Protein AF-A0A0F9HR52-F1 (afdb_monomer)

Structure (mmCIF, N/CA/C/O backbone):
data_AF-A0A0F9HR52-F1
#
_entry.id   AF-A0A0F9HR52-F1
#
loop_
_atom_site.group_PDB
_atom_site.id
_atom_site.type_symbol
_atom_site.label_atom_id
_atom_site.label_alt_id
_atom_site.label_comp_id
_atom_site.label_asym_id
_atom_site.label_entity_id
_atom_site.label_seq_id
_atom_site.pdbx_PDB_ins_code
_atom_site.Cartn_x
_atom_site.Cartn_y
_atom_site.Cartn_z
_atom_site.occupancy
_atom_site.B_iso_or_equiv
_atom_site.auth_seq_id
_atom_site.auth_comp_id
_atom_site.auth_asym_id
_atom_site.auth_atom_id
_atom_site.pdbx_PDB_model_num
ATOM 1 N N . ALA A 1 1 ? 2.743 8.077 23.177 1.00 80.94 1 ALA A N 1
ATOM 2 C CA . ALA A 1 1 ? 1.819 6.943 22.961 1.00 80.94 1 ALA A CA 1
ATOM 3 C C . ALA A 1 1 ? 1.677 6.563 21.481 1.00 80.94 1 ALA A C 1
ATOM 5 O O . ALA A 1 1 ? 2.028 5.445 21.144 1.00 80.94 1 ALA A O 1
ATOM 6 N N . HIS A 1 2 ? 1.267 7.467 20.581 1.00 87.44 2 HIS A N 1
ATOM 7 C CA . HIS A 1 2 ? 1.041 7.145 19.155 1.00 87.44 2 HIS A CA 1
ATOM 8 C C . HIS A 1 2 ? 2.210 6.436 18.438 1.00 87.44 2 HIS A C 1
ATOM 10 O O . HIS A 1 2 ? 2.037 5.365 17.869 1.00 87.44 2 HIS A O 1
ATOM 16 N N . VAL A 1 3 ? 3.431 6.980 18.541 1.00 89.75 3 VAL A N 1
ATOM 17 C CA . VAL A 1 3 ? 4.637 6.376 17.933 1.00 89.75 3 VAL A CA 1
ATOM 18 C C . VAL A 1 3 ? 4.926 4.979 18.494 1.00 89.75 3 VAL A C 1
ATOM 20 O O . VAL A 1 3 ? 5.355 4.098 17.758 1.00 89.75 3 VAL A O 1
ATOM 23 N N . LEU A 1 4 ? 4.663 4.756 19.787 1.00 88.19 4 LEU A N 1
ATOM 24 C CA . LEU A 1 4 ? 4.844 3.439 20.403 1.00 88.19 4 LEU A CA 1
ATOM 25 C C . LEU A 1 4 ? 3.854 2.424 19.835 1.00 88.19 4 LEU A C 1
ATOM 27 O O . LEU A 1 4 ? 4.238 1.285 19.606 1.00 88.19 4 LEU A O 1
ATOM 31 N N . ALA A 1 5 ? 2.617 2.844 19.566 1.00 89.94 5 ALA A N 1
ATOM 32 C CA . ALA A 1 5 ? 1.616 1.981 18.958 1.00 89.94 5 ALA A CA 1
ATOM 33 C C . ALA A 1 5 ? 1.986 1.597 17.513 1.00 89.94 5 ALA A C 1
ATOM 35 O O . ALA A 1 5 ? 1.823 0.439 17.148 1.00 89.94 5 ALA A O 1
ATOM 36 N N . HIS A 1 6 ? 2.576 2.501 16.722 1.00 90.50 6 HIS A N 1
ATOM 37 C CA . HIS A 1 6 ? 3.154 2.125 15.422 1.00 90.50 6 HIS A CA 1
ATOM 38 C C . HIS A 1 6 ? 4.304 1.128 15.557 1.00 90.50 6 HIS A C 1
ATOM 40 O O . HIS A 1 6 ? 4.345 0.133 14.841 1.00 90.50 6 HIS A O 1
ATOM 46 N N . SER A 1 7 ? 5.237 1.369 16.481 1.00 89.88 7 SER A N 1
ATOM 47 C CA . SER A 1 7 ? 6.347 0.441 16.725 1.00 89.88 7 SER A CA 1
ATOM 48 C C . SER A 1 7 ? 5.849 -0.945 17.141 1.00 89.88 7 SER A C 1
ATOM 50 O O . SER A 1 7 ? 6.380 -1.950 16.676 1.00 89.88 7 SER A O 1
ATOM 52 N N . ASP A 1 8 ? 4.814 -0.999 17.980 1.00 89.88 8 ASP A N 1
ATOM 53 C CA . ASP A 1 8 ? 4.152 -2.238 18.387 1.00 89.88 8 ASP A CA 1
ATOM 54 C C . ASP A 1 8 ? 3.473 -2.940 17.199 1.00 89.88 8 ASP A C 1
ATOM 56 O O . ASP A 1 8 ? 3.649 -4.146 17.020 1.00 89.88 8 ASP A O 1
ATOM 60 N N . PHE A 1 9 ? 2.788 -2.180 16.337 1.00 90.69 9 PHE A N 1
ATOM 61 C CA . PHE A 1 9 ? 2.188 -2.682 15.100 1.00 90.69 9 PHE A CA 1
ATOM 62 C C . PHE A 1 9 ? 3.240 -3.324 14.186 1.00 90.69 9 PHE A C 1
ATOM 64 O O . PHE A 1 9 ? 3.112 -4.482 13.787 1.00 90.69 9 PHE A O 1
ATOM 71 N N . PHE A 1 10 ? 4.329 -2.604 13.899 1.00 88.75 10 PHE A N 1
ATOM 72 C CA . PHE A 1 10 ? 5.400 -3.082 13.021 1.00 88.75 10 PHE A CA 1
ATOM 73 C C . PHE A 1 10 ? 6.132 -4.304 13.581 1.00 88.75 10 PHE A C 1
ATOM 75 O O . PHE A 1 10 ? 6.558 -5.167 12.815 1.00 88.75 10 PHE A O 1
ATOM 82 N N . ALA A 1 11 ? 6.285 -4.398 14.903 1.00 87.81 11 ALA A N 1
ATOM 83 C CA . ALA A 1 11 ? 6.953 -5.529 15.537 1.00 87.81 11 ALA A CA 1
ATOM 84 C C . ALA A 1 11 ? 6.102 -6.810 15.524 1.00 87.81 11 ALA A C 1
ATOM 86 O O . ALA A 1 11 ? 6.650 -7.917 15.485 1.00 87.81 11 ALA A O 1
ATOM 87 N N . ASN A 1 12 ? 4.773 -6.680 15.573 1.00 89.00 12 ASN A N 1
ATOM 88 C CA . ASN A 1 12 ? 3.884 -7.809 15.836 1.00 89.00 12 ASN A CA 1
ATOM 89 C C . ASN A 1 12 ? 3.053 -8.276 14.638 1.00 89.00 12 ASN A C 1
ATOM 91 O O . ASN A 1 12 ? 2.737 -9.469 14.594 1.00 89.00 12 ASN A O 1
ATOM 95 N N . ASN A 1 13 ? 2.767 -7.409 13.665 1.00 90.81 13 ASN A N 1
ATOM 96 C CA . ASN A 1 13 ? 1.997 -7.762 12.475 1.00 90.81 13 ASN A CA 1
ATOM 97 C C . ASN A 1 13 ? 2.727 -8.792 11.587 1.00 90.81 13 ASN A C 1
ATOM 99 O O . ASN A 1 13 ? 3.929 -8.684 11.315 1.00 90.81 13 ASN A O 1
ATOM 103 N N . ILE A 1 14 ? 1.991 -9.808 11.129 1.00 89.38 14 ILE A N 1
ATOM 104 C CA . ILE A 1 14 ? 2.517 -10.943 10.362 1.00 89.38 14 ILE A CA 1
ATOM 105 C C . ILE A 1 14 ? 3.179 -10.509 9.050 1.00 89.38 14 ILE A C 1
ATOM 107 O O . ILE A 1 14 ? 4.243 -11.018 8.699 1.00 89.38 14 ILE A O 1
ATOM 111 N N . MET A 1 15 ? 2.625 -9.503 8.369 1.00 84.94 15 MET A N 1
ATOM 112 C CA . MET A 1 15 ? 3.132 -9.050 7.072 1.00 84.94 15 MET A CA 1
ATOM 113 C C . MET A 1 15 ? 4.493 -8.363 7.199 1.00 84.94 15 MET A C 1
ATOM 115 O O . MET A 1 15 ? 5.341 -8.491 6.318 1.00 84.94 15 MET A O 1
ATOM 119 N N . PHE A 1 16 ? 4.740 -7.676 8.317 1.00 84.38 16 PHE A N 1
ATOM 120 C CA . PHE A 1 16 ? 6.047 -7.084 8.607 1.00 84.38 16 PHE A CA 1
ATOM 121 C C . PHE A 1 16 ? 7.078 -8.148 9.005 1.00 84.38 16 PHE A C 1
ATOM 123 O O . PHE A 1 16 ? 8.245 -8.043 8.616 1.00 84.38 16 PHE A O 1
ATOM 130 N N . LYS A 1 17 ? 6.653 -9.208 9.707 1.00 81.81 17 LYS A N 1
ATOM 131 C CA . LYS A 1 17 ? 7.517 -10.349 10.059 1.00 81.81 17 LYS A CA 1
ATOM 132 C C . LYS A 1 17 ? 8.001 -11.111 8.823 1.00 81.81 17 LYS A C 1
ATOM 134 O O . LYS A 1 17 ? 9.179 -11.461 8.750 1.00 81.81 17 LYS A O 1
ATOM 139 N N . GLU A 1 18 ? 7.134 -11.317 7.833 1.00 73.88 18 GLU A N 1
ATOM 140 C CA . GLU A 1 18 ? 7.493 -11.978 6.569 1.00 73.88 18 GLU A CA 1
ATOM 141 C C . GLU A 1 18 ? 8.523 -11.186 5.746 1.00 73.88 18 GLU A C 1
ATOM 143 O O . GLU A 1 18 ? 9.348 -11.773 5.041 1.00 73.88 18 GLU A O 1
ATOM 148 N N . CYS A 1 19 ? 8.544 -9.853 5.868 1.00 69.25 19 CYS A N 1
ATOM 149 C CA . CYS A 1 19 ? 9.469 -9.001 5.120 1.00 69.25 19 CYS A CA 1
ATOM 150 C C . CYS A 1 19 ? 10.944 -9.117 5.555 1.00 69.25 19 CYS A C 1
ATOM 152 O O . CYS A 1 19 ? 11.811 -8.598 4.842 1.00 69.25 19 CYS A O 1
ATOM 154 N N . GLY A 1 20 ? 11.247 -9.831 6.650 1.00 58.41 20 GLY A N 1
ATOM 155 C CA . GLY A 1 20 ? 12.549 -10.442 6.974 1.00 58.41 20 GLY A CA 1
ATOM 156 C C . GLY A 1 20 ? 13.771 -9.520 7.124 1.00 58.41 20 GLY A C 1
ATOM 157 O O . GLY A 1 20 ? 14.852 -9.992 7.469 1.00 58.41 20 GLY A O 1
ATOM 158 N N . GLU A 1 21 ? 13.645 -8.219 6.865 1.00 66.56 21 GLU A N 1
ATOM 159 C CA . GLU A 1 21 ? 14.752 -7.264 6.872 1.00 66.56 21 GLU A CA 1
ATOM 160 C C . GLU A 1 21 ? 14.757 -6.482 8.192 1.00 66.56 21 GLU A C 1
ATOM 162 O O . GLU A 1 21 ? 14.175 -5.409 8.313 1.00 66.56 21 GLU A O 1
ATOM 167 N N . THR A 1 22 ? 15.423 -7.037 9.205 1.00 64.81 22 THR A N 1
ATOM 168 C CA . THR A 1 22 ? 15.408 -6.524 10.588 1.00 64.81 22 THR A CA 1
ATOM 169 C C . THR A 1 22 ? 16.158 -5.196 10.764 1.00 64.81 22 THR A C 1
ATOM 171 O O . THR A 1 22 ? 15.999 -4.530 11.780 1.00 64.81 22 THR A O 1
ATOM 174 N N . ASN A 1 23 ? 16.995 -4.797 9.798 1.00 75.25 23 ASN A N 1
ATOM 175 C CA . ASN A 1 23 ? 17.794 -3.571 9.874 1.00 75.25 23 ASN A CA 1
ATOM 176 C C . ASN A 1 23 ? 17.777 -2.794 8.551 1.00 75.25 23 ASN A C 1
ATOM 178 O O . ASN A 1 23 ? 18.815 -2.597 7.909 1.00 75.25 23 ASN A O 1
ATOM 182 N N . MET A 1 24 ? 16.587 -2.341 8.149 1.00 82.94 24 MET A N 1
ATOM 183 C CA . MET A 1 24 ? 16.426 -1.546 6.931 1.00 82.94 24 MET A CA 1
ATOM 184 C C . MET A 1 24 ? 17.268 -0.264 6.945 1.00 82.94 24 MET A C 1
ATOM 186 O O . MET A 1 24 ? 17.805 0.115 5.915 1.00 82.94 24 MET A O 1
ATOM 190 N N . ILE A 1 25 ? 17.492 0.360 8.104 1.00 86.00 25 ILE A N 1
ATOM 191 C CA . ILE A 1 25 ? 18.318 1.576 8.206 1.00 86.00 25 ILE A CA 1
ATOM 192 C C . ILE A 1 25 ? 19.735 1.325 7.669 1.00 86.00 25 ILE A C 1
ATOM 194 O O . ILE A 1 25 ? 20.254 2.102 6.869 1.00 86.00 25 ILE A O 1
ATOM 198 N N . SER A 1 26 ? 20.358 0.212 8.065 1.00 88.06 26 SER A N 1
ATOM 199 C CA . SER A 1 26 ? 21.688 -0.153 7.564 1.00 88.06 26 SER A CA 1
ATOM 200 C C . SER A 1 26 ? 21.696 -0.480 6.067 1.00 88.06 26 SER A C 1
ATOM 202 O O . SER A 1 26 ? 22.679 -0.212 5.375 1.00 88.06 26 SER A O 1
ATOM 204 N N . VAL A 1 27 ? 20.604 -1.059 5.563 1.00 88.50 27 VAL A N 1
ATOM 205 C CA . VAL A 1 27 ? 20.447 -1.439 4.156 1.00 88.50 27 VAL A CA 1
ATOM 206 C C . VAL A 1 27 ? 20.266 -0.200 3.291 1.00 88.50 27 VAL A C 1
ATOM 208 O O . VAL A 1 27 ? 21.024 -0.037 2.341 1.00 88.50 27 VAL A O 1
ATOM 211 N N . ALA A 1 28 ? 19.355 0.693 3.672 1.00 89.50 28 ALA A N 1
ATOM 212 C CA . ALA A 1 28 ? 19.115 1.971 3.015 1.00 89.50 28 ALA A CA 1
ATOM 213 C C . ALA A 1 28 ? 20.381 2.835 3.001 1.00 89.50 28 ALA A C 1
ATOM 215 O O . ALA A 1 28 ? 20.739 3.384 1.965 1.00 89.50 28 ALA A O 1
ATOM 216 N N . LYS A 1 29 ? 21.140 2.877 4.108 1.00 93.25 29 LYS A N 1
ATOM 217 C CA . LYS A 1 29 ? 22.440 3.564 4.132 1.00 93.25 29 LYS A CA 1
ATOM 218 C C . LYS A 1 29 ? 23.412 2.990 3.095 1.00 93.25 29 LYS A C 1
ATOM 220 O O . LYS A 1 29 ? 24.030 3.746 2.356 1.00 93.25 29 LYS A O 1
ATOM 225 N N . ARG A 1 30 ? 23.527 1.660 3.008 1.00 93.25 30 ARG A N 1
ATOM 226 C CA . ARG A 1 30 ? 24.384 1.006 2.005 1.00 93.25 30 ARG A CA 1
ATOM 227 C C . ARG A 1 30 ? 23.903 1.288 0.580 1.00 93.25 30 ARG A C 1
ATOM 229 O O . ARG A 1 30 ? 24.724 1.460 -0.311 1.00 93.25 30 ARG A O 1
ATOM 236 N N . HIS A 1 31 ? 22.593 1.299 0.348 1.00 94.38 31 HIS A N 1
ATOM 237 C CA . HIS A 1 31 ? 22.028 1.639 -0.955 1.00 94.38 31 HIS A CA 1
ATOM 238 C C . HIS A 1 31 ? 22.335 3.090 -1.338 1.00 94.38 31 HIS A C 1
ATOM 240 O O . HIS A 1 31 ? 22.784 3.320 -2.456 1.00 94.38 31 HIS A O 1
ATOM 246 N N . ALA A 1 32 ? 22.199 4.034 -0.403 1.00 93.94 32 ALA A N 1
ATOM 247 C CA . ALA A 1 32 ? 22.571 5.431 -0.610 1.00 93.94 32 ALA A CA 1
ATOM 248 C C . ALA A 1 32 ? 24.059 5.575 -0.968 1.00 93.94 32 ALA A C 1
ATOM 250 O O . ALA A 1 32 ? 24.386 6.217 -1.956 1.00 93.94 32 ALA A O 1
ATOM 251 N N . GLU A 1 33 ? 24.955 4.892 -0.247 1.00 95.62 33 GLU A N 1
ATOM 252 C CA . GLU A 1 33 ? 26.394 4.884 -0.558 1.00 95.62 33 GLU A CA 1
ATOM 253 C C . GLU A 1 33 ? 26.695 4.336 -1.967 1.00 95.62 33 GLU A C 1
ATOM 255 O O . GLU A 1 33 ? 27.597 4.831 -2.643 1.00 95.62 33 GLU A O 1
ATOM 260 N N . VAL A 1 34 ? 25.945 3.324 -2.421 1.00 95.75 34 VAL A N 1
ATOM 261 C CA . VAL A 1 34 ? 26.067 2.764 -3.778 1.00 95.75 34 VAL A CA 1
ATOM 262 C C . VAL A 1 34 ? 25.580 3.758 -4.834 1.00 95.75 34 VAL A C 1
ATOM 264 O O . VAL A 1 34 ? 26.275 3.963 -5.827 1.00 95.75 34 VAL A O 1
ATOM 267 N N . ILE A 1 35 ? 24.426 4.393 -4.615 1.00 94.81 35 ILE A N 1
ATOM 268 C CA . ILE A 1 35 ? 23.869 5.405 -5.526 1.00 94.81 35 ILE A CA 1
ATOM 269 C C . ILE A 1 35 ? 24.813 6.610 -5.621 1.00 94.81 35 ILE A C 1
ATOM 271 O O . ILE A 1 35 ? 25.120 7.057 -6.722 1.00 94.81 35 ILE A O 1
ATOM 275 N N . ASP A 1 36 ? 25.358 7.076 -4.496 1.00 95.44 36 ASP A N 1
ATOM 276 C CA . ASP A 1 36 ? 26.351 8.155 -4.469 1.00 95.44 36 ASP A CA 1
ATOM 277 C C . ASP A 1 36 ? 27.652 7.770 -5.191 1.00 95.44 36 ASP A C 1
ATOM 279 O O . ASP A 1 36 ? 28.330 8.628 -5.755 1.00 95.44 36 ASP A O 1
ATOM 283 N N . GLY A 1 37 ? 28.021 6.486 -5.184 1.00 96.50 37 GLY A N 1
ATOM 284 C CA . GLY A 1 37 ? 29.106 5.963 -6.013 1.00 96.50 37 GLY A CA 1
ATOM 285 C C . GLY A 1 37 ? 28.804 6.125 -7.503 1.00 96.50 37 GLY A C 1
ATOM 286 O O . GLY A 1 37 ? 29.605 6.709 -8.227 1.00 96.50 37 GLY A O 1
ATOM 287 N N . TYR A 1 38 ? 27.618 5.699 -7.941 1.00 96.62 38 TYR A N 1
ATOM 288 C CA . TYR A 1 38 ? 27.201 5.839 -9.338 1.00 96.62 38 TYR A CA 1
ATOM 289 C C . TYR A 1 38 ? 27.087 7.294 -9.786 1.00 96.62 38 TYR A C 1
ATOM 291 O O . TYR A 1 38 ? 27.492 7.603 -10.901 1.00 96.62 38 TYR A O 1
ATOM 299 N N . ARG A 1 39 ? 26.633 8.202 -8.915 1.00 96.25 39 ARG A N 1
ATOM 300 C CA . ARG A 1 39 ? 26.621 9.647 -9.200 1.00 96.25 39 ARG A CA 1
ATOM 301 C C . ARG A 1 39 ? 28.011 10.188 -9.529 1.00 96.25 39 ARG A C 1
ATOM 303 O O . ARG A 1 39 ? 28.167 10.975 -10.457 1.00 96.25 39 ARG A O 1
ATOM 310 N N . ARG A 1 40 ? 29.048 9.722 -8.823 1.00 95.00 40 ARG A N 1
ATOM 311 C CA . ARG A 1 40 ? 30.443 10.113 -9.105 1.00 95.00 40 ARG A CA 1
ATOM 312 C C . ARG A 1 40 ? 30.965 9.539 -10.420 1.00 95.00 40 ARG A C 1
ATOM 314 O O . ARG A 1 40 ? 31.725 10.222 -11.100 1.00 95.00 40 ARG A O 1
ATOM 321 N N . ASP A 1 41 ? 30.587 8.307 -10.747 1.00 95.38 41 ASP A N 1
ATOM 322 C CA . ASP A 1 41 ? 31.118 7.587 -11.910 1.00 95.38 41 ASP A CA 1
ATOM 323 C C . ASP A 1 41 ? 30.404 7.960 -13.223 1.00 95.38 41 ASP A C 1
ATOM 325 O O . ASP A 1 41 ? 31.045 8.019 -14.273 1.00 95.38 41 ASP A O 1
ATOM 329 N N . TYR A 1 42 ? 29.093 8.222 -13.170 1.00 94.00 42 TYR A N 1
ATOM 330 C CA . TYR A 1 42 ? 28.225 8.397 -14.343 1.00 94.00 42 TYR A CA 1
ATOM 331 C C . TYR A 1 42 ? 27.558 9.780 -14.437 1.00 94.00 42 TYR A C 1
ATOM 333 O O . TYR A 1 42 ? 27.016 10.114 -15.488 1.00 94.00 42 TYR A O 1
ATOM 341 N N . GLY A 1 43 ? 27.647 10.605 -13.389 1.00 94.75 43 GLY A N 1
ATOM 342 C CA . GLY A 1 43 ? 27.014 11.923 -13.312 1.00 94.75 43 GLY A CA 1
ATOM 343 C C . GLY A 1 43 ? 25.638 11.895 -12.643 1.00 94.75 43 GLY A C 1
ATOM 344 O O . GLY A 1 43 ? 24.964 10.867 -12.613 1.00 94.75 43 GLY A O 1
ATOM 345 N N . ASP A 1 44 ? 25.232 13.041 -12.092 1.00 93.94 44 ASP A N 1
ATOM 346 C CA . ASP A 1 44 ? 23.982 13.161 -11.333 1.00 93.94 44 ASP A CA 1
ATOM 347 C C . ASP A 1 44 ? 22.747 12.988 -12.229 1.00 93.94 44 ASP A C 1
ATOM 349 O O . ASP A 1 44 ? 21.872 12.192 -11.899 1.00 93.94 44 ASP A O 1
ATOM 353 N N . ASP A 1 45 ? 22.713 13.649 -13.393 1.00 94.31 45 ASP A N 1
ATOM 354 C CA . ASP A 1 45 ? 21.539 13.669 -14.279 1.00 94.31 45 ASP A CA 1
ATOM 355 C C . ASP A 1 45 ? 21.121 12.260 -14.752 1.00 94.31 45 ASP A C 1
ATOM 357 O O . ASP A 1 45 ? 19.945 11.902 -14.699 1.00 94.31 45 ASP A O 1
ATOM 361 N N . GLU A 1 46 ? 22.083 11.432 -15.173 1.00 92.56 46 GLU A N 1
ATOM 362 C CA . GLU A 1 46 ? 21.827 10.067 -15.661 1.00 92.56 46 GLU A CA 1
ATOM 363 C C . GLU A 1 46 ? 21.356 9.129 -14.537 1.00 92.56 46 GLU A C 1
ATOM 365 O O . GLU A 1 46 ? 20.511 8.250 -14.743 1.00 92.56 46 GLU A O 1
ATOM 370 N N . VAL A 1 47 ? 21.908 9.298 -13.331 1.00 94.62 47 VAL A N 1
ATOM 371 C CA . VAL A 1 47 ? 21.541 8.481 -12.169 1.00 94.62 47 VAL A CA 1
ATOM 372 C C . VAL A 1 47 ? 20.171 8.877 -11.640 1.00 94.62 47 VAL A C 1
ATOM 374 O O . VAL A 1 47 ? 19.369 7.987 -11.356 1.00 94.62 47 VAL A O 1
ATOM 377 N N . ASP A 1 48 ? 19.892 10.175 -11.541 1.00 93.88 48 ASP A N 1
ATOM 378 C CA . ASP A 1 48 ? 18.602 10.692 -11.093 1.00 93.88 48 ASP A CA 1
ATOM 379 C C . ASP A 1 48 ? 17.495 10.301 -12.077 1.00 93.88 48 ASP A C 1
ATOM 381 O O . ASP A 1 48 ? 16.456 9.809 -11.648 1.00 93.88 48 ASP A O 1
ATOM 385 N N . GLU A 1 49 ? 17.740 10.371 -13.390 1.00 91.38 49 GLU A N 1
ATOM 386 C CA . GLU A 1 49 ? 16.769 9.899 -14.381 1.00 91.38 49 GLU A CA 1
ATOM 387 C C . GLU A 1 49 ? 16.483 8.391 -14.243 1.00 91.38 49 GLU A C 1
ATOM 389 O O . GLU A 1 49 ? 15.323 7.967 -14.243 1.00 91.38 49 GLU A O 1
ATOM 394 N N . CYS A 1 50 ? 17.518 7.561 -14.091 1.00 93.06 50 CYS A N 1
ATOM 395 C CA . CYS A 1 50 ? 17.347 6.121 -13.884 1.00 93.06 50 CYS A CA 1
ATOM 396 C C . CYS A 1 50 ? 16.579 5.815 -12.584 1.00 93.06 50 CYS A C 1
ATOM 398 O O . CYS A 1 50 ? 15.698 4.946 -12.555 1.00 93.06 50 CYS A O 1
ATOM 400 N N . LEU A 1 51 ? 16.895 6.544 -11.512 1.00 93.81 51 LEU A N 1
ATOM 401 C CA . LEU A 1 51 ? 16.246 6.414 -10.214 1.00 93.81 51 LEU A CA 1
ATOM 402 C C . LEU A 1 51 ? 14.780 6.852 -10.268 1.00 93.81 51 LEU A C 1
ATOM 404 O O . LEU A 1 51 ? 13.928 6.135 -9.747 1.00 93.81 51 LEU A O 1
ATOM 408 N N . ASP A 1 52 ? 14.468 7.955 -10.944 1.00 91.94 52 ASP A N 1
ATOM 409 C CA . ASP A 1 52 ? 13.102 8.448 -11.135 1.00 91.94 52 ASP A CA 1
ATOM 410 C C . ASP A 1 52 ? 12.238 7.426 -11.879 1.00 91.94 52 ASP A C 1
ATOM 412 O O . ASP A 1 52 ? 11.103 7.147 -11.473 1.00 91.94 52 ASP A O 1
ATOM 416 N N . ILE A 1 53 ? 12.787 6.795 -12.926 1.00 91.81 53 ILE A N 1
ATOM 417 C CA . ILE A 1 53 ? 12.098 5.711 -13.635 1.00 91.81 53 ILE A CA 1
ATOM 418 C C . ILE A 1 53 ? 11.799 4.563 -12.666 1.00 91.81 53 ILE A C 1
ATOM 420 O O . ILE A 1 53 ? 10.657 4.103 -12.594 1.00 91.81 53 ILE A O 1
ATOM 424 N N . ALA A 1 54 ? 12.791 4.107 -11.900 1.00 92.69 54 ALA A N 1
ATOM 425 C CA . ALA A 1 54 ? 12.607 3.004 -10.964 1.00 92.69 54 ALA A CA 1
ATOM 426 C C . ALA A 1 54 ? 11.593 3.347 -9.852 1.00 92.69 54 ALA A C 1
ATOM 428 O O . ALA A 1 54 ? 10.699 2.547 -9.569 1.00 92.69 54 ALA A O 1
ATOM 429 N N . LEU A 1 55 ? 11.666 4.543 -9.262 1.00 90.81 55 LEU A N 1
ATOM 430 C CA . LEU A 1 55 ? 10.737 5.009 -8.226 1.00 90.81 55 LEU A CA 1
ATOM 431 C C . LEU A 1 55 ? 9.306 5.149 -8.754 1.00 90.81 55 LEU A C 1
ATOM 433 O O . LEU A 1 55 ? 8.358 4.789 -8.058 1.00 90.81 55 LEU A O 1
ATOM 437 N N . SER A 1 56 ? 9.121 5.571 -10.009 1.00 88.12 56 SER A N 1
ATOM 438 C CA . SER A 1 56 ? 7.788 5.617 -10.631 1.00 88.12 56 SER A CA 1
ATOM 439 C C . SER A 1 56 ? 7.113 4.236 -10.709 1.00 88.12 56 SER A C 1
ATOM 441 O O . SER A 1 56 ? 5.884 4.128 -10.719 1.00 88.12 56 SER A O 1
ATOM 443 N N . LEU A 1 57 ? 7.914 3.165 -10.707 1.00 89.00 57 LEU A N 1
ATOM 444 C CA . LEU A 1 57 ? 7.470 1.775 -10.775 1.00 89.00 57 LEU A CA 1
ATOM 445 C C . LEU A 1 57 ? 7.475 1.065 -9.409 1.00 89.00 57 LEU A C 1
ATOM 447 O O . LEU A 1 57 ? 7.114 -0.110 -9.356 1.00 89.00 57 LEU A O 1
ATOM 451 N N . GLU A 1 58 ? 7.804 1.749 -8.304 1.00 88.69 58 GLU A N 1
ATOM 452 C CA . GLU A 1 58 ? 7.965 1.159 -6.957 1.00 88.69 58 GLU A CA 1
ATOM 453 C C . GLU A 1 58 ? 6.751 0.328 -6.501 1.00 88.69 58 GLU A C 1
ATOM 455 O O . GLU A 1 58 ? 6.882 -0.674 -5.799 1.00 88.69 58 GLU A O 1
ATOM 460 N N . ARG A 1 59 ? 5.546 0.734 -6.920 1.00 85.81 59 ARG A N 1
ATOM 461 C CA . ARG A 1 59 ? 4.284 0.098 -6.517 1.00 85.81 59 ARG A CA 1
ATOM 462 C C . ARG A 1 59 ? 3.864 -1.049 -7.432 1.00 85.81 59 ARG A C 1
ATOM 464 O O . ARG A 1 59 ? 2.898 -1.742 -7.136 1.00 85.81 59 ARG A O 1
ATOM 471 N N . HIS A 1 60 ? 4.596 -1.289 -8.515 1.00 87.75 60 HIS A N 1
ATOM 472 C CA . HIS A 1 60 ? 4.338 -2.367 -9.468 1.00 87.75 60 HIS A CA 1
ATOM 473 C C . HIS A 1 60 ? 5.277 -3.547 -9.207 1.00 87.75 60 HIS A C 1
ATOM 475 O O . HIS A 1 60 ? 6.007 -4.003 -10.086 1.00 87.75 60 HIS A O 1
ATOM 481 N N . ILE A 1 61 ? 5.271 -4.017 -7.959 1.00 87.56 61 ILE A N 1
ATOM 482 C CA . ILE A 1 61 ? 5.965 -5.228 -7.524 1.00 87.56 61 ILE A CA 1
ATOM 483 C C . ILE A 1 61 ? 4.952 -6.324 -7.204 1.00 87.56 61 ILE A C 1
ATOM 485 O O . ILE A 1 61 ? 3.823 -6.058 -6.780 1.00 87.56 61 ILE A O 1
ATOM 489 N N . ASP A 1 62 ? 5.370 -7.576 -7.360 1.00 85.25 62 ASP A N 1
ATOM 490 C CA . ASP A 1 62 ? 4.571 -8.722 -6.940 1.00 85.25 62 ASP A CA 1
ATOM 491 C C . ASP A 1 62 ? 5.256 -9.456 -5.791 1.00 85.25 62 ASP A C 1
ATOM 493 O O . ASP A 1 62 ? 6.247 -10.168 -5.949 1.00 85.25 62 ASP A O 1
ATOM 497 N N . VAL A 1 63 ? 4.690 -9.273 -4.610 1.00 78.81 63 VAL A N 1
ATOM 498 C CA . VAL A 1 63 ? 5.211 -9.839 -3.372 1.00 78.81 63 VAL A CA 1
ATOM 499 C C . VAL A 1 63 ? 4.941 -11.329 -3.209 1.00 78.81 63 VAL A C 1
ATOM 501 O O . VAL A 1 63 ? 5.684 -11.993 -2.490 1.00 78.81 63 VAL A O 1
ATOM 504 N N . HIS A 1 64 ? 3.935 -11.879 -3.894 1.00 80.06 64 HIS A N 1
ATOM 505 C CA . HIS A 1 64 ? 3.477 -13.250 -3.674 1.00 80.06 64 HIS A CA 1
ATOM 506 C C . HIS A 1 64 ? 4.452 -14.263 -4.270 1.00 80.06 64 HIS A C 1
ATOM 508 O O . HIS A 1 64 ? 4.681 -15.326 -3.699 1.00 80.06 64 HIS A O 1
ATOM 514 N N . ARG A 1 65 ? 5.096 -13.917 -5.390 1.00 78.38 65 ARG A N 1
ATOM 515 C CA . ARG A 1 65 ? 6.159 -14.740 -5.993 1.00 78.38 65 ARG A CA 1
ATOM 516 C C . ARG A 1 65 ? 7.524 -14.574 -5.316 1.00 78.38 65 ARG A C 1
ATOM 518 O O . ARG A 1 65 ? 8.478 -15.259 -5.685 1.00 78.38 65 ARG A O 1
ATOM 525 N N . GLY A 1 66 ? 7.631 -13.676 -4.338 1.00 76.06 66 GLY A N 1
ATOM 526 C CA . GLY A 1 66 ? 8.829 -13.469 -3.535 1.00 76.06 66 GLY A CA 1
ATOM 527 C C . GLY A 1 66 ? 9.993 -12.764 -4.248 1.00 76.06 66 GLY A C 1
ATOM 528 O O . GLY A 1 66 ? 10.013 -12.521 -5.460 1.00 76.06 66 GLY A O 1
ATOM 529 N N . ARG A 1 67 ? 11.018 -12.433 -3.448 1.00 76.44 67 ARG A N 1
ATOM 530 C CA . ARG A 1 67 ? 12.183 -11.638 -3.881 1.00 76.44 67 ARG A CA 1
ATOM 531 C C . ARG A 1 67 ? 13.074 -12.371 -4.885 1.00 76.44 67 ARG A C 1
ATOM 533 O O . ARG A 1 67 ? 13.534 -11.760 -5.850 1.00 76.44 67 ARG A O 1
ATOM 540 N N . LYS A 1 68 ? 13.345 -13.660 -4.652 1.00 79.12 68 LYS A N 1
ATOM 541 C CA . LYS A 1 68 ? 14.214 -14.484 -5.506 1.00 79.12 68 LYS A CA 1
ATOM 542 C C . LYS A 1 68 ? 13.370 -15.203 -6.546 1.00 79.12 68 LYS A C 1
ATOM 544 O O . LYS A 1 68 ? 12.638 -16.128 -6.215 1.00 79.12 68 LYS A O 1
ATOM 549 N N . ARG A 1 69 ? 13.517 -14.792 -7.801 1.00 81.69 69 ARG A N 1
ATOM 550 C CA . ARG A 1 69 ? 12.780 -15.354 -8.932 1.00 81.69 69 ARG A CA 1
ATOM 551 C C . ARG A 1 69 ? 13.741 -16.010 -9.910 1.00 81.69 69 ARG A C 1
ATOM 553 O O . ARG A 1 69 ? 14.826 -15.488 -10.168 1.00 81.69 69 ARG A O 1
ATOM 560 N N . GLN A 1 70 ? 13.337 -17.153 -10.451 1.00 82.56 70 GLN A N 1
ATOM 561 C CA . GLN A 1 70 ? 14.051 -17.773 -11.562 1.00 82.56 70 GLN A CA 1
ATOM 562 C C . GLN A 1 70 ? 13.701 -17.039 -12.856 1.00 82.56 70 GLN A C 1
ATOM 564 O O . GLN A 1 70 ? 12.569 -16.593 -13.037 1.00 82.56 70 GLN A O 1
ATOM 569 N N . LYS A 1 71 ? 14.679 -16.906 -13.757 1.00 84.50 71 LYS A N 1
ATOM 570 C CA . LYS A 1 71 ? 14.424 -16.337 -15.082 1.00 84.50 71 LYS A CA 1
ATOM 571 C C . LYS A 1 71 ? 13.486 -17.265 -15.853 1.00 84.50 71 LYS A C 1
ATOM 573 O O . LYS A 1 71 ? 13.629 -18.484 -15.789 1.00 84.50 71 LYS A O 1
ATOM 578 N N . TYR A 1 72 ? 12.575 -16.678 -16.618 1.00 83.94 72 TYR A N 1
ATOM 579 C CA . TYR A 1 72 ? 11.752 -17.396 -17.580 1.00 83.94 72 TYR A CA 1
ATOM 580 C C . TYR A 1 72 ? 12.604 -18.244 -18.532 1.00 83.94 72 TYR A C 1
ATOM 582 O O . TYR A 1 72 ? 13.685 -17.799 -18.947 1.00 83.94 72 TYR A O 1
ATOM 590 N N . PRO A 1 73 ? 12.128 -19.453 -18.883 1.00 75.25 73 PRO A N 1
ATOM 591 C CA . PRO A 1 73 ? 12.830 -20.322 -19.813 1.00 75.25 73 PRO A CA 1
ATOM 592 C C . PRO A 1 73 ? 13.003 -19.610 -21.157 1.00 75.25 73 PRO A C 1
ATOM 594 O O . PRO A 1 73 ? 12.097 -18.935 -21.647 1.00 75.25 73 PRO A O 1
ATOM 597 N N . LYS A 1 74 ? 14.190 -19.741 -21.755 1.00 66.25 74 LYS A N 1
ATOM 598 C CA . LYS A 1 74 ? 14.484 -19.108 -23.045 1.00 66.25 74 LYS A CA 1
ATOM 599 C C . LYS A 1 74 ? 13.660 -19.765 -24.156 1.00 66.25 74 LYS A C 1
ATOM 601 O O . LYS A 1 74 ? 13.513 -20.988 -24.185 1.00 66.25 74 LYS A O 1
ATOM 606 N N . ARG A 1 75 ? 13.173 -18.953 -25.099 1.00 64.88 75 ARG A N 1
ATOM 607 C CA . ARG A 1 75 ? 12.613 -19.446 -26.366 1.00 64.88 75 ARG A CA 1
ATOM 608 C C . ARG A 1 75 ? 13.705 -20.196 -27.133 1.00 64.88 75 ARG A C 1
ATOM 610 O O . ARG A 1 75 ? 14.824 -19.695 -27.238 1.00 64.88 75 ARG A O 1
ATOM 617 N N . HIS A 1 76 ? 13.372 -21.364 -27.673 1.00 54.84 76 HIS A N 1
ATOM 618 C CA . HIS A 1 76 ? 14.265 -22.114 -28.550 1.00 54.84 76 HIS A CA 1
ATOM 619 C C . HIS A 1 76 ? 13.728 -22.008 -29.978 1.00 54.84 76 HIS A C 1
ATOM 621 O O . HIS A 1 76 ? 12.579 -22.340 -30.264 1.00 54.84 76 HIS A O 1
ATOM 627 N N . VAL A 1 77 ? 14.553 -21.487 -30.882 1.00 57.28 77 VAL A N 1
ATOM 628 C CA . VAL A 1 77 ? 14.228 -21.499 -32.309 1.00 57.28 77 VAL A CA 1
ATOM 629 C C . VAL A 1 77 ? 14.665 -22.855 -32.838 1.00 57.28 77 VAL A C 1
ATOM 631 O O . VAL A 1 77 ? 15.862 -23.104 -32.970 1.00 57.28 77 VAL A O 1
ATOM 634 N N . GLU A 1 78 ? 13.707 -23.741 -33.100 1.00 54.97 78 GLU A N 1
ATOM 635 C CA . GLU A 1 78 ? 13.990 -24.985 -33.806 1.00 54.97 78 GLU A CA 1
ATOM 636 C C . GLU A 1 78 ? 13.947 -24.712 -35.310 1.00 54.97 78 GLU A C 1
ATOM 638 O O . GLU A 1 78 ? 12.946 -24.255 -35.873 1.00 54.97 78 GLU A O 1
ATOM 643 N N . TYR A 1 79 ? 15.067 -24.983 -35.972 1.00 55.81 79 TYR A N 1
ATOM 644 C CA . TYR A 1 79 ? 15.127 -25.011 -37.423 1.00 55.81 79 TYR A CA 1
ATOM 645 C C . TYR A 1 79 ? 14.643 -26.387 -37.867 1.00 55.81 79 TYR A C 1
ATOM 647 O O . TYR A 1 79 ? 15.348 -27.377 -37.691 1.00 55.81 79 TYR A O 1
ATOM 655 N N . ILE A 1 80 ? 13.425 -26.458 -38.406 1.00 61.25 80 ILE A N 1
ATOM 656 C CA . ILE A 1 80 ? 12.959 -27.680 -39.057 1.00 61.25 80 ILE A CA 1
ATOM 657 C C . ILE A 1 80 ? 13.432 -27.604 -40.506 1.00 61.25 80 ILE A C 1
ATOM 659 O O . ILE A 1 80 ? 12.875 -26.858 -41.317 1.00 61.25 80 ILE A O 1
ATOM 663 N N . GLU A 1 81 ? 14.483 -28.355 -40.823 1.00 56.41 81 GLU A N 1
ATOM 664 C CA . GLU A 1 81 ? 14.844 -28.625 -42.210 1.00 56.41 81 GLU A CA 1
ATOM 665 C C . GLU A 1 81 ? 13.795 -29.570 -42.794 1.00 56.41 81 GLU A C 1
ATOM 667 O O . GLU A 1 81 ? 13.656 -30.719 -42.374 1.00 56.41 81 GLU A O 1
ATOM 672 N N . ARG A 1 82 ? 12.998 -29.067 -43.739 1.00 59.22 82 ARG A N 1
ATOM 673 C CA . ARG A 1 82 ? 12.081 -29.911 -44.498 1.00 59.22 82 ARG A CA 1
ATOM 674 C C . ARG A 1 82 ? 12.919 -30.696 -45.501 1.00 59.22 82 ARG A C 1
ATOM 676 O O . ARG A 1 82 ? 13.442 -30.110 -46.445 1.00 59.22 82 ARG A O 1
ATOM 683 N N . THR A 1 83 ? 13.060 -32.001 -45.292 1.00 57.75 83 THR A N 1
ATOM 684 C CA . THR A 1 83 ? 13.577 -32.896 -46.330 1.00 57.75 83 THR A CA 1
ATOM 685 C C . THR A 1 83 ? 12.542 -32.926 -47.460 1.00 57.75 83 THR A C 1
ATOM 687 O O . THR A 1 83 ? 11.361 -33.140 -47.158 1.00 57.75 83 THR A O 1
ATOM 690 N N . PRO A 1 84 ? 12.922 -32.656 -48.722 1.00 57.25 84 PRO A N 1
ATOM 691 C CA . PRO A 1 84 ? 12.010 -32.811 -49.849 1.00 57.25 84 PRO A CA 1
ATOM 692 C C . PRO A 1 84 ? 11.448 -34.236 -49.871 1.00 57.25 84 PRO A C 1
ATOM 694 O O . PRO A 1 84 ? 12.162 -35.196 -49.578 1.00 57.25 84 PRO A O 1
ATOM 697 N N . SER A 1 85 ? 10.157 -34.382 -50.159 1.00 58.66 85 SER A N 1
ATOM 698 C CA . SER A 1 85 ? 9.572 -35.707 -50.403 1.00 58.66 85 SER A CA 1
ATOM 699 C C . SER A 1 85 ? 10.140 -36.289 -51.706 1.00 58.66 85 SER A C 1
ATOM 701 O O . SER A 1 85 ? 10.355 -35.524 -52.636 1.00 58.66 85 SER A O 1
ATOM 703 N N . GLU A 1 86 ? 10.246 -37.622 -51.842 1.00 53.62 86 GLU A N 1
ATOM 704 C CA . GLU A 1 86 ? 10.757 -38.339 -53.048 1.00 53.62 86 GLU A CA 1
ATOM 705 C C . GLU A 1 86 ? 10.113 -37.942 -54.401 1.00 53.62 86 GLU A C 1
ATOM 707 O O . GLU A 1 86 ? 10.585 -38.341 -55.461 1.00 53.62 86 GLU A O 1
ATOM 712 N N . TRP A 1 87 ? 9.024 -37.168 -54.387 1.00 55.59 87 TRP A N 1
ATOM 713 C CA . TRP A 1 87 ? 8.279 -36.726 -55.568 1.00 55.59 87 TRP A CA 1
ATOM 714 C C . TRP A 1 87 ? 8.361 -35.207 -55.818 1.00 55.59 87 TRP A C 1
ATOM 716 O O . TRP A 1 87 ? 7.805 -34.730 -56.806 1.00 55.59 87 TRP A O 1
ATOM 726 N N . GLU A 1 88 ? 9.023 -34.434 -54.945 1.00 55.06 88 GLU A N 1
ATOM 727 C CA . GLU A 1 88 ? 9.228 -32.980 -55.105 1.00 55.06 88 GLU A CA 1
ATOM 728 C C . GLU A 1 88 ? 10.428 -32.650 -56.025 1.00 55.06 88 GLU A C 1
ATOM 730 O O . GLU A 1 88 ? 10.553 -31.517 -56.483 1.00 55.06 88 GLU A O 1
ATOM 735 N N . ASP A 1 89 ? 11.238 -33.648 -56.392 1.00 54.53 89 ASP A N 1
ATOM 736 C CA . ASP A 1 89 ? 12.483 -33.498 -57.167 1.00 54.53 89 ASP A CA 1
ATOM 737 C C . ASP A 1 89 ? 12.269 -33.314 -58.687 1.00 54.53 89 ASP A C 1
ATOM 739 O O . ASP A 1 89 ? 13.216 -33.105 -59.443 1.00 54.53 89 ASP A O 1
ATOM 743 N N . ILE A 1 90 ? 11.023 -33.391 -59.167 1.00 58.06 90 ILE A N 1
ATOM 744 C CA . ILE A 1 90 ? 10.694 -33.299 -60.604 1.00 58.06 90 ILE A CA 1
ATOM 745 C C . ILE A 1 90 ? 10.577 -31.834 -61.073 1.00 58.06 90 ILE A C 1
ATOM 747 O O . ILE A 1 90 ? 10.541 -31.564 -62.275 1.00 58.06 90 ILE A O 1
ATOM 751 N N . ALA A 1 91 ? 10.563 -30.859 -60.158 1.00 55.62 91 ALA A N 1
ATOM 752 C CA . ALA A 1 91 ? 10.406 -29.451 -60.505 1.00 55.62 91 ALA A CA 1
ATOM 753 C C . ALA A 1 91 ? 11.485 -28.554 -59.867 1.00 55.62 91 ALA A C 1
ATOM 755 O O . ALA A 1 91 ? 11.394 -28.179 -58.705 1.00 55.62 91 ALA A O 1
ATOM 756 N N . VAL A 1 92 ? 12.393 -28.080 -60.730 1.00 52.62 92 VAL A N 1
ATOM 757 C CA . VAL A 1 92 ? 13.274 -26.901 -60.583 1.00 52.62 92 VAL A CA 1
ATOM 758 C C . VAL A 1 92 ? 14.624 -27.142 -59.887 1.00 52.62 92 VAL A C 1
ATOM 760 O O . VAL A 1 92 ? 14.738 -27.242 -58.671 1.00 52.62 92 VAL A O 1
ATOM 763 N N . GLU A 1 93 ? 15.674 -27.097 -60.707 1.00 52.31 93 GLU A N 1
ATOM 764 C CA . GLU A 1 93 ? 17.095 -27.353 -60.425 1.00 52.31 93 GLU A CA 1
ATOM 765 C C . GLU A 1 93 ? 17.805 -26.270 -59.571 1.00 52.31 93 GLU A C 1
ATOM 767 O O . GLU A 1 93 ? 19.020 -26.149 -59.634 1.00 52.31 93 GLU A O 1
ATOM 772 N N . ASP A 1 94 ? 17.087 -25.469 -58.767 1.00 51.88 94 ASP A N 1
ATOM 773 C CA . ASP A 1 94 ? 17.703 -24.340 -58.032 1.00 51.88 94 ASP A CA 1
ATOM 774 C C . ASP A 1 94 ? 16.965 -23.880 -56.750 1.00 51.88 94 ASP A C 1
ATOM 776 O O . ASP A 1 94 ? 17.129 -22.748 -56.280 1.00 51.88 94 ASP A O 1
ATOM 780 N N . GLN A 1 95 ? 16.137 -24.727 -56.127 1.00 54.44 95 GLN A N 1
ATOM 781 C CA . GLN A 1 95 ? 15.481 -24.357 -54.865 1.00 54.44 95 GLN A CA 1
ATOM 782 C C . GLN A 1 95 ? 16.312 -24.784 -53.649 1.00 54.44 95 GLN A C 1
ATOM 784 O O . GLN A 1 95 ? 16.356 -25.951 -53.268 1.00 54.44 95 GLN A O 1
ATOM 789 N N . LYS A 1 96 ? 16.963 -23.806 -53.000 1.00 55.12 96 LYS A N 1
ATOM 790 C CA . LYS A 1 96 ? 17.543 -23.976 -51.654 1.00 55.12 96 LYS A CA 1
ATOM 791 C C . LYS A 1 96 ? 16.477 -24.548 -50.704 1.00 55.12 96 LYS A C 1
ATOM 793 O O . LYS A 1 96 ? 15.321 -24.127 -50.802 1.00 55.12 96 LYS A O 1
ATOM 798 N N . PRO A 1 97 ? 16.840 -25.434 -49.757 1.00 55.62 97 PRO A N 1
ATOM 799 C CA . PRO A 1 97 ? 15.878 -26.010 -48.825 1.00 55.62 97 PRO A CA 1
ATOM 800 C C . PRO A 1 97 ? 15.093 -24.904 -48.107 1.00 55.62 97 PRO A C 1
ATOM 802 O O . PRO A 1 97 ? 15.670 -23.971 -47.541 1.00 55.62 97 PRO A O 1
ATOM 805 N N . LEU A 1 98 ? 13.761 -24.998 -48.149 1.00 58.12 98 LEU A N 1
ATOM 806 C CA . LEU A 1 98 ? 12.860 -24.090 -47.443 1.00 58.12 98 LEU A CA 1
ATOM 807 C C . LEU A 1 98 ? 12.976 -24.356 -45.936 1.00 58.12 98 LEU A C 1
ATOM 809 O O . LEU A 1 98 ? 12.302 -25.226 -45.386 1.00 58.12 98 LEU A O 1
ATOM 813 N N . VAL A 1 99 ? 13.841 -23.605 -45.254 1.00 58.34 99 VAL A N 1
ATOM 814 C CA . VAL A 1 99 ? 13.955 -23.647 -43.791 1.00 58.34 99 VAL A CA 1
ATOM 815 C C . VAL A 1 99 ? 12.730 -22.963 -43.187 1.00 58.34 99 VAL A C 1
ATOM 817 O O . VAL A 1 99 ? 12.631 -21.733 -43.167 1.00 58.34 99 VAL A O 1
ATOM 820 N N . LYS A 1 100 ? 11.781 -23.748 -42.665 1.00 55.88 100 LYS A N 1
ATOM 821 C CA . LYS A 1 100 ? 10.663 -23.203 -41.888 1.00 55.88 100 LYS A CA 1
ATOM 822 C C . LYS A 1 100 ? 11.153 -22.967 -40.461 1.00 55.88 100 LYS A C 1
ATOM 824 O O . LYS A 1 100 ? 11.356 -23.909 -39.699 1.00 55.88 100 LYS A O 1
ATOM 829 N N . LYS A 1 101 ? 11.348 -21.699 -40.091 1.00 55.97 101 LYS A N 1
ATOM 830 C CA . LYS A 1 101 ? 11.618 -21.317 -38.698 1.00 55.97 101 LYS A CA 1
ATOM 831 C C . LYS A 1 101 ? 10.358 -21.588 -37.880 1.00 55.97 101 LYS A C 1
ATOM 833 O O . LYS A 1 101 ? 9.373 -20.867 -38.023 1.00 55.97 101 LYS A O 1
ATOM 838 N N . VAL A 1 102 ? 10.375 -22.625 -37.047 1.00 54.78 102 VAL A N 1
ATOM 839 C CA . VAL A 1 102 ? 9.305 -22.872 -36.079 1.00 54.78 102 VAL A CA 1
ATOM 840 C C . VAL A 1 102 ? 9.820 -22.413 -34.725 1.00 54.78 102 VAL A C 1
ATOM 842 O O . VAL A 1 102 ? 10.675 -23.043 -34.105 1.00 54.78 102 VAL A O 1
ATOM 845 N N . ILE A 1 103 ? 9.329 -21.262 -34.276 1.00 56.56 103 ILE A N 1
ATOM 846 C CA . ILE A 1 103 ? 9.629 -20.758 -32.939 1.00 56.56 103 ILE A CA 1
ATOM 847 C C . ILE A 1 103 ? 8.806 -21.603 -31.964 1.00 56.56 103 ILE A C 1
ATOM 849 O O . ILE A 1 103 ? 7.589 -21.448 -31.891 1.00 56.56 103 ILE A O 1
ATOM 853 N N . LYS A 1 104 ? 9.455 -22.522 -31.240 1.00 49.34 104 LYS A N 1
ATOM 854 C CA . LYS A 1 104 ? 8.825 -23.262 -30.142 1.00 49.34 104 LYS A CA 1
ATOM 855 C C . LYS A 1 104 ? 9.192 -22.600 -28.820 1.00 49.34 104 LYS A C 1
ATOM 857 O O . LYS A 1 104 ? 10.354 -22.525 -28.423 1.00 49.34 104 LYS A O 1
ATOM 862 N N . GLY A 1 105 ? 8.188 -22.116 -28.110 1.00 53.09 105 GLY A N 1
ATOM 863 C CA . GLY A 1 105 ? 8.370 -21.537 -26.788 1.00 53.09 105 GLY A CA 1
ATOM 864 C C . GLY A 1 105 ? 7.190 -20.669 -26.397 1.00 53.09 105 GLY A C 1
ATOM 865 O O . GLY A 1 105 ? 6.500 -20.124 -27.253 1.00 53.09 105 GLY A O 1
ATOM 866 N N . LEU A 1 106 ? 6.978 -20.546 -25.090 1.00 57.19 106 LEU A N 1
ATOM 867 C CA . LEU A 1 106 ? 5.951 -19.680 -24.529 1.00 57.19 106 LEU A CA 1
ATOM 868 C C . LEU A 1 106 ? 6.247 -18.209 -24.886 1.00 57.19 106 LEU A C 1
ATOM 870 O O . LEU A 1 106 ? 7.397 -17.815 -25.131 1.00 57.19 106 LEU A O 1
ATOM 874 N N . TYR A 1 107 ? 5.201 -17.386 -24.944 1.00 67.06 107 TYR A N 1
ATOM 875 C CA . TYR A 1 107 ? 5.355 -15.934 -25.002 1.00 67.06 107 TYR A CA 1
ATOM 876 C C . TYR A 1 107 ? 6.200 -15.439 -23.816 1.00 67.06 107 TYR A C 1
ATOM 878 O O . TYR A 1 107 ? 6.281 -16.108 -22.787 1.00 67.06 107 TYR A O 1
ATOM 886 N N . LEU A 1 108 ? 6.908 -14.317 -23.983 1.00 78.75 108 LEU A N 1
ATOM 887 C CA . LEU A 1 108 ? 7.622 -13.669 -22.881 1.00 78.75 108 LEU A CA 1
ATOM 888 C C . LEU A 1 108 ? 6.810 -12.441 -22.445 1.00 78.75 108 LEU A C 1
ATOM 890 O O . LEU A 1 108 ? 6.597 -11.571 -23.287 1.00 78.75 108 LEU A O 1
ATOM 894 N N . PRO A 1 109 ? 6.397 -12.323 -21.176 1.00 82.62 109 PRO A N 1
ATOM 895 C CA . PRO A 1 109 ? 6.374 -13.376 -20.160 1.00 82.62 109 PRO A CA 1
ATOM 896 C C . PRO A 1 109 ? 5.332 -14.476 -20.486 1.00 82.62 109 PRO A C 1
ATOM 898 O O . PRO A 1 109 ? 4.395 -14.223 -21.242 1.00 82.62 109 PRO A O 1
ATOM 901 N N . PRO A 1 110 ? 5.486 -15.704 -19.947 1.00 80.69 110 PRO A N 1
ATOM 902 C CA . PRO A 1 110 ? 4.560 -16.818 -20.207 1.00 80.69 110 PRO A CA 1
ATOM 903 C C . PRO A 1 110 ? 3.182 -16.607 -19.570 1.00 80.69 110 PRO A C 1
ATOM 905 O O . PRO A 1 110 ? 2.191 -17.173 -20.017 1.00 80.69 110 PRO A O 1
ATOM 908 N N . ILE A 1 111 ? 3.141 -15.808 -18.508 1.00 83.19 111 ILE A N 1
ATOM 909 C CA . ILE A 1 111 ? 1.955 -15.374 -17.771 1.00 83.19 111 ILE A CA 1
ATOM 910 C C . ILE A 1 111 ? 2.110 -13.857 -17.616 1.00 83.19 111 ILE A C 1
ATOM 912 O O . ILE A 1 111 ? 3.255 -13.422 -17.452 1.00 83.19 111 ILE A O 1
ATOM 916 N N . PRO A 1 112 ? 1.027 -13.058 -17.642 1.00 86.88 112 PRO A N 1
ATOM 917 C CA . PRO A 1 112 ? 1.120 -11.621 -17.411 1.00 86.88 112 PRO A CA 1
ATOM 918 C C . PRO A 1 112 ? 1.948 -11.301 -16.162 1.00 86.88 112 PRO A C 1
ATOM 920 O O . PRO A 1 112 ? 1.652 -11.790 -15.071 1.00 86.88 112 PRO A O 1
ATOM 923 N N . GLU A 1 113 ? 3.017 -10.522 -16.326 1.00 89.06 113 GLU A N 1
ATOM 924 C CA . GLU A 1 113 ? 3.940 -10.213 -15.232 1.00 89.06 113 GLU A CA 1
ATOM 925 C C . GLU A 1 113 ? 3.550 -8.902 -14.556 1.00 89.06 113 GLU A C 1
ATOM 927 O O . GLU A 1 113 ? 3.461 -7.864 -15.209 1.00 89.06 113 GLU A O 1
ATOM 932 N N . LYS A 1 114 ? 3.366 -8.956 -13.236 1.00 88.31 114 LYS A N 1
ATOM 933 C CA . LYS A 1 114 ? 3.015 -7.803 -12.402 1.00 88.31 114 LYS A CA 1
ATOM 934 C C . LYS A 1 114 ? 4.244 -7.056 -11.871 1.00 88.31 114 LYS A C 1
ATOM 936 O O . LYS A 1 114 ? 4.163 -5.854 -11.652 1.00 88.31 114 LYS A O 1
ATOM 941 N N . ASP A 1 115 ? 5.368 -7.743 -11.649 1.00 91.44 115 ASP A N 1
ATOM 942 C CA . ASP A 1 115 ? 6.606 -7.138 -11.137 1.00 91.44 115 ASP A CA 1
ATOM 943 C C . ASP A 1 115 ? 7.386 -6.460 -12.274 1.00 91.44 115 ASP A C 1
ATOM 945 O O . ASP A 1 115 ? 8.278 -7.058 -12.887 1.00 91.44 115 ASP A O 1
ATOM 949 N N . LEU A 1 116 ? 7.023 -5.210 -12.572 1.00 91.62 116 LEU A N 1
ATOM 950 C CA . LEU A 1 116 ? 7.630 -4.423 -13.649 1.00 91.62 116 LEU A CA 1
ATOM 951 C C . LEU A 1 116 ? 9.110 -4.145 -13.369 1.00 91.62 116 LEU A C 1
ATOM 953 O O . LEU A 1 116 ? 9.936 -4.243 -14.277 1.00 91.62 116 LEU A O 1
ATOM 957 N N . LEU A 1 117 ? 9.457 -3.860 -12.108 1.00 92.75 117 LEU A N 1
ATOM 958 C CA . LEU A 1 117 ? 10.837 -3.600 -11.696 1.00 92.75 117 LEU A CA 1
ATOM 959 C C . LEU A 1 117 ? 11.736 -4.814 -11.920 1.00 92.75 117 LEU A C 1
ATOM 961 O O . LEU A 1 117 ? 12.809 -4.683 -12.505 1.00 92.75 117 LEU A O 1
ATOM 965 N N . TRP A 1 118 ? 11.293 -6.002 -11.498 1.00 93.12 118 TRP A N 1
ATOM 966 C CA . TRP A 1 118 ? 12.028 -7.240 -11.751 1.00 93.12 118 TRP A CA 1
ATOM 967 C C . TRP A 1 118 ? 12.160 -7.536 -13.238 1.00 93.12 118 TRP A C 1
ATOM 969 O O . TRP A 1 118 ? 13.218 -7.957 -13.704 1.00 93.12 118 TRP A O 1
ATOM 979 N N . PHE A 1 119 ? 11.072 -7.354 -13.987 1.00 92.44 119 PHE A N 1
ATOM 980 C CA . PHE A 1 119 ? 11.074 -7.675 -15.400 1.00 92.44 119 PHE A CA 1
ATOM 981 C C . PHE A 1 119 ? 12.069 -6.793 -16.159 1.00 92.44 119 PHE A C 1
ATOM 983 O O . PHE A 1 119 ? 12.894 -7.307 -16.916 1.00 92.44 119 PHE A O 1
ATOM 990 N N . LEU A 1 120 ? 12.039 -5.480 -15.917 1.00 92.00 120 LEU A N 1
ATOM 991 C CA . LEU A 1 120 ? 12.971 -4.542 -16.533 1.00 92.00 120 LEU A CA 1
ATOM 992 C C . LEU A 1 120 ? 14.410 -4.817 -16.089 1.00 92.00 120 LEU A C 1
ATOM 994 O O . LEU A 1 120 ? 15.286 -4.910 -16.942 1.00 92.00 120 LEU A O 1
ATOM 998 N N . SER A 1 121 ? 14.663 -5.071 -14.801 1.00 92.19 121 SER A N 1
ATOM 999 C CA . SER A 1 121 ? 16.026 -5.341 -14.322 1.00 92.19 121 SER A CA 1
ATOM 1000 C C . SER A 1 121 ? 16.647 -6.609 -14.927 1.00 92.19 121 SER A C 1
ATOM 1002 O O . SER A 1 121 ? 17.867 -6.717 -15.012 1.00 92.19 121 SER A O 1
ATOM 1004 N N . VAL A 1 122 ? 15.829 -7.588 -15.333 1.00 90.00 122 VAL A N 1
ATOM 1005 C CA . VAL A 1 122 ? 16.298 -8.884 -15.852 1.00 90.00 122 VAL A CA 1
ATOM 1006 C C . VAL A 1 122 ? 16.328 -8.955 -17.379 1.00 90.00 122 VAL A C 1
ATOM 1008 O O . VAL A 1 122 ? 17.204 -9.639 -17.923 1.00 90.00 122 VAL A O 1
ATOM 1011 N N . TYR A 1 123 ? 15.357 -8.339 -18.056 1.00 88.81 123 TYR A N 1
ATOM 1012 C CA . TYR A 1 123 ? 15.136 -8.499 -19.498 1.00 88.81 123 TYR A CA 1
ATOM 1013 C C . TYR A 1 123 ? 15.410 -7.241 -20.318 1.00 88.81 123 TYR A C 1
ATOM 1015 O O . TYR A 1 123 ? 15.597 -7.371 -21.529 1.00 88.81 123 TYR A O 1
ATOM 1023 N N . ALA A 1 124 ? 15.406 -6.051 -19.710 1.00 88.88 124 ALA A N 1
ATOM 1024 C CA . ALA A 1 124 ? 15.716 -4.825 -20.434 1.00 88.88 124 ALA A CA 1
ATOM 1025 C C . ALA A 1 124 ? 17.218 -4.715 -20.714 1.00 88.88 124 ALA A C 1
ATOM 1027 O O . ALA A 1 124 ? 18.052 -5.299 -20.018 1.00 88.88 124 ALA A O 1
ATOM 1028 N N . ASN A 1 125 ? 17.567 -3.958 -21.753 1.00 87.88 125 ASN A N 1
ATOM 1029 C CA . ASN A 1 125 ? 18.956 -3.728 -22.136 1.00 87.88 125 ASN A CA 1
ATOM 1030 C C . ASN A 1 125 ? 19.561 -2.573 -21.323 1.00 87.88 125 ASN A C 1
ATOM 1032 O O . ASN A 1 125 ? 19.891 -1.530 -21.879 1.00 87.88 125 ASN A O 1
ATOM 1036 N N . LEU A 1 126 ? 19.634 -2.764 -20.006 1.00 91.00 126 LEU A N 1
ATOM 1037 C CA . LEU A 1 126 ? 20.174 -1.803 -19.046 1.00 91.00 126 LEU A CA 1
ATOM 1038 C C . LEU A 1 126 ? 21.645 -2.106 -18.742 1.00 91.00 126 LEU A C 1
ATOM 1040 O O . LEU A 1 126 ? 22.035 -3.275 -18.666 1.00 91.00 126 LEU A O 1
ATOM 1044 N N . GLU A 1 127 ? 22.437 -1.067 -18.489 1.00 93.12 127 GLU A N 1
ATOM 1045 C CA . GLU A 1 127 ? 23.806 -1.206 -17.986 1.00 93.12 127 GLU A CA 1
ATOM 1046 C C . GLU A 1 127 ? 23.818 -1.848 -16.583 1.00 93.12 127 GLU A C 1
ATOM 1048 O O . GLU A 1 127 ? 22.849 -1.706 -15.827 1.00 93.12 127 GLU A O 1
ATOM 1053 N N . PRO A 1 128 ? 24.905 -2.527 -16.164 1.00 94.06 128 PRO A N 1
ATOM 1054 C CA . PRO A 1 128 ? 24.949 -3.215 -14.871 1.00 94.06 128 PRO A CA 1
ATOM 1055 C C . PRO A 1 128 ? 24.620 -2.323 -13.662 1.00 94.06 128 PRO A C 1
ATOM 1057 O O . PRO A 1 128 ? 23.989 -2.781 -12.709 1.00 94.06 128 PRO A O 1
ATOM 1060 N N . TRP A 1 129 ? 25.015 -1.047 -13.694 1.00 94.88 129 TRP A N 1
ATOM 1061 C CA . TRP A 1 129 ? 24.711 -0.086 -12.628 1.00 94.88 129 TRP A CA 1
ATOM 1062 C C . TRP A 1 129 ? 23.231 0.337 -12.628 1.00 94.88 129 TRP A C 1
ATOM 1064 O O . TRP A 1 129 ? 22.627 0.442 -11.562 1.00 94.88 129 TRP A O 1
ATOM 1074 N N . GLN A 1 130 ? 22.611 0.482 -13.805 1.00 94.62 130 GLN A N 1
ATOM 1075 C CA . GLN A 1 130 ? 21.179 0.772 -13.943 1.00 94.62 130 GLN A CA 1
ATOM 1076 C C . GLN A 1 130 ? 20.345 -0.409 -13.444 1.00 94.62 130 GLN A C 1
ATOM 1078 O O . GLN A 1 130 ? 19.444 -0.230 -12.628 1.00 94.62 130 GLN A O 1
ATOM 1083 N N . GLN A 1 131 ? 20.696 -1.640 -13.841 1.00 93.75 131 GLN A N 1
ATOM 1084 C CA . GLN A 1 131 ? 20.062 -2.857 -13.312 1.00 93.75 131 GLN A CA 1
ATOM 1085 C C . GLN A 1 131 ? 20.120 -2.883 -11.782 1.00 93.75 131 GLN A C 1
ATOM 1087 O O . GLN A 1 131 ? 19.136 -3.222 -11.122 1.00 93.75 131 GLN A O 1
ATOM 1092 N N . ARG A 1 132 ? 21.258 -2.467 -11.210 1.00 94.94 132 ARG A N 1
ATOM 1093 C CA . ARG A 1 132 ? 21.437 -2.420 -9.764 1.00 94.94 132 ARG A CA 1
ATOM 1094 C C . ARG A 1 132 ? 20.518 -1.406 -9.079 1.00 94.94 132 ARG A C 1
ATOM 1096 O O . ARG A 1 132 ? 20.015 -1.719 -8.002 1.00 94.94 132 ARG A O 1
ATOM 1103 N N . ILE A 1 133 ? 20.263 -0.246 -9.686 1.00 95.25 133 ILE A N 1
ATOM 1104 C CA . ILE A 1 133 ? 19.292 0.739 -9.176 1.00 95.25 133 ILE A CA 1
ATOM 1105 C C . ILE A 1 133 ? 17.887 0.131 -9.128 1.00 95.25 133 ILE A C 1
ATOM 1107 O O . ILE A 1 133 ? 17.240 0.174 -8.082 1.00 95.25 133 ILE A O 1
ATOM 1111 N N . PHE A 1 134 ? 17.441 -0.526 -10.204 1.00 94.50 134 PHE A N 1
ATOM 1112 C CA . PHE A 1 134 ? 16.135 -1.197 -10.229 1.00 94.50 134 PHE A CA 1
ATOM 1113 C C . PHE A 1 134 ? 16.029 -2.292 -9.159 1.00 94.50 134 PHE A C 1
ATOM 1115 O O . PHE A 1 134 ? 15.001 -2.416 -8.495 1.00 94.50 134 PHE A O 1
ATOM 1122 N N . GLU A 1 135 ? 17.092 -3.074 -8.945 1.00 92.19 135 GLU A N 1
ATOM 1123 C CA . GLU A 1 135 ? 17.139 -4.076 -7.876 1.00 92.19 135 GLU A CA 1
ATOM 1124 C C . GLU A 1 135 ? 17.069 -3.463 -6.471 1.00 92.19 135 GLU A C 1
ATOM 1126 O O . GLU A 1 135 ? 16.419 -4.036 -5.591 1.00 92.19 135 GLU A O 1
ATOM 1131 N N . ILE A 1 136 ? 17.746 -2.329 -6.251 1.00 93.75 136 ILE A N 1
ATOM 1132 C CA . ILE A 1 136 ? 17.733 -1.580 -4.989 1.00 93.75 136 ILE A CA 1
ATOM 1133 C C . ILE A 1 136 ? 16.321 -1.081 -4.698 1.00 93.75 136 ILE A C 1
ATOM 1135 O O . ILE A 1 136 ? 15.769 -1.436 -3.655 1.00 93.75 136 ILE A O 1
ATOM 1139 N N . VAL A 1 137 ? 15.719 -0.348 -5.641 1.00 94.00 137 VAL A N 1
ATOM 1140 C CA . VAL A 1 137 ? 14.362 0.193 -5.490 1.00 94.00 137 VAL A CA 1
ATOM 1141 C C . VAL A 1 137 ? 13.382 -0.944 -5.263 1.00 94.00 137 VAL A C 1
ATOM 1143 O O . VAL A 1 137 ? 12.651 -0.932 -4.279 1.00 94.00 137 VAL A O 1
ATOM 1146 N N . ARG A 1 138 ? 13.451 -2.008 -6.075 1.00 91.88 138 ARG A N 1
ATOM 1147 C CA . ARG A 1 138 ? 12.624 -3.199 -5.875 1.00 91.88 138 ARG A CA 1
ATOM 1148 C C . ARG A 1 138 ? 12.781 -3.754 -4.464 1.00 91.88 138 ARG A C 1
ATOM 1150 O O . ARG A 1 138 ? 11.786 -4.050 -3.813 1.00 91.88 138 ARG A O 1
ATOM 1157 N N . ARG A 1 139 ? 14.009 -3.916 -3.964 1.00 89.31 139 ARG A N 1
ATOM 1158 C CA . ARG A 1 139 ? 14.247 -4.448 -2.613 1.00 89.31 139 ARG A CA 1
ATOM 1159 C C . ARG A 1 139 ? 13.622 -3.568 -1.530 1.00 89.31 139 ARG A C 1
ATOM 1161 O O . ARG A 1 139 ? 13.066 -4.117 -0.580 1.00 89.31 139 ARG A O 1
ATOM 1168 N N . GLU A 1 140 ? 13.708 -2.251 -1.666 1.00 90.06 140 GLU A N 1
ATOM 1169 C CA . GLU A 1 140 ? 13.094 -1.300 -0.736 1.00 90.06 140 GLU A CA 1
ATOM 1170 C C . GLU A 1 140 ? 11.567 -1.337 -0.815 1.00 90.06 140 GLU A C 1
ATOM 1172 O O . GLU A 1 140 ? 10.906 -1.431 0.220 1.00 90.06 140 GLU A O 1
ATOM 1177 N N . SER A 1 141 ? 10.993 -1.410 -2.018 1.00 89.44 141 SER A N 1
ATOM 1178 C CA . SER A 1 141 ? 9.547 -1.560 -2.213 1.00 89.44 141 SER A CA 1
ATOM 1179 C C . SER A 1 141 ? 8.994 -2.802 -1.503 1.00 89.44 141 SER A C 1
ATOM 1181 O O . SER A 1 141 ? 7.929 -2.740 -0.895 1.00 89.44 141 SER A O 1
ATOM 1183 N N . TYR A 1 142 ? 9.732 -3.922 -1.485 1.00 87.50 142 TYR A N 1
ATOM 1184 C CA . TYR A 1 142 ? 9.334 -5.122 -0.727 1.00 87.50 142 TYR A CA 1
ATOM 1185 C C . TYR A 1 142 ? 9.296 -4.906 0.791 1.00 87.50 142 TYR A C 1
ATOM 1187 O O . TYR A 1 142 ? 8.593 -5.633 1.486 1.00 87.50 142 TYR A O 1
ATOM 1195 N N . TYR A 1 143 ? 10.083 -3.978 1.330 1.00 86.50 143 TYR A N 1
ATOM 1196 C CA . TYR A 1 143 ? 10.069 -3.674 2.760 1.00 86.50 143 TYR A CA 1
ATOM 1197 C C . TYR A 1 143 ? 8.933 -2.728 3.130 1.00 86.50 143 TYR A C 1
ATOM 1199 O O . TYR A 1 143 ? 8.280 -2.943 4.143 1.00 86.50 143 TYR A O 1
ATOM 1207 N N . PHE A 1 144 ? 8.668 -1.717 2.300 1.00 86.12 144 PHE A N 1
ATOM 1208 C CA . PHE A 1 144 ? 7.564 -0.781 2.524 1.00 86.12 144 PHE A CA 1
ATOM 1209 C C . PHE A 1 144 ? 6.197 -1.361 2.137 1.00 86.12 144 PHE A C 1
ATOM 1211 O O . PHE A 1 144 ? 5.163 -0.817 2.518 1.00 86.12 144 PHE A O 1
ATOM 1218 N N . TYR A 1 145 ? 6.176 -2.499 1.440 1.00 85.19 145 TYR A N 1
ATOM 1219 C CA . TYR A 1 145 ? 4.958 -3.184 1.016 1.00 85.19 145 TYR A CA 1
ATOM 1220 C C . TYR A 1 145 ? 3.888 -3.340 2.114 1.00 85.19 145 TYR A C 1
ATOM 1222 O O . TYR A 1 145 ? 2.747 -2.927 1.878 1.00 85.19 145 TYR A O 1
ATOM 1230 N N . PRO A 1 146 ? 4.199 -3.874 3.313 1.00 87.06 146 PRO A N 1
ATOM 1231 C CA . PRO A 1 146 ? 3.195 -4.039 4.358 1.00 87.06 146 PRO A CA 1
ATOM 1232 C C . PRO A 1 146 ? 2.580 -2.709 4.804 1.00 87.06 146 PRO A C 1
ATOM 1234 O O . PRO A 1 146 ? 1.385 -2.659 5.083 1.00 87.06 146 PRO A O 1
ATOM 1237 N N . GLN A 1 147 ? 3.348 -1.613 4.795 1.00 86.00 147 GLN A N 1
ATOM 1238 C CA . GLN A 1 147 ? 2.863 -0.283 5.177 1.00 86.00 147 GLN A CA 1
ATOM 1239 C C . GLN A 1 147 ? 1.792 0.242 4.213 1.00 86.00 147 GLN A C 1
ATOM 1241 O O . GLN A 1 147 ? 0.854 0.913 4.637 1.00 86.00 147 GLN A O 1
ATOM 1246 N N . PHE A 1 148 ? 1.887 -0.095 2.925 1.00 83.69 148 PHE A N 1
ATOM 1247 C CA . PHE A 1 148 ? 0.860 0.275 1.951 1.00 83.69 148 PHE A CA 1
ATOM 1248 C C . PHE A 1 148 ? -0.421 -0.554 2.086 1.00 83.69 148 PHE A C 1
ATOM 1250 O O . PHE A 1 148 ? -1.499 -0.042 1.789 1.00 83.69 148 PHE A O 1
ATOM 1257 N N . ARG A 1 149 ? -0.319 -1.815 2.525 1.00 84.38 149 ARG A N 1
ATOM 1258 C CA . ARG A 1 149 ? -1.481 -2.699 2.735 1.00 84.38 149 ARG A CA 1
ATOM 1259 C C . ARG A 1 149 ? -2.232 -2.460 4.034 1.00 84.38 149 ARG A C 1
ATOM 1261 O O . ARG A 1 149 ? -3.399 -2.818 4.117 1.00 84.38 149 ARG A O 1
ATOM 1268 N N . THR A 1 150 ? -1.534 -1.984 5.057 1.00 89.19 150 THR A N 1
ATOM 1269 C CA . THR A 1 150 ? -2.042 -1.898 6.433 1.00 89.19 150 THR A CA 1
ATOM 1270 C C . THR A 1 150 ? -2.217 -0.452 6.868 1.00 89.19 150 THR A C 1
ATOM 1272 O O . THR A 1 150 ? -2.220 -0.165 8.056 1.00 89.19 150 THR A O 1
ATOM 1275 N N . ARG A 1 151 ? -2.313 0.497 5.932 1.00 88.00 151 ARG A N 1
ATOM 1276 C CA . ARG A 1 151 ? -2.312 1.923 6.260 1.00 88.00 151 ARG A CA 1
ATOM 1277 C C . ARG A 1 151 ? -3.460 2.270 7.204 1.00 88.00 151 ARG A C 1
ATOM 1279 O O . ARG A 1 151 ? -3.224 2.861 8.246 1.00 88.00 151 ARG A O 1
ATOM 1286 N N . VAL A 1 152 ? -4.691 1.905 6.869 1.00 89.06 152 VAL A N 1
ATOM 1287 C CA . VAL A 1 152 ? -5.873 2.211 7.690 1.00 89.06 152 VAL A CA 1
ATOM 1288 C C . VAL A 1 152 ? -5.804 1.488 9.031 1.00 89.06 152 VAL A C 1
ATOM 1290 O O . VAL A 1 152 ? -6.072 2.092 10.066 1.00 89.06 152 VAL A O 1
ATOM 1293 N N . THR A 1 153 ? -5.397 0.223 9.016 1.00 91.50 153 THR A N 1
ATOM 1294 C CA . THR A 1 153 ? -5.298 -0.617 10.213 1.00 91.50 153 THR A CA 1
ATOM 1295 C C . THR A 1 153 ? -4.205 -0.101 11.159 1.00 91.50 153 THR A C 1
ATOM 1297 O O . THR A 1 153 ? -4.440 0.064 12.350 1.00 91.50 153 THR A O 1
ATOM 1300 N N . ASN A 1 154 ? -3.031 0.251 10.638 1.00 92.19 154 ASN A N 1
ATOM 1301 C CA . ASN A 1 154 ? -1.911 0.806 11.397 1.00 92.19 154 ASN A CA 1
ATOM 1302 C C . ASN A 1 154 ? -2.230 2.200 11.957 1.00 92.19 154 ASN A C 1
ATOM 1304 O O . ASN A 1 154 ? -2.070 2.431 13.153 1.00 92.19 154 ASN A O 1
ATOM 1308 N N . GLU A 1 155 ? -2.717 3.125 11.120 1.00 91.81 155 GLU A N 1
ATOM 1309 C CA . GLU A 1 155 ? -3.100 4.471 11.573 1.00 91.81 155 GLU A CA 1
ATOM 1310 C C . GLU A 1 155 ? -4.264 4.419 12.578 1.00 91.81 155 GLU A C 1
ATOM 1312 O O . GLU A 1 155 ? -4.273 5.141 13.578 1.00 91.81 155 GLU A O 1
ATOM 1317 N N . GLY A 1 156 ? -5.234 3.529 12.349 1.00 92.00 156 GLY A N 1
ATOM 1318 C CA . GLY A 1 156 ? -6.357 3.280 13.246 1.00 92.00 156 GLY A CA 1
ATOM 1319 C C . GLY A 1 156 ? -5.919 2.729 14.598 1.00 92.00 156 GLY A C 1
ATOM 1320 O O . GLY A 1 156 ? -6.315 3.274 15.627 1.00 92.00 156 GLY A O 1
ATOM 1321 N N . TYR A 1 157 ? -5.065 1.702 14.604 1.00 93.25 157 TYR A N 1
ATOM 1322 C CA . TYR A 1 157 ? -4.506 1.100 15.816 1.00 93.25 157 TYR A CA 1
ATOM 1323 C C . TYR A 1 157 ? -3.707 2.127 16.615 1.00 93.25 157 TYR A C 1
ATOM 1325 O O . TYR A 1 157 ? -3.884 2.262 17.827 1.00 93.25 157 TYR A O 1
ATOM 1333 N N . ALA A 1 158 ? -2.871 2.907 15.927 1.00 93.19 158 ALA A N 1
ATOM 1334 C CA . ALA A 1 158 ? -2.059 3.931 16.557 1.00 93.19 158 ALA A CA 1
ATOM 1335 C C . ALA A 1 158 ? -2.897 5.064 17.152 1.00 93.19 158 ALA A C 1
ATOM 1337 O O . ALA A 1 158 ? -2.580 5.547 18.239 1.00 93.19 158 ALA A O 1
ATOM 1338 N N . SER A 1 159 ? -3.974 5.488 16.488 1.00 92.38 159 SER A N 1
ATOM 1339 C CA . SER A 1 159 ? -4.931 6.442 17.061 1.00 92.38 159 SER A CA 1
ATOM 1340 C C . SER A 1 159 ? -5.693 5.852 18.240 1.00 92.38 159 SER A C 1
ATOM 1342 O O . SER A 1 159 ? -5.818 6.508 19.272 1.00 92.38 159 SER A O 1
ATOM 1344 N N . PHE A 1 160 ? -6.148 4.606 18.122 1.00 92.31 160 PHE A N 1
ATOM 1345 C CA . PHE A 1 160 ? -6.917 3.926 19.155 1.00 92.31 160 PHE A CA 1
ATOM 1346 C C . PHE A 1 160 ? -6.105 3.770 20.446 1.00 92.31 160 PHE A C 1
ATOM 1348 O O . PHE A 1 160 ? -6.518 4.250 21.500 1.00 92.31 160 PHE A O 1
ATOM 1355 N N . TYR A 1 161 ? -4.898 3.204 20.362 1.00 90.06 161 TYR A N 1
ATOM 1356 C CA . TYR A 1 161 ? -4.016 3.069 21.523 1.00 90.06 161 TYR A CA 1
ATOM 1357 C C . TYR A 1 161 ? -3.497 4.410 22.034 1.00 90.06 161 TYR A C 1
ATOM 1359 O O . TYR A 1 161 ? -3.229 4.541 23.225 1.00 90.06 161 TYR A O 1
ATOM 1367 N N . HIS A 1 162 ? -3.363 5.423 21.175 1.00 90.25 162 HIS A N 1
ATOM 1368 C CA . HIS A 1 162 ? -3.049 6.771 21.636 1.00 90.25 162 HIS A CA 1
ATOM 1369 C C . HIS A 1 162 ? -4.149 7.303 22.556 1.00 90.25 162 HIS A C 1
ATOM 1371 O O . HIS A 1 162 ? -3.834 7.745 23.657 1.00 90.25 162 HIS A O 1
ATOM 1377 N N . ALA A 1 163 ? -5.414 7.214 22.143 1.00 89.25 163 ALA A N 1
ATOM 1378 C CA . ALA A 1 163 ? -6.541 7.635 22.966 1.00 89.25 163 ALA A CA 1
ATOM 1379 C C . ALA A 1 163 ? -6.668 6.787 24.240 1.00 89.25 163 ALA A C 1
ATOM 1381 O O . ALA A 1 163 ? -6.788 7.342 25.330 1.00 89.25 163 ALA A O 1
ATOM 1382 N N . GLU A 1 164 ? -6.578 5.460 24.126 1.00 86.31 164 GLU A N 1
ATOM 1383 C CA . GLU A 1 164 ? -6.777 4.554 25.259 1.00 86.31 164 GLU A CA 1
ATOM 1384 C C . GLU A 1 164 ? -5.665 4.676 26.309 1.00 86.31 164 GLU A C 1
ATOM 1386 O O . GLU A 1 164 ? -5.956 4.748 27.501 1.00 86.31 164 GLU A O 1
ATOM 1391 N N . LEU A 1 165 ? -4.397 4.785 25.897 1.00 85.12 165 LEU A N 1
ATOM 1392 C CA . LEU A 1 165 ? -3.292 4.991 26.839 1.00 85.12 165 LEU A CA 1
ATOM 1393 C C . LEU A 1 165 ? -3.383 6.349 27.535 1.00 85.12 165 LEU A C 1
ATOM 1395 O O . LEU A 1 165 ? -3.127 6.426 28.733 1.00 85.12 165 LEU A O 1
ATOM 1399 N N . MET A 1 166 ? -3.758 7.411 26.814 1.00 85.69 166 MET A N 1
ATOM 1400 C CA . MET A 1 166 ? -3.924 8.738 27.420 1.00 85.69 166 MET A CA 1
ATOM 1401 C C . MET A 1 166 ? -5.114 8.756 28.385 1.00 85.69 166 MET A C 1
ATOM 1403 O O . MET A 1 166 ? -5.010 9.326 29.466 1.00 85.69 166 MET A O 1
ATOM 1407 N N . ARG A 1 167 ? -6.209 8.054 28.061 1.00 82.44 167 ARG A N 1
ATOM 1408 C CA . ARG A 1 167 ? -7.346 7.849 28.969 1.00 82.44 167 ARG A CA 1
ATOM 1409 C C . ARG A 1 167 ? -6.922 7.102 30.237 1.00 82.44 167 ARG A C 1
ATOM 1411 O O . ARG A 1 167 ? -7.249 7.537 31.336 1.00 82.44 167 ARG A O 1
ATOM 1418 N N . GLN A 1 168 ? -6.164 6.015 30.104 1.00 79.19 168 GLN A N 1
ATOM 1419 C CA . GLN A 1 168 ? -5.637 5.272 31.254 1.00 79.19 168 GLN A CA 1
ATOM 1420 C C . GLN A 1 168 ? -4.657 6.109 32.085 1.00 79.19 168 GLN A C 1
ATOM 1422 O O . GLN A 1 168 ? -4.673 6.006 33.303 1.00 79.19 168 GLN A O 1
ATOM 1427 N N . TYR A 1 169 ? -3.849 6.975 31.470 1.00 80.31 169 TYR A N 1
ATOM 1428 C CA . TYR A 1 169 ? -2.967 7.888 32.206 1.00 80.31 169 TYR A CA 1
ATOM 1429 C C . TYR A 1 169 ? -3.716 8.985 32.969 1.00 80.31 169 TYR A C 1
ATOM 1431 O O . TYR A 1 169 ? -3.238 9.440 34.005 1.00 80.31 169 TYR A O 1
ATOM 1439 N N . SER A 1 170 ? -4.872 9.418 32.467 1.00 76.81 170 SER A N 1
ATOM 1440 C CA . SER A 1 170 ? -5.719 10.397 33.153 1.00 76.81 170 SER A CA 1
ATOM 1441 C C . SER A 1 170 ? -6.509 9.784 34.306 1.00 76.81 170 SER A C 1
ATOM 1443 O O . SER A 1 170 ? -6.607 10.399 35.359 1.00 76.81 170 SER A O 1
ATOM 1445 N N . PHE A 1 171 ? -7.052 8.576 34.128 1.00 69.75 171 PHE A N 1
ATOM 1446 C CA . PHE A 1 171 ? -7.999 7.992 35.086 1.00 69.75 171 PHE A CA 1
ATOM 1447 C C . PHE A 1 171 ? -7.477 6.764 35.845 1.00 69.75 171 PHE A C 1
ATOM 1449 O O . PHE A 1 171 ? -8.167 6.291 36.737 1.00 69.75 171 PHE A O 1
ATOM 1456 N N . GLY A 1 172 ? -6.288 6.240 35.531 1.00 59.03 172 GLY A N 1
ATOM 1457 C CA . GLY A 1 172 ? -5.806 4.926 35.994 1.00 59.03 172 GLY A CA 1
ATOM 1458 C C . GLY A 1 172 ? -5.628 4.765 37.507 1.00 59.03 172 GLY A C 1
ATOM 1459 O O . GLY A 1 172 ? -5.575 3.639 37.994 1.00 59.03 172 GLY A O 1
ATOM 1460 N N . ASN A 1 173 ? -5.594 5.870 38.258 1.00 57.38 173 ASN A N 1
ATOM 1461 C CA . ASN A 1 173 ? -5.602 5.854 39.725 1.00 57.38 173 ASN A CA 1
ATOM 1462 C C . ASN A 1 173 ? -7.028 5.899 40.326 1.00 57.38 173 ASN A C 1
ATOM 1464 O O . ASN A 1 173 ? -7.187 5.676 41.523 1.00 57.38 173 ASN A O 1
ATOM 1468 N N . GLU A 1 174 ? -8.058 6.183 39.522 1.00 55.88 174 GLU A N 1
ATOM 1469 C CA . GLU A 1 174 ? -9.456 6.365 39.947 1.00 55.88 174 GLU A CA 1
ATOM 1470 C C . GLU A 1 174 ? -10.392 5.223 39.510 1.00 55.88 174 GLU A C 1
ATOM 1472 O O . GLU A 1 174 ? -11.485 5.086 40.058 1.00 55.88 174 GLU A O 1
ATOM 1477 N N . ASN A 1 175 ? -9.996 4.385 38.546 1.00 48.97 175 ASN A N 1
ATOM 1478 C CA . ASN A 1 175 ? -10.819 3.292 38.024 1.00 48.97 175 ASN A CA 1
ATOM 1479 C C . ASN A 1 175 ? -10.115 1.923 38.081 1.00 48.97 175 ASN A C 1
ATOM 1481 O O . ASN A 1 175 ? -8.894 1.813 38.034 1.00 48.97 175 ASN A O 1
ATOM 1485 N N . ASP A 1 176 ? -10.900 0.841 38.175 1.00 46.38 176 ASP A N 1
ATOM 1486 C CA . ASP A 1 176 ? -10.377 -0.538 38.267 1.00 46.38 176 ASP A CA 1
ATOM 1487 C C . ASP A 1 176 ? -9.795 -1.072 36.941 1.00 46.38 176 ASP A C 1
ATOM 1489 O O . ASP A 1 176 ? -9.238 -2.170 36.888 1.00 46.38 176 ASP A O 1
ATOM 1493 N N . TYR A 1 177 ? -9.885 -0.272 35.876 1.00 40.41 177 TYR A N 1
ATOM 1494 C CA . TYR A 1 177 ? -9.418 -0.579 34.529 1.00 40.41 177 TYR A CA 1
ATOM 1495 C C . TYR A 1 177 ? -8.361 0.447 34.095 1.00 40.41 177 TYR A C 1
ATOM 1497 O O . TYR A 1 177 ? -8.652 1.384 33.349 1.00 40.41 177 TYR A O 1
ATOM 1505 N N . GLY A 1 178 ? -7.123 0.255 34.557 1.00 52.75 178 GLY A N 1
ATOM 1506 C CA . GLY A 1 178 ? -5.975 1.094 34.212 1.00 52.75 178 GLY A CA 1
ATOM 1507 C C . GLY A 1 178 ? -4.668 0.590 34.827 1.00 52.75 178 GLY A C 1
ATOM 1508 O O . GLY A 1 178 ? -4.666 -0.306 35.675 1.00 52.75 178 GLY A O 1
ATOM 1509 N N . VAL A 1 179 ? -3.540 1.147 34.377 1.00 55.44 179 VAL A N 1
ATOM 1510 C CA . VAL A 1 179 ? -2.250 0.963 35.059 1.00 55.44 179 VAL A CA 1
ATOM 1511 C C . VAL A 1 179 ? -2.381 1.616 36.435 1.00 55.44 179 VAL A C 1
ATOM 1513 O O . VAL A 1 179 ? -2.589 2.822 36.512 1.00 55.44 179 VAL A O 1
ATOM 1516 N N . LYS A 1 180 ? -2.316 0.815 37.503 1.00 59.12 180 LYS A N 1
ATOM 1517 C CA . LYS A 1 180 ? -2.320 1.309 38.887 1.00 59.12 180 LYS A CA 1
ATOM 1518 C C . LYS A 1 180 ? -0.933 1.873 39.226 1.00 59.12 180 LYS A C 1
ATOM 1520 O O . LYS A 1 180 ? 0.054 1.482 38.605 1.00 59.12 180 LYS A O 1
ATOM 1525 N N . ASP A 1 181 ? -0.872 2.780 40.198 1.00 66.69 181 ASP A N 1
ATOM 1526 C CA . ASP A 1 181 ? 0.361 3.419 40.687 1.00 66.69 181 ASP A CA 1
ATOM 1527 C C . ASP A 1 181 ? 1.033 4.379 39.683 1.00 66.69 181 ASP A C 1
ATOM 1529 O O . ASP A 1 181 ? 2.260 4.447 39.579 1.00 66.69 181 ASP A O 1
ATOM 1533 N N . ILE A 1 182 ? 0.239 5.162 38.941 1.00 73.06 182 ILE A N 1
ATOM 1534 C CA . ILE A 1 182 ? 0.791 6.222 38.086 1.00 73.06 182 ILE A CA 1
ATOM 1535 C C . ILE A 1 182 ? 1.241 7.381 38.979 1.00 73.06 182 ILE A C 1
ATOM 1537 O O . ILE A 1 182 ? 0.413 8.070 39.574 1.00 73.06 182 ILE A O 1
ATOM 1541 N N . GLU A 1 183 ? 2.556 7.600 39.048 1.00 72.06 183 GLU A N 1
ATOM 1542 C CA . GLU A 1 183 ? 3.189 8.624 39.895 1.00 72.06 183 GLU A CA 1
ATOM 1543 C C . GLU A 1 183 ? 2.741 10.053 39.532 1.00 72.06 183 GLU A C 1
ATOM 1545 O O . GLU A 1 183 ? 2.576 10.898 40.410 1.00 72.06 183 GLU A O 1
ATOM 1550 N N . PHE A 1 184 ? 2.477 10.302 38.243 1.00 75.56 184 PHE A N 1
ATOM 1551 C CA . PHE A 1 184 ? 2.034 11.594 37.712 1.00 75.56 184 PHE A CA 1
ATOM 1552 C C . PHE A 1 184 ? 0.909 11.398 36.677 1.00 75.56 184 PHE A C 1
ATOM 1554 O O . PHE A 1 184 ? 1.200 11.266 35.483 1.00 75.56 184 PHE A O 1
ATOM 1561 N N . PRO A 1 185 ? -0.367 11.315 37.101 1.00 79.50 185 PRO A N 1
ATOM 1562 C CA . PRO A 1 185 ? -1.485 11.258 36.166 1.00 79.50 185 PRO A CA 1
ATOM 1563 C C . PRO A 1 185 ? -1.652 12.598 35.438 1.00 79.50 185 PRO A C 1
ATOM 1565 O O . PRO A 1 185 ? -1.288 13.653 35.959 1.00 79.50 185 PRO A O 1
ATOM 1568 N N . LEU A 1 186 ? -2.221 12.550 34.233 1.00 79.50 186 LEU A N 1
ATOM 1569 C CA . LEU A 1 186 ? -2.550 13.755 33.463 1.00 79.50 186 LEU A CA 1
ATOM 1570 C C . LEU A 1 186 ? -3.591 14.590 34.212 1.00 79.50 186 LEU A C 1
ATOM 1572 O O . LEU A 1 186 ? -4.616 14.062 34.648 1.00 79.50 186 LEU A O 1
ATOM 1576 N N . THR A 1 187 ? -3.366 15.897 34.298 1.00 84.50 187 THR A N 1
ATOM 1577 C CA . THR A 1 187 ? -4.378 16.827 34.811 1.00 84.50 187 THR A CA 1
ATOM 1578 C C . THR A 1 187 ? -5.580 16.899 33.863 1.00 84.50 187 THR A C 1
ATOM 1580 O O . THR A 1 187 ? -5.475 16.607 32.669 1.00 84.50 187 THR A O 1
ATOM 1583 N N . SER A 1 188 ? -6.745 17.323 34.366 1.00 82.81 188 SER A N 1
ATOM 1584 C CA . SER A 1 188 ? -7.944 17.482 33.529 1.00 82.81 188 SER A CA 1
ATOM 1585 C C . SER A 1 188 ? -7.735 18.477 32.381 1.00 82.81 188 SER A C 1
ATOM 1587 O O . SER A 1 188 ? -8.298 18.287 31.307 1.00 82.81 188 SER A O 1
ATOM 1589 N N . GLU A 1 189 ? -6.920 19.516 32.589 1.00 85.25 189 GLU A N 1
ATOM 1590 C CA . GLU A 1 189 ? -6.568 20.501 31.557 1.00 85.25 189 GLU A CA 1
ATOM 1591 C C . GLU A 1 189 ? -5.713 19.864 30.453 1.00 85.25 189 GLU A C 1
ATOM 1593 O O . GLU A 1 189 ? -6.084 19.924 29.284 1.00 85.25 189 GLU A O 1
ATOM 1598 N N . GLU A 1 190 ? -4.652 19.136 30.816 1.00 86.06 190 GLU A N 1
ATOM 1599 C CA . GLU A 1 190 ? -3.817 18.412 29.846 1.00 86.06 190 GLU A CA 1
ATOM 1600 C C . GLU A 1 190 ? -4.604 17.326 29.097 1.00 86.06 190 GLU A C 1
ATOM 1602 O O . GLU A 1 190 ? -4.354 17.074 27.916 1.00 86.06 190 GLU A O 1
ATOM 1607 N N . HIS A 1 191 ? -5.574 16.685 29.758 1.00 85.88 191 HIS A N 1
ATOM 1608 C CA . HIS A 1 191 ? -6.462 15.723 29.108 1.00 85.88 191 HIS A CA 1
ATOM 1609 C C . HIS A 1 191 ? -7.367 16.392 28.065 1.00 85.88 191 HIS A C 1
ATOM 1611 O O . HIS A 1 191 ? -7.545 15.852 26.971 1.00 85.88 191 HIS A O 1
ATOM 1617 N N . LEU A 1 192 ? -7.924 17.568 28.372 1.00 86.19 192 LEU A N 1
ATOM 1618 C CA . LEU A 1 192 ? -8.736 18.340 27.427 1.00 86.19 192 LEU A CA 1
ATOM 1619 C C . LEU A 1 192 ? -7.901 18.847 26.248 1.00 86.19 192 LEU A C 1
ATOM 1621 O O . LEU A 1 192 ? -8.342 18.741 25.101 1.00 86.19 192 LEU A O 1
ATOM 1625 N N . ASP A 1 193 ? -6.684 19.324 26.507 1.00 87.50 193 ASP A N 1
ATOM 1626 C CA . ASP A 1 193 ? -5.739 19.726 25.464 1.00 87.50 193 ASP A CA 1
ATOM 1627 C C . ASP A 1 193 ? -5.398 18.549 24.549 1.00 87.50 193 ASP A C 1
ATOM 1629 O O . ASP A 1 193 ? -5.468 18.659 23.319 1.00 87.50 193 ASP A O 1
ATOM 1633 N N . PHE A 1 194 ? -5.106 17.387 25.140 1.00 88.62 194 PHE A N 1
ATOM 1634 C CA . PHE A 1 194 ? -4.904 16.156 24.390 1.00 88.62 194 PHE A CA 1
ATOM 1635 C C . PHE A 1 194 ? -6.132 15.809 23.543 1.00 88.62 194 PHE A C 1
ATOM 1637 O O . PHE A 1 194 ? -5.980 15.560 22.347 1.00 88.62 194 PHE A O 1
ATOM 1644 N N . ALA A 1 195 ? -7.337 15.821 24.118 1.00 85.75 195 ALA A N 1
ATOM 1645 C CA . ALA A 1 195 ? -8.567 15.500 23.403 1.00 85.75 195 ALA A CA 1
ATOM 1646 C C . ALA A 1 195 ? -8.781 16.437 22.203 1.00 85.75 195 ALA A C 1
ATOM 1648 O O . ALA A 1 195 ? -9.056 15.964 21.100 1.00 85.75 195 ALA A O 1
ATOM 1649 N N . ALA A 1 196 ? -8.554 17.743 22.373 1.00 86.44 196 ALA A N 1
ATOM 1650 C CA . ALA A 1 196 ? -8.663 18.731 21.302 1.00 86.44 196 ALA A CA 1
ATOM 1651 C C . ALA A 1 196 ? -7.607 18.542 20.195 1.00 86.44 196 ALA A C 1
ATOM 1653 O O . ALA A 1 196 ? -7.875 18.790 19.015 1.00 86.44 196 ALA A O 1
ATOM 1654 N N . MET A 1 197 ? -6.388 18.114 20.542 1.00 86.50 197 MET A N 1
ATOM 1655 C CA . MET A 1 197 ? -5.356 17.773 19.556 1.00 86.50 197 MET A CA 1
ATOM 1656 C C . MET A 1 197 ? -5.669 16.456 18.840 1.00 86.50 197 MET A C 1
ATOM 1658 O O . 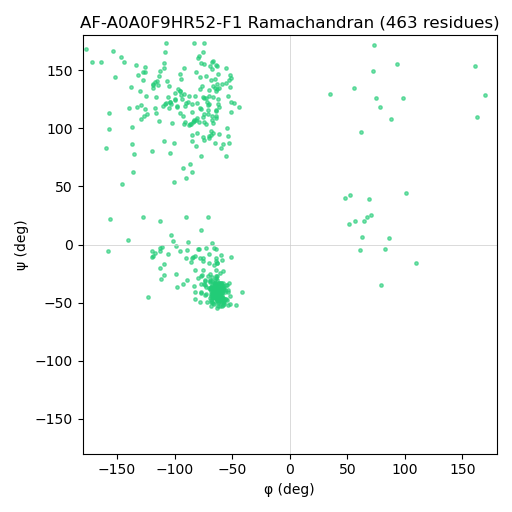MET A 1 197 ? -5.523 16.374 17.621 1.00 86.50 197 MET A O 1
ATOM 1662 N N . HIS A 1 198 ? -6.114 15.442 19.579 1.00 86.75 198 HIS A N 1
ATOM 1663 C CA . HIS A 1 198 ? -6.433 14.123 19.049 1.00 86.75 198 HIS A CA 1
ATOM 1664 C C . HIS A 1 198 ? -7.634 14.181 18.106 1.00 86.75 198 HIS A C 1
ATOM 1666 O O . HIS A 1 198 ? -7.567 13.626 17.010 1.00 86.75 198 HIS A O 1
ATOM 1672 N N . GLU A 1 199 ? -8.679 14.933 18.470 1.00 85.38 199 GLU A N 1
ATOM 1673 C CA . GLU A 1 199 ? -9.858 15.164 17.633 1.00 85.38 199 GLU A CA 1
ATOM 1674 C C . GLU A 1 199 ? -9.455 15.645 16.237 1.00 85.38 199 GLU A C 1
ATOM 1676 O O . GLU A 1 199 ? -9.950 15.107 15.253 1.00 85.38 199 GLU A O 1
ATOM 1681 N N . LYS A 1 200 ? -8.507 16.591 16.134 1.00 83.44 200 LYS A N 1
ATOM 1682 C CA . LYS A 1 200 ? -8.008 17.121 14.850 1.00 83.44 200 LYS A CA 1
ATOM 1683 C C . LYS A 1 200 ? -7.381 16.046 13.959 1.00 83.44 200 LYS A C 1
ATOM 1685 O O . LYS A 1 200 ? -7.477 16.149 12.738 1.00 83.44 200 LYS A O 1
ATOM 1690 N N . VAL A 1 201 ? -6.749 15.033 14.550 1.00 81.81 201 VAL A N 1
ATOM 1691 C CA . VAL A 1 201 ? -6.112 13.925 13.821 1.00 81.81 201 VAL A CA 1
ATOM 1692 C C . VAL A 1 201 ? -7.156 12.928 13.327 1.00 81.81 201 VAL A C 1
ATOM 1694 O O . VAL A 1 201 ? -7.094 12.486 12.179 1.00 81.81 201 VAL A O 1
ATOM 1697 N N . VAL A 1 202 ? -8.151 12.617 14.160 1.00 82.25 202 VAL A N 1
ATOM 1698 C CA . VAL A 1 202 ? -9.233 11.680 13.829 1.00 82.25 202 VAL A CA 1
ATOM 1699 C C . VAL A 1 202 ? -10.440 12.366 13.184 1.00 82.25 202 VAL A C 1
ATOM 1701 O O . VAL A 1 202 ? -11.540 11.831 13.218 1.00 82.25 202 VAL A O 1
ATOM 1704 N N . GLN A 1 203 ? -10.286 13.533 12.554 1.00 79.12 203 GLN A N 1
ATOM 1705 C CA . GLN A 1 203 ? -11.397 14.121 11.797 1.00 79.12 203 GLN A CA 1
ATOM 1706 C C . GLN A 1 203 ? -11.629 13.345 10.494 1.00 79.12 203 GLN A C 1
ATOM 1708 O O . GLN A 1 203 ? -10.657 12.956 9.842 1.00 79.12 203 GLN A O 1
ATOM 1713 N N . PRO A 1 204 ? -12.881 13.201 10.024 1.00 67.00 204 PRO A N 1
ATOM 1714 C CA . PRO A 1 204 ? -13.201 12.534 8.756 1.00 67.00 204 PRO A CA 1
ATOM 1715 C C . PRO A 1 204 ? -12.560 13.181 7.510 1.00 67.00 204 PRO A C 1
ATOM 1717 O O . PRO A 1 204 ? -12.625 12.612 6.421 1.00 67.00 204 PRO A O 1
ATOM 1720 N N . GLY A 1 205 ? -11.932 14.358 7.634 1.00 57.91 205 GLY A N 1
ATOM 1721 C CA . GLY A 1 205 ? -11.258 15.085 6.550 1.00 57.91 205 GLY A CA 1
ATOM 1722 C C . GLY A 1 205 ? -12.224 15.862 5.651 1.00 57.91 205 GLY A C 1
ATOM 1723 O O . GLY A 1 205 ? -11.932 16.987 5.254 1.00 57.91 205 GLY A O 1
ATOM 1724 N N . MET A 1 206 ? -13.423 15.326 5.418 1.00 56.09 206 MET A N 1
ATOM 1725 C CA . MET A 1 206 ? -14.563 16.086 4.917 1.00 56.09 206 MET A CA 1
ATOM 1726 C C . MET A 1 206 ? -15.424 16.532 6.096 1.00 56.09 206 MET A C 1
ATOM 1728 O O . MET A 1 206 ? -16.078 15.720 6.746 1.00 56.09 206 MET A O 1
ATOM 1732 N N . LYS A 1 207 ? -15.487 17.843 6.351 1.00 40.31 207 LYS A N 1
ATOM 1733 C CA . LYS A 1 207 ? -16.679 18.389 7.002 1.00 40.31 207 LYS A CA 1
ATOM 1734 C C . LYS A 1 207 ? -17.815 18.159 6.012 1.00 40.31 207 LYS A C 1
ATOM 1736 O O . LYS A 1 207 ? -17.813 18.778 4.949 1.00 40.31 207 LYS A O 1
ATOM 1741 N N . LEU A 1 208 ? -18.747 17.260 6.328 1.00 41.88 208 LEU A N 1
ATOM 1742 C CA . LEU A 1 208 ? -20.063 17.222 5.690 1.00 41.88 208 LEU A CA 1
ATOM 1743 C C . LEU A 1 208 ? -20.691 18.599 5.937 1.00 41.88 208 LEU A C 1
ATOM 1745 O O . LEU A 1 208 ? -21.306 18.854 6.968 1.00 41.88 208 LEU A O 1
ATOM 1749 N N . HIS A 1 209 ? -20.400 19.558 5.060 1.00 33.84 209 HIS A N 1
ATOM 1750 C CA . HIS A 1 209 ? -20.879 20.919 5.195 1.00 33.84 209 HIS A CA 1
ATOM 1751 C C . HIS A 1 209 ? -22.361 20.928 4.832 1.00 33.84 209 HIS A C 1
ATOM 1753 O O . HIS A 1 209 ? -22.748 21.127 3.686 1.00 33.84 209 HIS A O 1
ATOM 1759 N N . LEU A 1 210 ? -23.185 20.722 5.854 1.00 37.19 210 LEU A N 1
ATOM 1760 C CA . LEU A 1 210 ? -24.624 20.938 5.843 1.00 37.19 210 LEU A CA 1
ATOM 1761 C C . LEU A 1 210 ? -24.871 22.450 5.957 1.00 37.19 210 LEU A C 1
ATOM 1763 O O . LEU A 1 210 ? -25.141 22.968 7.038 1.00 37.19 210 LEU A O 1
ATOM 1767 N N . LYS A 1 211 ? -24.672 23.203 4.871 1.00 32.62 211 LYS A N 1
ATOM 1768 C CA . LYS A 1 211 ? -25.067 24.618 4.815 1.00 32.62 211 LYS A CA 1
ATOM 1769 C C . LYS A 1 211 ? -25.671 24.954 3.461 1.00 32.62 211 LYS A C 1
ATOM 1771 O O . LYS A 1 211 ? -24.974 24.920 2.453 1.00 32.62 211 LYS A O 1
ATOM 1776 N N . VAL A 1 212 ? -26.943 25.345 3.474 1.00 39.75 212 VAL A N 1
ATOM 1777 C CA . VAL A 1 212 ? -27.526 26.204 2.439 1.00 39.75 212 VAL A CA 1
ATOM 1778 C C . VAL A 1 212 ? -27.552 27.615 3.011 1.00 39.75 212 VAL A C 1
ATOM 1780 O O . VAL A 1 212 ? -28.146 27.837 4.065 1.00 39.75 212 VAL A O 1
ATOM 1783 N N . ASP A 1 213 ? -26.942 28.569 2.315 1.00 38.62 213 ASP A N 1
ATOM 1784 C CA . ASP A 1 213 ? -27.308 29.972 2.489 1.00 38.62 213 ASP A CA 1
ATOM 1785 C C . ASP A 1 213 ? -28.603 30.183 1.693 1.00 38.62 213 ASP A C 1
ATOM 1787 O O . ASP A 1 213 ? -28.584 30.167 0.463 1.00 38.62 213 ASP A O 1
ATOM 1791 N N . ALA A 1 214 ? -29.740 30.303 2.381 1.00 45.62 214 ALA A N 1
ATOM 1792 C CA . ALA A 1 214 ? -31.005 30.686 1.762 1.00 45.62 214 ALA A CA 1
ATOM 1793 C C . ALA A 1 214 ? -31.319 32.142 2.129 1.00 45.62 214 ALA A C 1
ATOM 1795 O O . ALA A 1 214 ? -31.151 32.554 3.279 1.00 45.62 214 ALA A O 1
ATOM 1796 N N . GLU A 1 215 ? -31.759 32.930 1.151 1.00 45.59 215 GLU A N 1
ATOM 1797 C CA . GLU A 1 215 ? -32.302 34.270 1.385 1.00 45.59 215 GLU A CA 1
ATOM 1798 C C . GLU A 1 215 ? -33.816 34.170 1.556 1.00 45.59 215 GLU A C 1
ATOM 1800 O O . GLU A 1 215 ? -34.500 33.551 0.741 1.00 45.59 215 GLU A O 1
ATOM 1805 N N . ASP A 1 216 ? -34.336 34.767 2.629 1.00 49.16 216 ASP A N 1
ATOM 1806 C CA . ASP A 1 216 ? -35.775 34.931 2.817 1.00 49.16 216 ASP A CA 1
ATOM 1807 C C . ASP A 1 216 ? -36.341 35.788 1.667 1.00 49.16 216 ASP A C 1
ATOM 1809 O O . ASP A 1 216 ? -35.947 36.956 1.543 1.00 49.16 216 ASP A O 1
ATOM 1813 N N . PRO A 1 217 ? -37.269 35.259 0.845 1.00 48.16 217 PRO A N 1
ATOM 1814 C CA . PRO A 1 217 ? -37.825 35.977 -0.301 1.00 48.16 217 PRO A CA 1
ATOM 1815 C C . PRO A 1 217 ? -38.500 37.305 0.064 1.00 48.16 217 PRO A C 1
ATOM 1817 O O . PRO A 1 217 ? -38.626 38.175 -0.794 1.00 48.16 217 PRO A O 1
ATOM 1820 N N . ASN A 1 218 ? -38.935 37.472 1.318 1.00 49.28 218 ASN A N 1
ATOM 1821 C CA . ASN A 1 218 ? -39.661 38.659 1.764 1.00 49.28 218 ASN A CA 1
ATOM 1822 C C . ASN A 1 218 ? -38.781 39.686 2.486 1.00 49.28 218 ASN A C 1
ATOM 1824 O O . ASN A 1 218 ? -39.128 40.866 2.510 1.00 49.28 218 ASN A O 1
ATOM 1828 N N . THR A 1 219 ? -37.663 39.268 3.088 1.00 56.78 219 THR A N 1
ATOM 1829 C CA . THR A 1 219 ? -36.834 40.156 3.926 1.00 56.78 219 THR A CA 1
ATOM 1830 C C . THR A 1 219 ? -35.399 40.326 3.431 1.00 56.78 219 THR A C 1
ATOM 1832 O O . THR A 1 219 ? -34.689 41.197 3.938 1.00 56.78 219 THR A O 1
ATOM 1835 N N . GLY A 1 220 ? -34.948 39.524 2.456 1.00 51.03 220 GLY A N 1
ATOM 1836 C CA . GLY A 1 220 ? -33.586 39.572 1.909 1.00 51.03 220 GLY A CA 1
ATOM 1837 C C . GLY A 1 220 ? -32.488 39.241 2.929 1.00 51.03 220 GLY A C 1
ATOM 1838 O O . GLY A 1 220 ? -31.300 39.379 2.638 1.00 51.03 220 GLY A O 1
ATOM 1839 N N . LYS A 1 221 ? -32.852 38.821 4.147 1.00 45.72 221 LYS A N 1
ATOM 1840 C CA . LYS A 1 221 ? -31.900 38.363 5.157 1.00 45.72 221 LYS A CA 1
ATOM 1841 C C . LYS A 1 221 ? -31.456 36.945 4.818 1.00 45.72 221 LYS A C 1
ATOM 1843 O O . LYS A 1 221 ? -32.277 36.067 4.560 1.00 45.72 221 LYS A O 1
ATOM 1848 N N . LYS A 1 222 ? -30.144 36.715 4.883 1.00 44.91 222 LYS A N 1
ATOM 1849 C CA . LYS A 1 222 ? -29.559 35.373 4.829 1.00 44.91 222 LYS A CA 1
ATOM 1850 C C . LYS A 1 222 ? -29.945 34.616 6.094 1.00 44.91 222 LYS A C 1
ATOM 1852 O O . LYS A 1 222 ? -29.476 34.956 7.181 1.00 44.91 222 LYS A O 1
ATOM 1857 N N . ILE A 1 223 ? -30.792 33.606 5.951 1.00 47.16 223 ILE A N 1
ATOM 1858 C CA . ILE A 1 223 ? -31.157 32.699 7.033 1.00 47.16 223 ILE A CA 1
ATOM 1859 C C . ILE A 1 223 ? -30.240 31.481 6.929 1.00 47.16 223 ILE A C 1
ATOM 1861 O O . ILE A 1 223 ? -30.109 30.865 5.870 1.00 47.16 223 ILE A O 1
ATOM 1865 N N . LYS A 1 224 ? -29.590 31.122 8.041 1.00 40.91 224 LYS A N 1
ATOM 1866 C CA . LYS A 1 224 ? -28.868 29.851 8.142 1.00 40.91 224 LYS A CA 1
ATOM 1867 C C . LYS A 1 224 ? -29.895 28.739 8.308 1.00 40.91 224 LYS A C 1
ATOM 1869 O O . LYS A 1 224 ? -30.303 28.441 9.424 1.00 40.91 224 LYS A O 1
ATOM 1874 N N . MET A 1 225 ? -30.320 28.135 7.206 1.00 36.53 225 MET A N 1
ATOM 1875 C CA . MET A 1 225 ? -31.142 26.933 7.266 1.00 36.53 225 MET A CA 1
ATOM 1876 C C . MET A 1 225 ? -30.254 25.706 7.466 1.00 36.53 225 MET A C 1
ATOM 1878 O O . MET A 1 225 ? -29.320 25.466 6.695 1.00 36.53 225 MET A O 1
ATOM 1882 N N . TRP A 1 226 ? -30.582 24.894 8.473 1.00 34.09 226 TRP A N 1
ATOM 1883 C CA . TRP A 1 226 ? -30.136 23.506 8.527 1.00 34.09 226 TRP A CA 1
ATOM 1884 C C . TRP A 1 226 ? -30.853 22.750 7.416 1.00 34.09 226 TRP A C 1
ATOM 1886 O O . TRP A 1 226 ? -31.996 22.326 7.546 1.00 34.09 226 TRP A O 1
ATOM 1896 N N . ASN A 1 227 ? -30.188 22.655 6.276 1.00 33.09 227 ASN A N 1
ATOM 1897 C CA . ASN A 1 227 ? -30.644 21.843 5.174 1.00 33.09 227 ASN A CA 1
ATOM 1898 C C . ASN A 1 227 ? -29.478 20.923 4.831 1.00 33.09 227 ASN A C 1
ATOM 1900 O O . ASN A 1 227 ? -28.407 21.423 4.458 1.00 33.09 227 ASN A O 1
ATOM 1904 N N . PRO A 1 228 ? -29.638 19.602 4.977 1.00 37.47 228 PRO A N 1
ATOM 1905 C CA . PRO A 1 228 ? -28.715 18.669 4.388 1.00 37.47 228 PRO A CA 1
ATOM 1906 C C . PRO A 1 228 ? -28.765 18.879 2.885 1.00 37.47 228 PRO A C 1
ATOM 1908 O O . PRO A 1 228 ? -29.602 18.314 2.185 1.00 37.47 228 PRO A O 1
ATOM 1911 N N . ILE A 1 229 ? -27.849 19.694 2.355 1.00 31.66 229 ILE A N 1
ATOM 1912 C CA . ILE A 1 229 ? -27.384 19.446 1.002 1.00 31.66 229 ILE A CA 1
ATOM 1913 C C . ILE A 1 229 ? -26.674 18.109 1.128 1.00 31.66 229 ILE A C 1
ATOM 1915 O O . ILE A 1 229 ? -25.474 18.031 1.378 1.00 31.66 229 ILE A O 1
ATOM 1919 N N . ILE A 1 230 ? -27.451 17.043 0.979 1.00 39.22 230 ILE A N 1
ATOM 1920 C CA . ILE A 1 230 ? -26.972 15.844 0.338 1.00 39.22 230 ILE A CA 1
ATOM 1921 C C . ILE A 1 230 ? -26.452 16.391 -0.979 1.00 39.22 230 ILE A C 1
ATOM 1923 O O . ILE A 1 230 ? -27.226 16.644 -1.908 1.00 39.22 230 ILE A O 1
ATOM 1927 N N . GLN A 1 231 ? -25.155 16.708 -1.036 1.00 34.44 231 GLN A N 1
ATOM 1928 C CA . GLN A 1 231 ? -24.510 16.788 -2.325 1.00 34.44 231 GLN A CA 1
ATOM 1929 C C . GLN A 1 231 ? -24.908 15.459 -2.938 1.00 34.44 231 GLN A C 1
ATOM 1931 O O . GLN A 1 231 ? -24.590 14.408 -2.380 1.00 34.44 231 GLN A O 1
ATOM 1936 N N . GLN A 1 232 ? -25.716 15.501 -3.999 1.00 36.09 232 GLN A N 1
ATOM 1937 C CA . GLN A 1 232 ? -25.821 14.368 -4.889 1.00 36.09 232 GLN A CA 1
ATOM 1938 C C . GLN A 1 232 ? -24.396 14.206 -5.391 1.00 36.09 232 GLN A C 1
ATOM 1940 O O . GLN A 1 232 ? -24.030 14.796 -6.397 1.00 36.09 232 GLN A O 1
ATOM 1945 N N . HIS A 1 233 ? -23.552 13.532 -4.616 1.00 36.59 233 HIS A N 1
ATOM 1946 C CA . HIS A 1 233 ? -22.278 13.057 -5.066 1.00 36.59 233 HIS A CA 1
ATOM 1947 C C . HIS A 1 233 ? -22.705 12.013 -6.078 1.00 36.59 233 HIS A C 1
ATOM 1949 O O . HIS A 1 233 ? -23.171 10.947 -5.678 1.00 36.59 233 HIS A O 1
ATOM 1955 N N . PRO A 1 234 ? -22.598 12.281 -7.391 1.00 36.00 234 PRO A N 1
ATOM 1956 C CA . PRO A 1 234 ? -23.031 11.316 -8.396 1.00 36.00 234 PRO A CA 1
ATOM 1957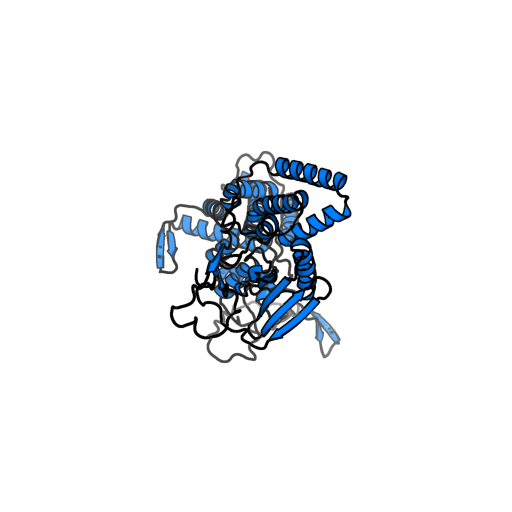 C C . PRO A 1 234 ? -22.171 10.039 -8.324 1.00 36.00 234 PRO A C 1
ATOM 1959 O O . PRO A 1 234 ? -22.412 9.067 -9.034 1.00 36.00 234 PRO A O 1
ATOM 1962 N N . HIS A 1 235 ? -21.153 10.043 -7.454 1.00 44.59 235 HIS A N 1
ATOM 1963 C CA . HIS A 1 235 ? -20.182 8.999 -7.221 1.00 44.59 235 HIS A CA 1
ATOM 1964 C C . HIS A 1 235 ? -19.996 8.804 -5.708 1.00 44.59 235 HIS A C 1
ATOM 1966 O O . HIS A 1 235 ? -19.000 9.250 -5.139 1.00 44.59 235 HIS A O 1
ATOM 1972 N N . LEU A 1 236 ? -20.949 8.121 -5.065 1.00 44.75 236 LEU A N 1
ATOM 1973 C CA . LEU A 1 236 ? -20.888 7.650 -3.671 1.00 44.75 236 LEU A CA 1
ATOM 1974 C C . LEU A 1 236 ? -19.512 7.072 -3.294 1.00 44.75 236 LEU A C 1
ATOM 1976 O O . LEU A 1 236 ? -18.933 7.343 -2.243 1.00 44.75 236 LEU A O 1
ATOM 1980 N N . PHE A 1 237 ? -18.952 6.328 -4.241 1.00 46.00 237 PHE A N 1
ATOM 1981 C CA . PHE A 1 237 ? -17.667 5.663 -4.134 1.00 46.00 237 PHE A CA 1
ATOM 1982 C C . PHE A 1 237 ? -16.483 6.625 -4.017 1.00 46.00 237 PHE A C 1
ATOM 1984 O O . PHE A 1 237 ? -15.519 6.305 -3.340 1.00 46.00 237 PHE A O 1
ATOM 1991 N N . SER A 1 238 ? -16.560 7.825 -4.600 1.00 47.56 238 SER A N 1
ATOM 1992 C CA . SER A 1 238 ? -15.469 8.803 -4.542 1.00 47.56 238 SER A CA 1
ATOM 1993 C C . SER A 1 238 ? -15.295 9.426 -3.155 1.00 47.56 238 SER A C 1
ATOM 1995 O O . SER A 1 238 ? -14.204 9.914 -2.864 1.00 47.56 238 SER A O 1
ATOM 1997 N N . ALA A 1 239 ? -16.353 9.506 -2.344 1.00 48.66 239 ALA A N 1
ATOM 1998 C CA . ALA A 1 239 ? -16.293 10.136 -1.025 1.00 48.66 239 ALA A CA 1
ATOM 1999 C C . ALA A 1 239 ? -15.744 9.157 0.022 1.00 48.66 239 ALA A C 1
ATOM 2001 O O . ALA A 1 239 ? -14.797 9.492 0.731 1.00 48.66 239 ALA A O 1
ATOM 2002 N N . ALA A 1 240 ? -16.250 7.918 0.032 1.00 50.75 240 ALA A N 1
ATOM 2003 C CA . ALA A 1 240 ? -15.789 6.852 0.923 1.00 50.75 240 ALA A CA 1
ATOM 2004 C C . ALA A 1 240 ? -14.278 6.573 0.793 1.00 50.75 240 ALA A C 1
ATOM 2006 O O . ALA A 1 240 ? -13.582 6.401 1.788 1.00 50.75 240 ALA A O 1
ATOM 2007 N N . THR A 1 241 ? -13.732 6.614 -0.426 1.00 58.44 241 THR A N 1
ATOM 2008 C CA . THR A 1 241 ? -12.297 6.388 -0.683 1.00 58.44 241 THR A CA 1
ATOM 2009 C C . 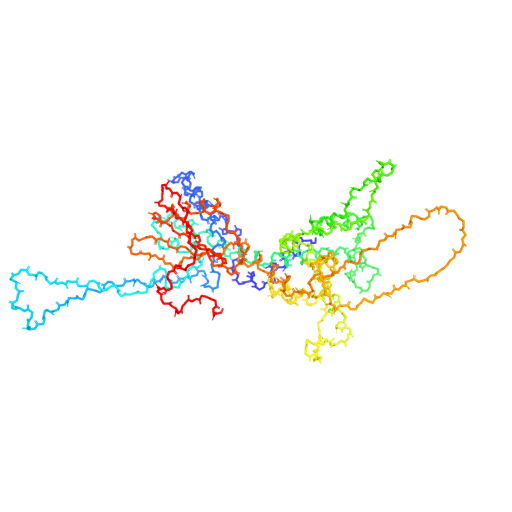THR A 1 241 ? -11.399 7.565 -0.287 1.00 58.44 241 THR A C 1
ATOM 2011 O O . THR A 1 241 ? -10.177 7.421 -0.241 1.00 58.44 241 THR A O 1
ATOM 2014 N N . ARG A 1 242 ? -11.981 8.745 -0.030 1.00 63.56 242 ARG A N 1
ATOM 2015 C CA . ARG A 1 242 ? -11.271 9.972 0.379 1.00 63.56 242 ARG A CA 1
ATOM 2016 C C . ARG A 1 242 ? -11.311 10.217 1.886 1.00 63.56 242 ARG A C 1
ATOM 2018 O O . ARG A 1 242 ? -10.734 11.204 2.340 1.00 63.56 242 ARG A O 1
ATOM 2025 N N . LEU A 1 243 ? -11.976 9.350 2.649 1.00 71.44 243 LEU A N 1
ATOM 2026 C CA . LEU A 1 243 ? -12.025 9.466 4.099 1.00 71.44 243 LEU A CA 1
ATOM 2027 C C . LEU A 1 243 ? -10.634 9.338 4.711 1.00 71.44 243 LEU A C 1
ATOM 2029 O O . LEU A 1 243 ? -9.772 8.600 4.225 1.00 71.44 243 LEU A O 1
ATOM 2033 N N . ASN A 1 244 ? -10.442 10.070 5.804 1.00 79.12 244 ASN A N 1
ATOM 2034 C CA . ASN A 1 244 ? -9.212 10.022 6.570 1.00 79.12 244 ASN A CA 1
ATOM 2035 C C . ASN A 1 244 ? -8.988 8.601 7.143 1.00 79.12 244 ASN A C 1
ATOM 2037 O O . ASN A 1 244 ? -9.824 8.138 7.927 1.00 79.12 244 ASN A O 1
ATOM 2041 N N . PRO A 1 245 ? -7.864 7.928 6.817 1.00 81.69 245 PRO A N 1
ATOM 2042 C CA . PRO A 1 245 ? -7.529 6.610 7.357 1.00 81.69 245 PRO A CA 1
ATOM 2043 C C . PRO A 1 245 ? -7.550 6.548 8.887 1.00 81.69 245 PRO A C 1
ATOM 2045 O O . PRO A 1 245 ? -8.053 5.575 9.442 1.00 81.69 245 PRO A O 1
ATOM 2048 N N . TYR A 1 246 ? -7.073 7.604 9.561 1.00 85.06 246 TYR A N 1
ATOM 2049 C CA . TYR A 1 246 ? -7.064 7.682 11.024 1.00 85.06 246 TYR A CA 1
ATOM 2050 C C . TYR A 1 246 ? -8.475 7.625 11.604 1.00 85.06 246 TYR A C 1
ATOM 2052 O O . TYR A 1 246 ? -8.695 6.944 12.598 1.00 85.06 246 TYR A O 1
ATOM 2060 N N . TYR A 1 247 ? -9.430 8.322 10.983 1.00 86.06 247 TYR A N 1
ATOM 2061 C CA . TYR A 1 247 ? -10.813 8.359 11.451 1.00 86.06 247 TYR A CA 1
ATOM 2062 C C . TYR A 1 247 ? -11.495 7.004 11.282 1.00 86.06 247 TYR A C 1
ATOM 2064 O O . TYR A 1 247 ? -12.031 6.465 12.246 1.00 86.06 247 TYR A O 1
ATOM 2072 N N . VAL A 1 248 ? -11.446 6.439 10.072 1.00 85.62 248 VAL A N 1
ATOM 2073 C CA . VAL A 1 248 ? -12.131 5.173 9.774 1.00 85.62 248 VAL A CA 1
ATOM 2074 C C . VAL A 1 248 ? -11.544 4.039 10.611 1.00 85.62 248 VAL A C 1
ATOM 2076 O O . VAL A 1 248 ? -12.289 3.325 11.275 1.00 85.62 248 VAL A O 1
ATOM 2079 N N . GLY A 1 249 ? -10.213 3.924 10.651 1.00 89.69 249 GLY A N 1
ATOM 2080 C CA . GLY A 1 249 ? -9.543 2.897 11.442 1.00 89.69 249 GLY A CA 1
ATOM 2081 C C . GLY A 1 249 ? -9.830 3.031 12.940 1.00 89.69 249 GLY A C 1
ATOM 2082 O O . GLY A 1 249 ? -10.168 2.042 13.583 1.00 89.69 249 GLY A O 1
ATOM 2083 N N . PHE A 1 250 ? -9.772 4.249 13.493 1.00 90.88 250 PHE A N 1
ATOM 2084 C CA . PHE A 1 250 ? -10.089 4.501 14.904 1.00 90.88 250 PHE A CA 1
ATOM 2085 C C . PHE A 1 250 ? -11.517 4.072 15.265 1.00 90.88 250 PHE A C 1
ATOM 2087 O O . PHE A 1 250 ? -11.728 3.401 16.274 1.00 90.88 250 PHE A O 1
ATOM 2094 N N . GLN A 1 251 ? -12.490 4.432 14.425 1.00 90.19 251 GLN A N 1
ATOM 2095 C CA . GLN A 1 251 ? -13.899 4.101 14.639 1.00 90.19 251 GLN A CA 1
ATOM 2096 C C . GLN A 1 251 ? -14.151 2.595 14.570 1.00 90.19 251 GLN A C 1
ATOM 2098 O O . GLN A 1 251 ? -14.862 2.061 15.416 1.00 90.19 251 GLN A O 1
ATOM 2103 N N . MET A 1 252 ? -13.513 1.906 13.621 1.00 92.38 252 MET A N 1
ATOM 2104 C CA . MET A 1 252 ? -13.584 0.449 13.515 1.00 92.38 252 MET A CA 1
ATOM 2105 C C . MET A 1 252 ? -12.976 -0.249 14.736 1.00 92.38 252 MET A C 1
ATOM 2107 O O . MET A 1 252 ? -13.599 -1.149 15.283 1.00 92.38 252 MET A O 1
ATOM 2111 N N . PHE A 1 253 ? -11.799 0.168 15.218 1.00 93.88 253 PHE A N 1
ATOM 2112 C CA . PHE A 1 253 ? -11.209 -0.443 16.418 1.00 93.88 253 PHE A CA 1
ATOM 2113 C C . PHE A 1 253 ? -12.033 -0.200 17.681 1.00 93.88 253 PHE A C 1
ATOM 2115 O O . PHE A 1 253 ? -12.134 -1.098 18.518 1.00 93.88 253 PHE A O 1
ATOM 2122 N N . ARG A 1 254 ? -12.645 0.982 17.809 1.00 91.56 254 ARG A N 1
ATOM 2123 C CA . ARG A 1 254 ? -13.569 1.275 18.907 1.00 91.56 254 ARG A CA 1
ATOM 2124 C C . ARG A 1 254 ? -14.792 0.357 18.867 1.00 91.56 254 ARG A C 1
ATOM 2126 O O . ARG A 1 254 ? -15.107 -0.256 19.878 1.00 91.56 254 ARG A O 1
ATOM 2133 N N . ASP A 1 255 ? -15.410 0.213 17.699 1.00 92.75 255 ASP A N 1
ATOM 2134 C CA . ASP A 1 255 ? -16.563 -0.669 17.495 1.00 92.75 255 ASP A CA 1
ATOM 2135 C C . ASP A 1 255 ? -16.224 -2.148 17.767 1.00 92.75 255 ASP A C 1
ATOM 2137 O O . ASP A 1 255 ? -16.969 -2.839 18.457 1.00 92.75 255 ASP A O 1
ATOM 2141 N N . ILE A 1 256 ? -15.058 -2.623 17.306 1.00 92.38 256 ILE A N 1
ATOM 2142 C CA . ILE A 1 256 ? -14.567 -3.978 17.607 1.00 92.38 256 ILE A CA 1
ATOM 2143 C C . ILE A 1 256 ? -14.422 -4.173 19.114 1.00 92.38 256 ILE A C 1
ATOM 2145 O O . ILE A 1 256 ? -14.840 -5.207 19.630 1.00 92.38 256 ILE A O 1
ATOM 2149 N N . LYS A 1 257 ? -13.823 -3.205 19.818 1.00 91.62 257 LYS A N 1
ATOM 2150 C CA . LYS A 1 257 ? -13.636 -3.293 21.266 1.00 91.62 257 LYS A CA 1
ATOM 2151 C C . LYS A 1 257 ? -14.968 -3.403 21.995 1.00 91.62 257 LYS A C 1
ATOM 2153 O O . LYS A 1 257 ? -15.115 -4.314 22.799 1.00 91.62 257 LYS A O 1
ATOM 2158 N N . GLU A 1 258 ? -15.888 -2.482 21.716 1.00 91.00 258 GLU A N 1
ATOM 2159 C CA . GLU A 1 258 ? -17.199 -2.411 22.368 1.00 91.00 258 GLU A CA 1
ATOM 2160 C C . GLU A 1 258 ? -17.961 -3.730 22.179 1.00 91.00 258 GLU A C 1
ATOM 2162 O O . GLU A 1 258 ? -18.325 -4.371 23.162 1.00 91.00 258 GLU A O 1
ATOM 2167 N N . ARG A 1 259 ? -18.069 -4.220 20.937 1.00 90.38 259 ARG A N 1
ATOM 2168 C CA . ARG A 1 259 ? -18.761 -5.485 20.649 1.00 90.38 259 ARG A CA 1
ATOM 2169 C C . ARG A 1 259 ? -18.107 -6.693 21.309 1.00 90.38 259 ARG A C 1
ATOM 2171 O O . ARG A 1 259 ? -18.799 -7.572 21.806 1.00 90.38 259 ARG A O 1
ATOM 2178 N N . TRP A 1 260 ? -16.778 -6.786 21.292 1.00 89.88 260 TRP A N 1
ATOM 2179 C CA . TRP A 1 260 ? -16.106 -7.960 21.857 1.00 89.88 260 TRP A CA 1
ATOM 2180 C C . TRP A 1 260 ? -16.054 -7.938 23.379 1.00 89.88 260 TRP A C 1
ATOM 2182 O O . TRP A 1 260 ? -16.002 -9.005 23.983 1.00 89.88 260 TRP A O 1
ATOM 2192 N N . ASP A 1 261 ? -16.068 -6.761 24.003 1.00 90.38 261 ASP A N 1
ATOM 2193 C CA . ASP A 1 261 ? -16.253 -6.661 25.449 1.00 90.38 261 ASP A CA 1
ATOM 2194 C C . ASP A 1 261 ? -17.665 -7.147 25.831 1.00 90.38 261 ASP A C 1
ATOM 2196 O O . ASP A 1 261 ? -17.786 -7.977 26.729 1.00 90.38 261 ASP A O 1
ATOM 2200 N N . GLU A 1 262 ? -18.706 -6.766 25.078 1.00 89.94 262 GLU A N 1
ATOM 2201 C CA . GLU A 1 262 ? -20.072 -7.287 25.270 1.00 89.94 262 GLU A CA 1
ATOM 2202 C C . GLU A 1 262 ? -20.155 -8.809 25.069 1.00 89.94 262 GLU A C 1
ATOM 2204 O O . GLU A 1 262 ? -20.726 -9.522 25.896 1.00 89.94 262 GLU A O 1
ATOM 2209 N N . TYR A 1 263 ? -19.551 -9.344 24.005 1.00 90.38 263 TYR A N 1
ATOM 2210 C CA . TYR A 1 263 ? -19.564 -10.788 23.744 1.00 90.38 263 TYR A CA 1
ATOM 2211 C C . TYR A 1 263 ? -18.768 -11.580 24.778 1.00 90.38 263 TYR A C 1
ATOM 2213 O O . TYR A 1 263 ? -19.113 -12.716 25.095 1.00 90.38 263 TYR A O 1
ATOM 2221 N N . TYR A 1 264 ? -17.707 -10.991 25.327 1.00 89.50 264 TYR A N 1
ATOM 2222 C CA . TYR A 1 264 ? -16.948 -11.598 26.411 1.00 89.50 264 TYR A CA 1
ATOM 2223 C C . TYR A 1 264 ? -17.760 -11.651 27.712 1.00 89.50 264 TYR A C 1
ATOM 2225 O O . TYR A 1 264 ? -17.696 -12.650 28.426 1.00 89.50 264 TYR A O 1
ATOM 2233 N N . GLU A 1 265 ? -18.555 -10.619 28.006 1.00 89.81 265 GLU A N 1
ATOM 2234 C CA . GLU A 1 265 ? -19.481 -10.618 29.147 1.00 89.81 265 GLU A CA 1
ATOM 2235 C C . GLU A 1 265 ? -20.613 -11.643 28.981 1.00 89.81 265 GLU A C 1
ATOM 2237 O O . GLU A 1 265 ? -20.993 -12.305 29.948 1.00 89.81 265 GLU A O 1
ATOM 2242 N N . GLN A 1 266 ? -21.119 -11.814 27.757 1.00 89.75 266 GLN A N 1
ATOM 2243 C CA . GLN A 1 266 ? -22.143 -12.814 27.426 1.00 89.75 266 GLN A CA 1
ATOM 2244 C C . GLN A 1 266 ? -21.575 -14.243 27.340 1.00 89.75 266 GLN A C 1
ATOM 2246 O O . GLN A 1 266 ? -22.293 -15.215 27.575 1.00 89.75 266 GLN A O 1
ATOM 2251 N N . GLY A 1 267 ? -20.283 -14.383 27.027 1.00 89.50 267 GLY A N 1
ATOM 2252 C CA . GLY A 1 267 ? -19.570 -15.652 26.847 1.00 89.50 267 GLY A CA 1
ATOM 2253 C C . GLY A 1 267 ? -19.724 -16.288 25.458 1.00 89.50 267 GLY A C 1
ATOM 2254 O O . GLY A 1 267 ? -19.092 -17.313 25.186 1.00 89.50 267 GLY A O 1
ATOM 2255 N N . TYR A 1 268 ? -20.529 -15.701 24.569 1.00 87.06 268 TYR A N 1
ATOM 2256 C CA . TYR A 1 268 ? -20.740 -16.149 23.191 1.00 87.06 268 TYR A CA 1
ATOM 2257 C C . TYR A 1 268 ? -21.160 -14.983 22.280 1.00 87.06 268 TYR A C 1
ATOM 2259 O O . TYR A 1 268 ? -21.522 -13.913 22.763 1.00 87.06 268 TYR A O 1
ATOM 2267 N N . TYR A 1 269 ? -21.122 -15.201 20.965 1.00 87.06 269 TYR A N 1
ATOM 2268 C CA . TYR A 1 269 ? -21.827 -14.381 19.974 1.00 87.06 269 TYR A CA 1
ATOM 2269 C C . TYR A 1 269 ? -22.555 -15.269 18.972 1.00 87.06 269 TYR A C 1
ATOM 2271 O O . TYR A 1 269 ? -22.156 -16.414 18.762 1.00 87.06 269 TYR A O 1
ATOM 2279 N N . GLU A 1 270 ? -23.612 -14.754 18.354 1.00 85.00 270 GLU A N 1
ATOM 2280 C CA . GLU A 1 270 ? -24.302 -15.443 17.263 1.00 85.00 270 GLU A CA 1
ATOM 2281 C C . GLU A 1 270 ? -23.638 -15.100 15.924 1.00 85.00 270 GLU A C 1
ATOM 2283 O O . GLU A 1 270 ? -23.425 -13.928 15.609 1.00 85.00 270 GLU A O 1
ATOM 2288 N N . ASP A 1 271 ? -23.276 -16.121 15.143 1.00 82.94 271 ASP A N 1
ATOM 2289 C CA . ASP A 1 271 ? -22.805 -15.930 13.769 1.00 82.94 271 ASP A CA 1
ATOM 2290 C C . ASP A 1 271 ? -23.959 -15.587 12.803 1.00 82.94 271 ASP A C 1
ATOM 2292 O O . ASP A 1 271 ? -25.138 -15.669 13.151 1.00 82.94 271 ASP A O 1
ATOM 2296 N N . ASP A 1 272 ? -23.632 -15.260 11.547 1.00 76.88 272 ASP A N 1
ATOM 2297 C CA . ASP A 1 272 ? -24.623 -14.951 10.498 1.00 76.88 272 ASP A CA 1
ATOM 2298 C C . ASP A 1 272 ? -25.621 -16.102 10.225 1.00 76.88 272 ASP A C 1
ATOM 2300 O O . ASP A 1 272 ? -26.632 -15.917 9.542 1.00 76.88 272 ASP A O 1
ATOM 2304 N N . PHE A 1 273 ? -25.345 -17.309 10.730 1.00 82.94 273 PHE A N 1
ATOM 2305 C CA . PHE A 1 273 ? -26.188 -18.498 10.613 1.00 82.94 273 PHE A CA 1
ATOM 2306 C C . PHE A 1 273 ? -26.954 -18.815 11.909 1.00 82.94 273 PHE A C 1
ATOM 2308 O O . PHE A 1 273 ? -27.575 -19.881 11.992 1.00 82.94 273 PHE A O 1
ATOM 2315 N N . GLY A 1 274 ? -26.917 -17.920 12.901 1.00 81.75 274 GLY A N 1
ATOM 2316 C CA . GLY A 1 274 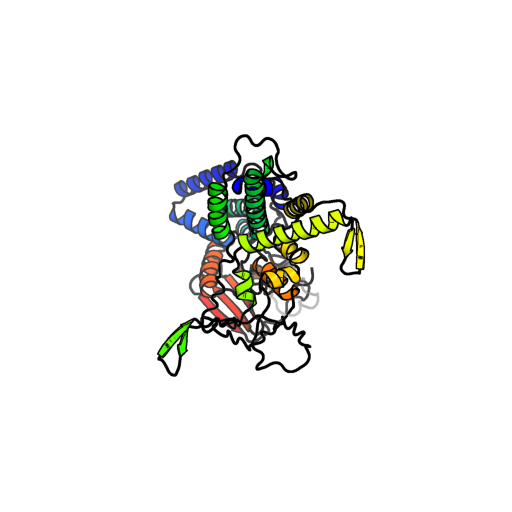? -27.585 -18.064 14.194 1.00 81.75 274 GLY A CA 1
ATOM 2317 C C . GLY A 1 274 ? -26.958 -19.126 15.098 1.00 81.75 274 GLY A C 1
ATOM 2318 O O . GLY A 1 274 ? -27.655 -19.732 15.911 1.00 81.75 274 GLY A O 1
ATOM 2319 N N . ARG A 1 275 ? -25.670 -19.437 14.922 1.00 85.38 275 ARG A N 1
ATOM 2320 C CA . ARG A 1 275 ? -24.942 -20.381 15.777 1.00 85.38 275 ARG A CA 1
ATOM 2321 C C . ARG A 1 275 ? -24.205 -19.626 16.865 1.00 85.38 275 ARG A C 1
ATOM 2323 O O . ARG A 1 275 ? -23.457 -18.696 16.579 1.00 85.38 275 ARG A O 1
ATOM 2330 N N . GLU A 1 276 ? -24.349 -20.098 18.095 1.00 87.75 276 GLU A N 1
ATOM 2331 C CA . GLU A 1 276 ? -23.582 -19.591 19.227 1.00 87.75 276 GLU A CA 1
ATOM 2332 C C . GLU A 1 276 ? -22.116 -20.025 19.111 1.00 87.75 276 GLU A C 1
ATOM 2334 O O . GLU A 1 276 ? -21.776 -21.213 19.156 1.00 87.75 276 GLU A O 1
ATOM 2339 N N . VAL A 1 277 ? -21.233 -19.043 18.967 1.00 87.19 277 VAL A N 1
ATOM 2340 C CA . VAL A 1 277 ? -19.787 -19.221 18.963 1.00 87.19 277 VAL A CA 1
ATOM 2341 C C . VAL A 1 277 ? -19.246 -18.763 20.319 1.00 87.19 277 VAL A C 1
ATOM 2343 O O . VAL A 1 277 ? -19.432 -17.601 20.681 1.00 87.19 277 VAL A O 1
ATOM 2346 N N . PRO A 1 278 ? -18.562 -19.633 21.084 1.00 86.62 278 PRO A N 1
ATOM 2347 C CA . PRO A 1 278 ? -18.048 -19.269 22.399 1.00 86.62 278 PRO A CA 1
ATOM 2348 C C . PRO A 1 278 ? -16.940 -18.216 22.288 1.00 86.62 278 PRO A C 1
ATOM 2350 O O . PRO A 1 278 ? -16.029 -18.340 21.463 1.00 86.62 278 PRO A O 1
ATOM 2353 N N . VAL A 1 279 ? -16.984 -17.209 23.161 1.00 87.88 279 VAL A N 1
ATOM 2354 C CA . VAL A 1 279 ? -15.990 -16.130 23.225 1.00 87.88 279 VAL A CA 1
ATOM 2355 C C . VAL A 1 279 ? -15.157 -16.267 24.482 1.00 87.88 279 VAL A C 1
ATOM 2357 O O . VAL A 1 279 ? -15.653 -16.196 25.600 1.00 87.88 279 VAL A O 1
ATOM 2360 N N . THR A 1 280 ? -13.852 -16.439 24.290 1.00 87.31 280 THR A N 1
ATOM 2361 C CA . THR A 1 280 ? -12.873 -16.530 25.384 1.00 87.31 280 THR A CA 1
ATOM 2362 C C . THR A 1 280 ? -11.938 -15.328 25.441 1.00 87.31 280 THR A C 1
ATOM 2364 O O . THR A 1 280 ? -11.056 -15.287 26.297 1.00 87.31 280 THR A O 1
ATOM 2367 N N . ILE A 1 281 ? -12.079 -14.388 24.505 1.00 87.62 281 ILE A N 1
ATOM 2368 C CA . ILE A 1 281 ? -11.197 -13.232 24.352 1.00 87.62 281 ILE A CA 1
ATOM 2369 C C . ILE A 1 281 ? -11.977 -11.936 24.536 1.00 87.62 281 ILE A C 1
ATOM 2371 O O . ILE A 1 281 ? -13.076 -11.799 24.011 1.00 87.62 281 ILE A O 1
ATOM 2375 N N . ASN A 1 282 ? -11.399 -10.982 25.261 1.00 88.31 282 ASN A N 1
ATOM 2376 C CA . ASN A 1 282 ? -11.994 -9.652 25.418 1.00 88.31 282 ASN A CA 1
ATOM 2377 C C . ASN A 1 282 ? -11.664 -8.732 24.228 1.00 88.31 282 ASN A C 1
ATOM 2379 O O . ASN A 1 282 ? -10.835 -9.067 23.373 1.00 88.31 282 ASN A O 1
ATOM 2383 N N . GLY A 1 283 ? -12.256 -7.536 24.188 1.00 86.56 283 GLY A N 1
ATOM 2384 C CA . GLY A 1 283 ? -12.051 -6.570 23.109 1.00 86.56 283 GLY A CA 1
ATOM 2385 C C . GLY A 1 283 ? -10.589 -6.163 22.926 1.00 86.56 283 GLY A C 1
ATOM 2386 O O . GLY A 1 283 ? -10.102 -6.085 21.801 1.00 86.56 283 GLY A O 1
ATOM 2387 N N . ASN A 1 284 ? -9.830 -6.001 24.014 1.00 87.31 284 ASN A N 1
ATOM 2388 C CA . ASN A 1 284 ? -8.403 -5.661 23.929 1.00 87.31 284 ASN A CA 1
ATOM 2389 C C . ASN A 1 284 ? -7.563 -6.797 23.316 1.00 87.31 284 ASN A C 1
ATOM 2391 O O . ASN A 1 284 ? -6.630 -6.543 22.551 1.00 87.31 284 ASN A O 1
ATOM 2395 N N . GLN A 1 285 ? -7.875 -8.052 23.648 1.00 88.38 285 GLN A N 1
ATOM 2396 C CA . GLN A 1 285 ? -7.232 -9.223 23.052 1.00 88.38 285 GLN A CA 1
ATOM 2397 C C . GLN A 1 285 ? -7.606 -9.361 21.577 1.00 88.38 285 GLN A C 1
ATOM 2399 O O . GLN A 1 285 ? -6.728 -9.650 20.765 1.00 88.38 285 GLN A O 1
ATOM 2404 N N . LYS A 1 286 ? -8.858 -9.064 21.209 1.00 91.06 286 LYS A N 1
ATOM 2405 C CA . LYS A 1 286 ? -9.269 -9.074 19.805 1.00 91.06 286 LYS A CA 1
ATOM 2406 C C . LYS A 1 286 ? -8.596 -7.998 18.980 1.00 91.06 286 LYS A C 1
ATOM 2408 O O . LYS A 1 286 ? -8.131 -8.293 17.889 1.00 91.06 286 LYS A O 1
ATOM 2413 N N . ILE A 1 287 ? -8.493 -6.773 19.489 1.00 91.94 287 ILE A N 1
ATOM 2414 C CA . ILE A 1 287 ? -7.763 -5.702 18.798 1.00 91.94 287 ILE A CA 1
ATOM 2415 C C . ILE A 1 287 ? -6.323 -6.139 18.508 1.00 91.94 287 ILE A C 1
ATOM 2417 O O . ILE A 1 287 ? -5.816 -5.886 17.416 1.00 91.94 287 ILE A O 1
ATOM 2421 N N . ARG A 1 288 ? -5.670 -6.825 19.457 1.00 91.06 288 ARG A N 1
ATOM 2422 C CA . ARG A 1 288 ? -4.333 -7.390 19.237 1.00 91.06 288 ARG A CA 1
ATOM 2423 C C . ARG A 1 288 ? -4.315 -8.460 18.152 1.00 91.06 288 ARG A C 1
ATOM 2425 O O . ARG A 1 288 ? -3.429 -8.410 17.311 1.00 91.06 288 ARG A O 1
ATOM 2432 N N . GLU A 1 289 ? -5.262 -9.392 18.160 1.00 92.12 289 GLU A N 1
ATOM 2433 C CA . GLU A 1 289 ? -5.395 -10.413 17.110 1.00 92.12 289 GLU A CA 1
ATOM 2434 C C . GLU A 1 289 ? -5.564 -9.760 15.727 1.00 92.12 289 GLU A C 1
ATOM 2436 O O . GLU A 1 289 ? -4.790 -10.030 14.812 1.00 92.12 289 GLU A O 1
ATOM 2441 N N . VAL A 1 290 ? -6.491 -8.803 15.615 1.00 92.44 290 VAL A N 1
ATOM 2442 C CA . VAL A 1 290 ? -6.758 -8.039 14.387 1.00 92.44 290 VAL A CA 1
ATOM 2443 C C . VAL A 1 290 ? -5.506 -7.305 13.909 1.00 92.44 290 VAL A C 1
ATOM 2445 O O . VAL A 1 290 ? -5.156 -7.375 12.735 1.00 92.44 290 VAL A O 1
ATOM 2448 N N . MET A 1 291 ? -4.794 -6.635 14.819 1.00 91.06 291 MET A N 1
ATOM 2449 C CA . MET A 1 291 ? -3.540 -5.950 14.502 1.00 91.06 291 MET A CA 1
ATOM 2450 C C . MET A 1 291 ? -2.462 -6.913 13.995 1.00 91.06 291 MET A C 1
ATOM 2452 O O . MET A 1 291 ? -1.664 -6.540 13.135 1.00 91.06 291 MET A O 1
ATOM 2456 N N . MET A 1 292 ? -2.414 -8.136 14.523 1.00 91.50 292 MET A N 1
ATOM 2457 C CA . MET A 1 292 ? -1.387 -9.107 14.163 1.00 91.50 292 MET A CA 1
ATOM 2458 C C . MET A 1 292 ? -1.636 -9.761 12.802 1.00 91.50 292 MET A C 1
ATOM 2460 O O . MET A 1 292 ? -0.663 -10.058 12.108 1.00 91.50 292 MET A O 1
ATOM 2464 N N . GLU A 1 293 ? -2.894 -9.980 12.420 1.00 91.12 293 GLU A N 1
ATOM 2465 C CA . GLU A 1 293 ? -3.246 -10.860 11.296 1.00 91.12 293 GLU A CA 1
ATOM 2466 C C . GLU A 1 293 ? -3.837 -10.140 10.077 1.00 91.12 293 GLU A C 1
ATOM 2468 O O . GLU A 1 293 ? -3.653 -10.605 8.950 1.00 91.12 293 GLU A O 1
ATOM 2473 N N . GLU A 1 294 ? -4.525 -9.015 10.268 1.00 90.75 294 GLU A N 1
ATOM 2474 C CA . GLU A 1 294 ? -5.336 -8.408 9.209 1.00 90.75 294 GLU A CA 1
ATOM 2475 C C . GLU A 1 294 ? -4.557 -7.371 8.374 1.00 90.75 294 GLU A C 1
ATOM 2477 O O . GLU A 1 294 ? -3.628 -6.700 8.837 1.00 90.75 294 GLU A O 1
ATOM 2482 N N . ASP A 1 295 ? -4.974 -7.222 7.115 1.00 88.69 295 ASP A N 1
ATOM 2483 C CA . ASP A 1 295 ? -4.655 -6.079 6.250 1.00 88.69 295 ASP A CA 1
ATOM 2484 C C . ASP A 1 295 ? -5.870 -5.172 6.054 1.00 88.69 295 ASP A C 1
ATOM 2486 O O . ASP A 1 295 ? -6.974 -5.532 6.437 1.00 88.69 295 ASP A O 1
ATOM 2490 N N . ASP A 1 296 ? -5.715 -4.013 5.408 1.00 88.25 296 ASP A N 1
ATOM 2491 C CA . ASP A 1 296 ? -6.835 -3.076 5.251 1.00 88.25 296 ASP A CA 1
ATOM 2492 C C . ASP A 1 296 ? -8.027 -3.701 4.503 1.00 88.25 296 ASP A C 1
ATOM 2494 O O . ASP A 1 296 ? -9.179 -3.412 4.817 1.00 88.25 296 ASP A O 1
ATOM 2498 N N . VAL A 1 297 ? -7.780 -4.575 3.519 1.00 85.94 297 VAL A N 1
ATOM 2499 C CA . VAL A 1 297 ? -8.845 -5.209 2.724 1.00 85.94 297 VAL A CA 1
ATOM 2500 C C . VAL A 1 297 ? -9.664 -6.179 3.574 1.00 85.94 297 VAL A C 1
ATOM 2502 O O . VAL A 1 297 ? -10.895 -6.128 3.557 1.00 85.94 297 VAL A O 1
ATOM 2505 N N . SER A 1 298 ? -8.994 -7.069 4.299 1.00 88.94 298 SER A N 1
ATOM 2506 C CA . SER A 1 298 ? -9.620 -8.029 5.210 1.00 88.94 298 SER A CA 1
ATOM 2507 C C . SER A 1 298 ? -10.238 -7.337 6.424 1.00 88.94 298 SER A C 1
ATOM 2509 O O . SER A 1 298 ? -11.364 -7.671 6.792 1.00 88.94 298 SER A O 1
ATOM 2511 N N . PHE A 1 299 ? -9.590 -6.294 6.944 1.00 90.56 299 PHE A N 1
ATOM 2512 C CA . PHE A 1 299 ? -10.094 -5.447 8.017 1.00 90.56 299 PHE A CA 1
ATOM 2513 C C . PHE A 1 299 ? -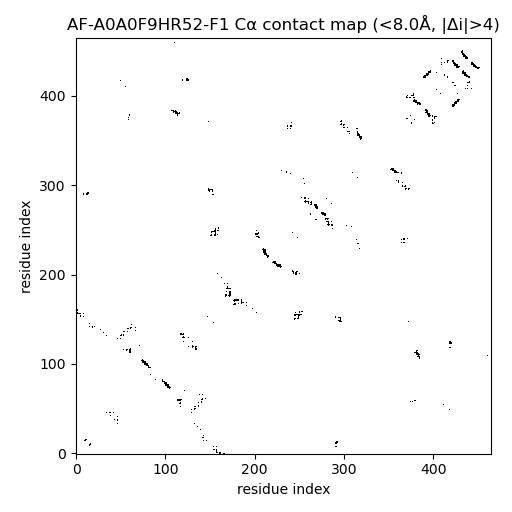11.435 -4.805 7.645 1.00 90.56 299 PHE A C 1
ATOM 2515 O O . PHE A 1 299 ? -12.408 -4.941 8.385 1.00 90.56 299 PHE A O 1
ATOM 2522 N N . PHE A 1 300 ? -11.540 -4.195 6.456 1.00 87.94 300 PHE A N 1
ATOM 2523 C CA . PHE A 1 300 ? -12.821 -3.679 5.963 1.00 87.94 300 PHE A CA 1
ATOM 2524 C C . PHE A 1 300 ? -13.857 -4.781 5.763 1.00 87.94 300 PHE A C 1
ATOM 2526 O O . PHE A 1 300 ? -15.000 -4.618 6.168 1.00 87.94 300 PHE A O 1
ATOM 2533 N N . ARG A 1 301 ? -13.482 -5.907 5.148 1.00 87.25 301 ARG A N 1
ATOM 2534 C CA . ARG A 1 301 ? -14.435 -6.985 4.845 1.00 87.25 301 ARG A CA 1
ATOM 2535 C C . ARG A 1 301 ? -15.020 -7.654 6.084 1.00 87.25 301 ARG A C 1
ATOM 2537 O O . ARG A 1 301 ? -16.164 -8.080 6.025 1.00 87.25 301 ARG A O 1
ATOM 2544 N N . LYS A 1 302 ? -14.241 -7.780 7.159 1.00 88.25 302 LYS A N 1
ATOM 2545 C CA . LYS A 1 302 ? -14.646 -8.497 8.376 1.00 88.25 302 LYS A CA 1
ATOM 2546 C C . LYS A 1 302 ? -15.282 -7.596 9.431 1.00 88.25 302 LYS A C 1
ATOM 2548 O O . LYS A 1 302 ? -16.139 -8.063 10.169 1.00 88.25 302 LYS A O 1
ATOM 2553 N N . TYR A 1 303 ? -14.844 -6.339 9.542 1.00 89.62 303 TYR A N 1
ATOM 2554 C CA . TYR A 1 303 ? -15.184 -5.496 10.696 1.00 89.62 303 TYR A CA 1
ATOM 2555 C C . TYR A 1 303 ? -15.949 -4.220 10.357 1.00 89.62 303 TYR A C 1
ATOM 2557 O O . TYR A 1 303 ? -16.373 -3.518 11.273 1.00 89.62 303 TYR A O 1
ATOM 2565 N N . LEU A 1 304 ? -16.146 -3.900 9.076 1.00 86.19 304 LEU A N 1
ATOM 2566 C CA . LEU A 1 304 ? -17.013 -2.792 8.688 1.00 86.19 304 LEU A CA 1
ATOM 2567 C C . LEU A 1 304 ? -18.466 -3.281 8.627 1.00 86.19 304 LEU A C 1
ATOM 2569 O O . LEU A 1 304 ? -18.924 -3.759 7.593 1.00 86.19 304 LEU A O 1
ATOM 2573 N N . THR A 1 305 ? -19.164 -3.190 9.757 1.00 85.62 305 THR A N 1
ATOM 2574 C CA . THR A 1 305 ? -20.558 -3.629 9.905 1.00 85.62 305 THR A CA 1
ATOM 2575 C C . THR A 1 305 ? -21.551 -2.619 9.327 1.00 85.62 305 THR A C 1
ATOM 2577 O O . THR A 1 305 ? -21.228 -1.441 9.142 1.00 85.62 305 THR A O 1
ATOM 2580 N N . ASP A 1 306 ? -22.782 -3.069 9.080 1.00 79.94 306 ASP A N 1
ATOM 2581 C CA . ASP A 1 306 ? -23.896 -2.226 8.623 1.00 79.94 306 ASP A CA 1
ATOM 2582 C C . ASP A 1 306 ? -24.143 -1.057 9.587 1.00 79.94 306 ASP A C 1
ATOM 2584 O O . ASP A 1 306 ? -24.190 0.102 9.165 1.00 79.94 306 ASP A O 1
ATOM 2588 N N . ASP A 1 307 ? -24.191 -1.356 10.887 1.00 80.31 307 ASP A N 1
ATOM 2589 C CA . ASP A 1 307 ? -24.371 -0.371 11.956 1.00 80.31 307 ASP A CA 1
ATOM 2590 C C . ASP A 1 307 ? -23.257 0.673 11.958 1.00 80.31 307 ASP A C 1
ATOM 2592 O O . ASP A 1 307 ? -23.506 1.873 12.105 1.00 80.31 307 ASP A O 1
ATOM 2596 N N . LEU A 1 308 ? -22.008 0.240 11.768 1.00 80.81 308 LEU A N 1
ATOM 2597 C CA . LEU A 1 308 ? -20.879 1.155 11.704 1.00 80.81 308 LEU A CA 1
ATOM 2598 C C . LEU A 1 308 ? -20.926 2.003 10.428 1.00 80.81 308 LEU A C 1
ATOM 2600 O O . LEU A 1 308 ? -20.648 3.201 10.480 1.00 80.81 308 LEU A O 1
ATOM 2604 N N . CYS A 1 309 ? -21.329 1.434 9.290 1.00 74.19 309 CYS A N 1
ATOM 2605 C CA . CYS A 1 309 ? -21.561 2.203 8.069 1.00 74.19 309 CYS A CA 1
ATOM 2606 C C . CYS A 1 309 ? -22.654 3.263 8.231 1.00 74.19 309 CYS A C 1
ATOM 2608 O O . CYS A 1 309 ? -22.505 4.368 7.699 1.00 74.19 309 CYS A O 1
ATOM 2610 N N . GLU A 1 310 ? -23.710 2.962 8.985 1.00 69.50 310 GLU A N 1
ATOM 2611 C CA . GLU A 1 310 ? -24.777 3.909 9.306 1.00 69.50 310 GLU A CA 1
ATOM 2612 C C . GLU A 1 310 ? -24.270 5.023 10.234 1.00 69.50 310 GLU A C 1
ATOM 2614 O O . GLU A 1 310 ? -24.420 6.202 9.901 1.00 69.50 310 GLU A O 1
ATOM 2619 N N . LYS A 1 311 ? -23.560 4.668 11.318 1.00 72.19 311 LYS A N 1
ATOM 2620 C CA . LYS A 1 311 ? -22.918 5.616 12.255 1.00 72.19 311 LYS A CA 1
ATOM 2621 C C . LYS A 1 311 ? -21.916 6.548 11.565 1.00 72.19 311 LYS A C 1
ATOM 2623 O O . LYS A 1 311 ? -21.786 7.709 11.943 1.00 72.19 311 LYS A O 1
ATOM 2628 N N . LEU A 1 312 ? -21.195 6.047 10.562 1.00 71.25 312 LEU A N 1
ATOM 2629 C CA . LEU A 1 312 ? -20.210 6.809 9.791 1.00 71.25 312 LEU A CA 1
ATOM 2630 C C . LEU A 1 312 ? -20.817 7.530 8.574 1.00 71.25 312 LEU A C 1
ATOM 2632 O O . LEU A 1 312 ? -20.084 8.179 7.826 1.00 71.25 312 LEU A O 1
ATOM 2636 N N . HIS A 1 313 ? -22.136 7.430 8.369 1.00 68.19 313 HIS A N 1
ATOM 2637 C CA . HIS A 1 313 ? -22.869 8.015 7.243 1.00 68.19 313 HIS A CA 1
ATOM 2638 C C . HIS A 1 313 ? -22.279 7.655 5.867 1.00 68.19 313 HIS A C 1
ATOM 2640 O O . HIS A 1 313 ? -22.180 8.498 4.975 1.00 68.19 313 HIS A O 1
ATOM 2646 N N . LEU A 1 314 ? -21.888 6.391 5.686 1.00 66.94 314 LEU A N 1
ATOM 2647 C CA . LEU A 1 314 ? -21.205 5.908 4.478 1.00 66.94 314 LEU A CA 1
ATOM 2648 C C . LEU A 1 314 ? -22.157 5.515 3.335 1.00 66.94 314 LEU A C 1
ATOM 2650 O O . LEU A 1 314 ? -21.704 5.298 2.209 1.00 66.94 314 LEU A O 1
ATOM 2654 N N . PHE A 1 315 ? -23.459 5.417 3.613 1.00 63.75 315 PHE A N 1
ATOM 2655 C CA . PHE A 1 315 ? -24.488 5.067 2.631 1.00 63.75 315 PHE A CA 1
ATOM 2656 C C . PHE A 1 315 ? -24.903 6.246 1.739 1.00 63.75 315 PHE A C 1
ATOM 2658 O O . PHE A 1 315 ? -24.692 7.409 2.080 1.00 63.75 315 PHE A O 1
ATOM 2665 N N . ASP A 1 316 ? -25.507 5.944 0.580 1.00 54.53 316 ASP A N 1
ATOM 2666 C CA . ASP A 1 316 ? -26.063 6.976 -0.306 1.00 54.53 316 ASP A CA 1
ATOM 2667 C C . ASP A 1 316 ? -27.371 7.498 0.265 1.00 54.53 316 ASP A C 1
ATOM 2669 O O . ASP A 1 316 ? -28.302 6.733 0.527 1.00 54.53 316 ASP A O 1
ATOM 2673 N N . TRP A 1 317 ? -27.452 8.811 0.407 1.00 51.31 317 TRP A N 1
ATOM 2674 C CA . TRP A 1 317 ? -28.651 9.497 0.853 1.00 51.31 317 TRP A CA 1
ATOM 2675 C C . TRP A 1 317 ? -29.270 10.205 -0.354 1.00 51.31 317 TRP A C 1
ATOM 2677 O O . TRP A 1 317 ? -28.581 10.710 -1.243 1.00 51.31 317 TRP A O 1
ATOM 2687 N N . GLY A 1 318 ? -30.595 10.204 -0.458 1.00 45.47 318 GLY A N 1
ATOM 2688 C CA . GLY A 1 318 ? -31.300 10.780 -1.597 1.00 45.47 318 GLY A CA 1
ATOM 2689 C C . GLY A 1 318 ? -32.600 11.451 -1.209 1.00 45.47 318 GLY A C 1
ATOM 2690 O O . GLY A 1 318 ? -33.184 11.130 -0.181 1.00 45.47 318 GLY A O 1
ATOM 2691 N N . ASN A 1 319 ? -33.060 12.376 -2.055 1.00 38.06 319 ASN A N 1
ATOM 2692 C CA . ASN A 1 319 ? -34.397 12.942 -1.910 1.00 38.06 319 ASN A CA 1
ATOM 2693 C C . ASN A 1 319 ? -35.460 12.003 -2.510 1.00 38.06 319 ASN A C 1
ATOM 2695 O O . ASN A 1 319 ? -35.198 11.332 -3.512 1.00 38.06 319 ASN A O 1
ATOM 2699 N N . THR A 1 320 ? -36.653 12.017 -1.919 1.00 38.59 320 THR A N 1
ATOM 2700 C CA . THR A 1 320 ? -37.829 11.176 -2.213 1.00 38.59 320 THR A CA 1
ATOM 2701 C C . THR A 1 320 ? -38.444 11.356 -3.599 1.00 38.59 320 THR A C 1
ATOM 2703 O O . THR A 1 320 ? -39.207 10.499 -4.031 1.00 38.59 320 THR A O 1
ATOM 2706 N N . ASP A 1 321 ? -38.108 12.412 -4.340 1.00 41.94 321 ASP A N 1
ATOM 2707 C CA . ASP A 1 321 ? -38.896 12.827 -5.513 1.00 41.94 321 ASP A CA 1
ATOM 2708 C C . ASP A 1 321 ? -38.867 11.863 -6.724 1.00 41.94 321 ASP A C 1
ATOM 2710 O O . ASP A 1 321 ? -39.457 12.181 -7.757 1.00 41.94 321 ASP A O 1
ATOM 2714 N N . LYS A 1 322 ? -38.172 10.711 -6.668 1.00 37.50 322 LYS A N 1
ATOM 2715 C CA . LYS A 1 322 ? -38.018 9.816 -7.837 1.00 37.50 322 LYS A CA 1
ATOM 2716 C C . LYS A 1 322 ? -38.096 8.301 -7.614 1.00 37.50 322 LYS A C 1
ATOM 2718 O O . LYS A 1 322 ? -37.912 7.585 -8.595 1.00 37.50 322 LYS A O 1
ATOM 2723 N N . PHE A 1 323 ? -38.375 7.788 -6.416 1.00 34.06 323 PHE A N 1
ATOM 2724 C CA . PHE A 1 323 ? -38.478 6.332 -6.227 1.00 34.06 323 PHE A CA 1
ATOM 2725 C C . PHE A 1 323 ? -39.827 5.929 -5.640 1.00 34.06 323 PHE A C 1
ATOM 2727 O O . PHE A 1 323 ? -40.152 6.257 -4.504 1.00 34.06 323 PHE A O 1
ATOM 2734 N N . ASN A 1 324 ? -40.601 5.239 -6.476 1.00 30.44 324 ASN A N 1
ATOM 2735 C CA . ASN A 1 324 ? -41.867 4.617 -6.133 1.00 30.44 324 ASN A CA 1
ATOM 2736 C C . ASN A 1 324 ? -41.616 3.330 -5.330 1.00 30.44 324 ASN A C 1
ATOM 2738 O O . ASN A 1 324 ? -40.792 2.506 -5.726 1.00 30.44 324 ASN A O 1
ATOM 2742 N N . ASP A 1 325 ? -42.427 3.189 -4.286 1.00 31.33 325 ASP A N 1
ATOM 2743 C CA . ASP A 1 325 ? -42.943 1.962 -3.678 1.00 31.33 325 ASP A CA 1
ATOM 2744 C C . ASP A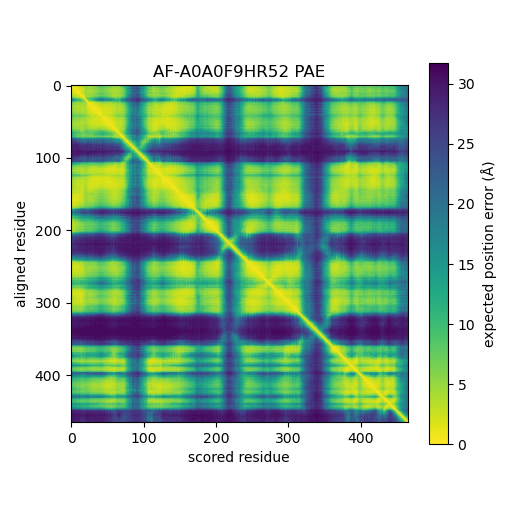 1 325 ? -42.039 1.124 -2.741 1.00 31.33 325 ASP A C 1
ATOM 2746 O O . ASP A 1 325 ? -41.069 0.487 -3.145 1.00 31.33 325 ASP A O 1
ATOM 2750 N N . ASN A 1 326 ? -42.525 1.035 -1.488 1.00 27.30 326 ASN A N 1
ATOM 2751 C CA . ASN A 1 326 ? -42.424 -0.086 -0.532 1.00 27.30 326 ASN A CA 1
ATOM 2752 C C . ASN A 1 326 ? -41.389 -0.062 0.608 1.00 27.30 326 ASN A C 1
ATOM 2754 O O . ASN A 1 326 ? -40.831 -1.109 0.927 1.00 27.30 326 ASN A O 1
ATOM 2758 N N . TYR A 1 327 ? -41.222 1.050 1.329 1.00 33.62 327 TYR A N 1
ATOM 2759 C CA . TYR A 1 327 ? -40.666 0.978 2.692 1.00 33.62 327 TYR A CA 1
ATOM 2760 C C . TYR A 1 327 ? -41.554 1.729 3.693 1.00 33.62 327 TYR A C 1
ATOM 2762 O O . TYR A 1 327 ? -41.819 2.919 3.528 1.00 33.62 327 TYR A O 1
ATOM 2770 N N . GLU A 1 328 ? -42.054 1.001 4.699 1.00 26.94 328 GLU A N 1
ATOM 2771 C CA . GLU A 1 328 ? -42.895 1.526 5.780 1.00 26.94 328 GLU A CA 1
ATOM 2772 C C . GLU A 1 328 ? -42.074 2.414 6.724 1.00 26.94 328 GLU A C 1
ATOM 2774 O O . GLU A 1 328 ? -41.013 2.035 7.218 1.00 26.94 328 GLU A O 1
ATOM 2779 N N . ILE A 1 329 ? -42.590 3.619 6.954 1.00 32.16 329 ILE A N 1
ATOM 2780 C CA . ILE A 1 329 ? -42.036 4.635 7.846 1.00 32.16 329 ILE A CA 1
ATOM 2781 C C . ILE A 1 329 ? -42.459 4.275 9.277 1.00 32.16 329 ILE A C 1
ATOM 2783 O O . ILE A 1 329 ? -43.655 4.215 9.556 1.00 32.16 329 ILE A O 1
ATOM 2787 N N . GLN A 1 330 ? -41.512 4.071 10.196 1.00 24.45 330 GLN A N 1
ATOM 2788 C CA . GLN A 1 330 ? -41.809 4.102 11.632 1.00 24.45 330 GLN A CA 1
ATOM 2789 C C . GLN A 1 330 ? -41.588 5.527 12.149 1.00 24.45 330 GLN A C 1
ATOM 2791 O O . GLN A 1 330 ? -40.457 5.982 12.296 1.00 24.45 330 GLN A O 1
ATOM 2796 N N . GLU A 1 331 ? -42.684 6.253 12.373 1.00 28.92 331 GLU A N 1
ATOM 2797 C CA . GLU A 1 331 ? -42.679 7.555 13.045 1.00 28.92 331 GLU A CA 1
ATOM 2798 C C . GLU A 1 331 ? -42.780 7.347 14.564 1.00 28.92 331 GLU A C 1
ATOM 2800 O O . GLU A 1 331 ? -43.865 7.097 15.087 1.00 28.92 331 GLU A O 1
ATOM 2805 N N . GLU A 1 332 ? -41.678 7.486 15.304 1.00 24.42 332 GLU A N 1
ATOM 2806 C CA . GLU A 1 332 ? -41.758 7.696 16.754 1.00 24.42 332 GLU A CA 1
ATOM 2807 C C . GLU A 1 332 ? -41.928 9.190 17.045 1.00 24.42 332 GLU A C 1
ATOM 2809 O O . GLU A 1 332 ? -41.001 9.996 16.949 1.00 24.42 332 GLU A O 1
ATOM 2814 N N . SER A 1 333 ? -43.158 9.578 17.382 1.00 25.64 333 SER A N 1
ATOM 2815 C CA . SER A 1 333 ? -43.498 10.936 17.803 1.00 25.64 333 SER A CA 1
ATOM 2816 C C . SER A 1 333 ? -43.196 11.105 19.299 1.00 25.64 333 SER A C 1
ATOM 2818 O O . SER A 1 333 ? -43.935 10.610 20.148 1.00 25.64 333 SER A O 1
ATOM 2820 N N . PHE A 1 334 ? -42.138 11.843 19.651 1.00 27.58 334 PHE A N 1
ATOM 2821 C CA . PHE A 1 334 ? -41.932 12.288 21.035 1.00 27.58 334 PHE A CA 1
ATOM 2822 C C . PHE A 1 334 ? -42.953 13.375 21.398 1.00 27.58 334 PHE A C 1
ATOM 2824 O O . PHE A 1 334 ? -43.021 14.427 20.761 1.00 27.58 334 PHE A O 1
ATOM 2831 N N . GLY A 1 335 ? -43.768 13.113 22.424 1.00 25.17 335 GLY A N 1
ATOM 2832 C CA . GLY A 1 335 ? -44.859 13.983 22.852 1.00 25.17 335 GLY A CA 1
ATOM 2833 C C . GLY A 1 335 ? -44.682 14.618 24.239 1.00 25.17 335 GLY A C 1
ATOM 2834 O O . GLY A 1 335 ? -44.281 13.938 25.176 1.00 25.17 335 GLY A O 1
ATOM 2835 N N . HIS A 1 336 ? -45.177 15.866 24.333 1.00 30.39 336 HIS A N 1
ATOM 2836 C CA . HIS A 1 336 ? -45.758 16.570 25.504 1.00 30.39 336 HIS A CA 1
ATOM 2837 C C . HIS A 1 336 ? -44.790 17.010 26.631 1.00 30.39 336 HIS A C 1
ATOM 2839 O O . HIS A 1 336 ? -43.823 16.330 26.920 1.00 30.39 336 HIS A O 1
ATOM 2845 N N . ALA A 1 337 ? -44.978 18.091 27.402 1.00 26.03 337 ALA A N 1
ATOM 2846 C CA . ALA A 1 337 ? -45.899 19.235 27.461 1.00 26.03 337 ALA A CA 1
ATOM 2847 C C . ALA A 1 337 ? -45.369 20.214 28.543 1.00 26.03 337 ALA A C 1
ATOM 2849 O O . ALA A 1 337 ? -44.707 19.777 29.481 1.00 26.03 337 ALA A O 1
ATOM 2850 N N . GLY A 1 338 ? -45.728 21.505 28.493 1.00 25.66 338 GLY A N 1
ATOM 2851 C CA . GLY A 1 338 ? -45.556 22.422 29.633 1.00 25.66 338 GLY A CA 1
ATOM 2852 C C . GLY A 1 338 ? -45.616 23.905 29.263 1.00 25.66 338 GLY A C 1
ATOM 2853 O O . GLY A 1 338 ? -44.716 24.418 28.615 1.00 25.66 338 GLY A O 1
ATOM 2854 N N . LYS A 1 339 ? -46.690 24.590 29.672 1.00 37.88 339 LYS A N 1
ATOM 2855 C CA . LYS A 1 339 ? -46.889 26.042 29.537 1.00 37.88 339 LYS A CA 1
ATOM 2856 C C . LYS A 1 339 ? -45.945 26.823 30.464 1.00 37.88 339 LYS A C 1
ATOM 2858 O O . LYS A 1 339 ? -45.931 26.524 31.656 1.00 37.88 339 LYS A O 1
ATOM 2863 N N . ASN A 1 340 ? -45.268 27.851 29.949 1.00 30.39 340 ASN A N 1
ATOM 2864 C CA . ASN A 1 340 ? -45.399 29.262 30.358 1.00 30.39 340 ASN A CA 1
ATOM 2865 C C . ASN A 1 340 ? -44.287 30.117 29.722 1.00 30.39 340 ASN A C 1
ATOM 2867 O O . ASN A 1 340 ? -43.120 29.767 29.818 1.00 30.39 340 ASN A O 1
ATOM 2871 N N . ASP A 1 341 ? -44.738 31.202 29.090 1.00 37.97 341 ASP A N 1
ATOM 2872 C CA . ASP A 1 341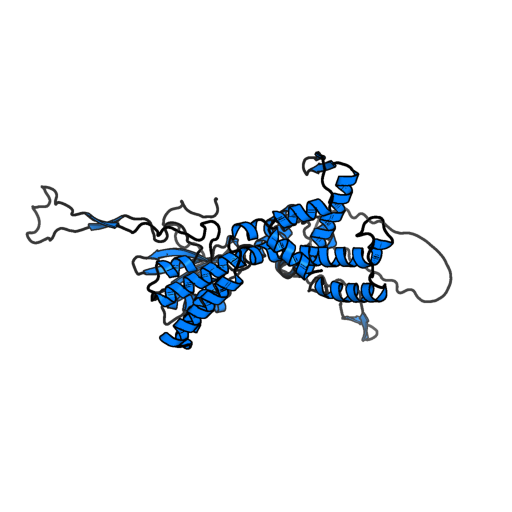 ? -44.135 32.512 28.812 1.00 37.97 341 ASP A CA 1
ATOM 2873 C C . ASP A 1 341 ? -42.628 32.674 28.506 1.00 37.97 341 ASP A C 1
ATOM 2875 O O . ASP A 1 341 ? -41.751 32.333 29.291 1.00 37.97 341 ASP A O 1
ATOM 2879 N N . GLU A 1 342 ? -42.420 33.398 27.398 1.00 34.44 342 GLU A N 1
ATOM 2880 C CA . GLU A 1 342 ? -41.216 34.072 26.883 1.00 34.44 342 GLU A CA 1
ATOM 2881 C C . GLU A 1 342 ? -40.373 33.352 25.805 1.00 34.44 342 GLU A C 1
ATOM 2883 O O . GLU A 1 342 ? -39.915 32.226 25.943 1.00 34.44 342 GLU A O 1
ATOM 2888 N N . GLU A 1 343 ? -40.192 34.115 24.716 1.00 28.95 343 GLU A N 1
ATOM 2889 C CA . GLU A 1 343 ? -39.520 33.875 23.429 1.00 28.95 343 GLU A CA 1
ATOM 2890 C C . GLU A 1 343 ? -40.232 32.980 22.386 1.00 28.95 343 GLU A C 1
ATOM 2892 O O . GLU A 1 343 ? -40.616 31.844 22.667 1.00 28.95 343 GLU A O 1
ATOM 2897 N N . PRO A 1 344 ? -40.423 33.468 21.135 1.00 30.59 344 PRO A N 1
ATOM 2898 C CA . PRO A 1 344 ? -40.923 32.639 20.051 1.00 30.59 344 PRO A CA 1
ATOM 2899 C C . PRO A 1 344 ? -39.847 31.607 19.714 1.00 30.59 344 PRO A C 1
ATOM 2901 O O . PRO A 1 344 ? -38.906 31.890 18.977 1.00 30.59 344 PRO A O 1
ATOM 2904 N N . SER A 1 345 ? -40.000 30.407 20.269 1.00 29.31 345 SER A N 1
ATOM 2905 C CA . SER A 1 345 ? -39.276 29.211 19.857 1.00 29.31 345 SER A CA 1
ATOM 2906 C C . SER A 1 345 ? -39.256 29.141 18.331 1.00 29.31 345 SER A C 1
ATOM 2908 O O . SER A 1 345 ? -40.320 29.084 17.704 1.00 29.31 345 SER A O 1
ATOM 2910 N N . GLU A 1 346 ? -38.058 29.178 17.746 1.00 30.98 346 GLU A N 1
ATOM 2911 C CA . GLU A 1 346 ? -37.826 28.864 16.342 1.00 30.98 346 GLU A CA 1
ATOM 2912 C C . GLU A 1 346 ? -38.411 27.471 16.089 1.00 30.98 346 GLU A C 1
ATOM 2914 O O . GLU A 1 346 ? -37.837 26.448 16.459 1.00 30.98 346 GLU A O 1
ATOM 2919 N N . GLN A 1 347 ? -39.612 27.429 15.515 1.00 26.89 347 GLN A N 1
ATOM 2920 C CA . GLN A 1 347 ? -40.218 26.198 15.039 1.00 26.89 347 GLN A CA 1
ATOM 2921 C C . GLN A 1 347 ? -39.376 25.704 13.864 1.00 26.89 347 GLN A C 1
ATOM 2923 O O . GLN A 1 347 ? -39.533 26.146 12.725 1.00 26.89 347 GLN A O 1
ATOM 2928 N N . ILE A 1 348 ? -38.445 24.800 14.154 1.00 29.83 348 ILE A N 1
ATOM 2929 C CA . ILE A 1 348 ? -37.684 24.058 13.155 1.00 29.83 348 ILE A CA 1
ATOM 2930 C C . ILE A 1 348 ? -38.663 23.084 12.485 1.00 29.83 348 ILE A C 1
ATOM 2932 O O . ILE A 1 348 ? -38.891 21.976 12.957 1.00 29.83 348 ILE A O 1
ATOM 2936 N N . ILE A 1 349 ? -39.291 23.517 11.391 1.00 29.36 349 ILE A N 1
ATOM 2937 C CA . ILE A 1 349 ? -40.080 22.642 10.519 1.00 29.36 349 ILE A CA 1
ATOM 2938 C C . ILE A 1 349 ? -39.106 21.992 9.530 1.00 29.36 349 ILE A C 1
ATOM 2940 O O . ILE A 1 349 ? -38.789 22.564 8.488 1.00 29.36 349 ILE A O 1
ATOM 2944 N N . THR A 1 350 ? -38.610 20.794 9.838 1.00 33.38 350 THR A N 1
ATOM 2945 C CA . THR A 1 350 ? -37.831 19.975 8.894 1.00 33.38 350 THR A CA 1
ATOM 2946 C C . THR A 1 350 ? -38.686 18.832 8.347 1.00 33.38 350 THR A C 1
ATOM 2948 O O . THR A 1 350 ? -38.540 17.692 8.768 1.00 33.38 350 THR A O 1
ATOM 2951 N N . ASN A 1 351 ? -39.561 19.114 7.375 1.00 35.94 351 ASN A N 1
ATOM 2952 C CA . ASN A 1 351 ? -40.302 18.076 6.637 1.00 35.94 351 ASN A CA 1
ATOM 2953 C C . ASN A 1 351 ? -39.564 17.659 5.354 1.00 35.94 351 ASN A C 1
ATOM 2955 O O . ASN A 1 351 ? -40.047 17.892 4.245 1.00 35.94 351 ASN A O 1
ATOM 2959 N N . ARG A 1 352 ? -38.387 17.036 5.484 1.00 37.59 352 ARG A N 1
ATOM 2960 C CA . ARG A 1 352 ? -37.814 16.221 4.399 1.00 37.59 352 ARG A CA 1
ATOM 2961 C C . ARG A 1 352 ? -37.238 14.934 4.965 1.00 37.59 352 ARG A C 1
ATOM 2963 O O . ARG A 1 352 ? -36.137 14.925 5.506 1.00 37.59 352 ARG A O 1
ATOM 2970 N N . THR A 1 353 ? -38.002 13.858 4.819 1.00 36.31 353 THR A N 1
ATOM 2971 C CA . THR A 1 353 ? -37.570 12.492 5.103 1.00 36.31 353 THR A CA 1
ATOM 2972 C C . THR A 1 353 ? -36.448 12.136 4.135 1.00 36.31 353 THR A C 1
ATOM 2974 O O . THR A 1 353 ? -36.673 11.997 2.932 1.00 36.31 353 THR A O 1
ATOM 2977 N N . ILE A 1 354 ? -35.220 12.045 4.639 1.00 40.78 354 ILE A N 1
ATOM 2978 C CA . ILE A 1 354 ? -34.099 11.551 3.849 1.00 40.78 354 ILE A CA 1
ATOM 2979 C C . ILE A 1 354 ? -34.225 10.032 3.800 1.00 40.78 354 ILE A C 1
ATOM 2981 O O . ILE A 1 354 ? -34.164 9.382 4.840 1.00 40.78 354 ILE A O 1
ATOM 2985 N N . ILE A 1 355 ? -34.396 9.464 2.608 1.00 41.78 355 ILE A N 1
ATOM 2986 C CA . ILE A 1 355 ? -34.431 8.010 2.442 1.00 41.78 355 ILE A CA 1
ATOM 2987 C C . ILE A 1 355 ? -33.042 7.537 2.015 1.00 41.78 355 ILE A C 1
ATOM 2989 O O . ILE A 1 355 ? -32.403 8.125 1.133 1.00 41.78 355 ILE A O 1
ATOM 2993 N N . VAL A 1 356 ? -32.566 6.471 2.659 1.00 45.69 356 VAL A N 1
ATOM 2994 C CA . VAL A 1 356 ? -31.346 5.772 2.255 1.00 45.69 356 VAL A CA 1
ATOM 2995 C C . VAL A 1 356 ? -31.573 5.179 0.865 1.00 45.69 356 VAL A C 1
ATOM 2997 O O . VAL A 1 356 ? -32.420 4.309 0.688 1.00 45.69 356 VAL A O 1
ATOM 3000 N N . LYS A 1 357 ? -30.824 5.645 -0.138 1.00 46.66 357 LYS A N 1
ATOM 3001 C CA . LYS A 1 357 ? -30.937 5.158 -1.523 1.00 46.66 357 LYS A CA 1
ATOM 3002 C C . LYS A 1 357 ? -30.431 3.730 -1.671 1.00 46.66 357 LYS A C 1
ATOM 3004 O O . LYS A 1 357 ? -30.880 3.014 -2.563 1.00 46.66 357 LYS A O 1
ATOM 3009 N N . THR A 1 358 ? -29.445 3.320 -0.874 1.00 48.84 358 THR A N 1
ATOM 3010 C CA . THR A 1 358 ? -28.916 1.951 -0.901 1.00 48.84 358 THR A CA 1
ATOM 3011 C C . THR A 1 358 ? -28.244 1.607 0.433 1.00 48.84 358 THR A C 1
ATOM 3013 O O . THR A 1 358 ? -27.198 2.175 0.745 1.00 48.84 358 THR A O 1
ATOM 3016 N N . LYS A 1 359 ? -28.809 0.664 1.203 1.00 58.28 359 LYS A N 1
ATOM 3017 C CA . LYS A 1 359 ? -28.166 0.036 2.379 1.00 58.28 359 LYS A CA 1
ATOM 3018 C C . LYS A 1 359 ? -27.377 -1.211 1.952 1.00 58.28 359 LYS A C 1
ATOM 3020 O O . LYS A 1 359 ? -27.679 -2.319 2.366 1.00 58.28 359 LYS A O 1
ATOM 3025 N N . GLU A 1 360 ? -26.421 -1.057 1.036 1.00 67.44 360 GLU A N 1
ATOM 3026 C CA . GLU A 1 360 ? -25.574 -2.181 0.610 1.00 67.44 360 GLU A CA 1
ATOM 3027 C C . GLU A 1 360 ? -24.150 -2.003 1.129 1.00 67.44 360 GLU A C 1
ATOM 3029 O O . GLU A 1 360 ? -23.279 -1.448 0.452 1.00 67.44 360 GLU A O 1
ATOM 3034 N N . THR A 1 361 ? -23.896 -2.514 2.329 1.00 70.31 361 THR A N 1
ATOM 3035 C CA . THR A 1 361 ? -22.584 -2.461 2.990 1.00 70.31 361 THR A CA 1
ATOM 3036 C C . THR A 1 361 ? -21.503 -3.115 2.149 1.00 70.31 361 THR A C 1
ATOM 3038 O O . THR A 1 361 ? -20.415 -2.563 1.999 1.00 70.31 361 THR A O 1
ATOM 3041 N N . GLN A 1 362 ? -21.822 -4.213 1.457 1.00 75.38 362 GLN A N 1
ATOM 3042 C CA . GLN A 1 362 ? -20.872 -4.870 0.563 1.00 75.38 362 GLN A CA 1
ATOM 3043 C C . GLN A 1 362 ? -20.377 -3.945 -0.560 1.00 75.38 362 GLN A C 1
ATOM 3045 O O . GLN A 1 362 ? -19.214 -4.027 -0.954 1.00 75.38 362 GLN A O 1
ATOM 3050 N N . LYS A 1 363 ? -21.215 -3.031 -1.073 1.00 71.81 363 LYS A N 1
ATOM 3051 C CA . LYS A 1 363 ? -20.781 -2.039 -2.070 1.00 71.81 363 LYS A CA 1
ATOM 3052 C C . LYS A 1 363 ? -19.812 -1.028 -1.460 1.00 71.81 363 LYS A C 1
ATOM 3054 O O . LYS A 1 363 ? -18.830 -0.680 -2.116 1.00 71.81 363 LYS A O 1
ATOM 3059 N N . VAL A 1 364 ? -20.061 -0.591 -0.226 1.00 71.38 364 VAL A N 1
ATOM 3060 C CA . VAL A 1 364 ? -19.191 0.333 0.519 1.00 71.38 364 VAL A CA 1
ATOM 3061 C C . VAL A 1 364 ? -17.847 -0.327 0.832 1.00 71.38 364 VAL A C 1
ATOM 3063 O O . VAL A 1 364 ? -16.807 0.220 0.462 1.00 71.38 364 VAL A O 1
ATOM 3066 N N . ILE A 1 365 ? -17.866 -1.532 1.411 1.00 76.94 365 ILE A N 1
ATOM 3067 C CA . ILE A 1 365 ? -16.681 -2.360 1.672 1.00 76.94 365 ILE A CA 1
ATOM 3068 C C . ILE A 1 365 ? -15.888 -2.541 0.386 1.00 76.94 365 ILE A C 1
ATOM 3070 O O . ILE A 1 365 ? -14.696 -2.253 0.354 1.00 76.94 365 ILE A O 1
ATOM 3074 N N . ASN A 1 366 ? -16.542 -2.976 -0.694 1.00 74.88 366 ASN A N 1
ATOM 3075 C CA . ASN A 1 366 ? -15.865 -3.195 -1.965 1.00 74.88 366 ASN A CA 1
ATOM 3076 C C . ASN A 1 366 ? -15.236 -1.907 -2.484 1.00 74.88 366 ASN A C 1
ATOM 3078 O O . ASN A 1 366 ? -14.133 -1.956 -2.997 1.00 74.88 366 ASN A O 1
ATOM 3082 N N . ALA A 1 367 ? -15.876 -0.752 -2.343 1.00 72.38 367 ALA A N 1
ATOM 3083 C CA . ALA A 1 367 ? -15.290 0.502 -2.797 1.00 72.38 367 ALA A CA 1
ATOM 3084 C C . ALA A 1 367 ? -14.078 0.939 -1.971 1.00 72.38 367 ALA A C 1
ATOM 3086 O O . ALA A 1 367 ? -13.053 1.314 -2.544 1.00 72.38 367 ALA A O 1
ATOM 3087 N N . MET A 1 368 ? -14.167 0.852 -0.640 1.00 74.44 368 MET A N 1
ATOM 3088 C CA . MET A 1 368 ? -13.040 1.168 0.236 1.00 74.44 368 MET A CA 1
ATOM 3089 C C . MET A 1 368 ? -11.889 0.184 0.019 1.00 74.44 368 MET A C 1
ATOM 3091 O O . MET A 1 368 ? -10.761 0.616 -0.204 1.00 74.44 368 MET A O 1
ATOM 3095 N N . ALA A 1 369 ? -12.178 -1.116 -0.034 1.00 74.19 369 ALA A N 1
ATOM 3096 C CA . ALA A 1 369 ? -11.195 -2.162 -0.288 1.00 74.19 369 ALA A CA 1
ATOM 3097 C C . ALA A 1 369 ? -10.577 -2.059 -1.692 1.00 74.19 369 ALA A C 1
ATOM 3099 O O . ALA A 1 369 ? -9.360 -2.157 -1.820 1.00 74.19 369 ALA A O 1
ATOM 3100 N N . LEU A 1 370 ? -11.370 -1.810 -2.745 1.00 66.88 370 LEU A N 1
ATOM 3101 C CA . LEU A 1 370 ? -10.870 -1.678 -4.123 1.00 66.88 370 LEU A CA 1
ATOM 3102 C C . LEU A 1 370 ? -9.935 -0.481 -4.279 1.00 66.88 370 LEU A C 1
ATOM 3104 O O . LEU A 1 370 ? -8.902 -0.610 -4.924 1.00 66.88 370 LEU A O 1
ATOM 3108 N N . SER A 1 371 ? -10.221 0.648 -3.623 1.00 64.88 371 SER A N 1
ATOM 3109 C CA . SER A 1 371 ? -9.310 1.805 -3.628 1.00 64.88 371 SER A CA 1
ATOM 3110 C C . SER A 1 371 ? -7.954 1.531 -2.974 1.00 64.88 371 SER A C 1
ATOM 3112 O O . SER A 1 371 ? -7.009 2.302 -3.141 1.00 64.88 371 SER A O 1
ATOM 3114 N N . ARG A 1 372 ? -7.860 0.444 -2.203 1.00 67.94 372 ARG A N 1
ATOM 3115 C CA . ARG A 1 372 ? -6.635 -0.031 -1.555 1.00 67.94 372 ARG A CA 1
ATOM 3116 C C . ARG A 1 372 ? -6.065 -1.267 -2.237 1.00 67.94 372 ARG A C 1
ATOM 3118 O O . ARG A 1 372 ? -4.935 -1.651 -1.936 1.00 67.94 372 ARG A O 1
ATOM 3125 N N . ASN A 1 373 ? -6.796 -1.848 -3.188 1.00 65.19 373 ASN A N 1
ATOM 3126 C CA . ASN A 1 373 ? -6.278 -2.929 -3.997 1.00 65.19 373 ASN A CA 1
ATOM 3127 C C . ASN A 1 373 ? -5.088 -2.403 -4.805 1.00 65.19 373 ASN A C 1
ATOM 3129 O O . ASN A 1 373 ? -5.091 -1.262 -5.271 1.00 65.19 373 ASN A O 1
ATOM 3133 N N . ASN A 1 374 ? -4.030 -3.207 -4.885 1.00 67.25 374 ASN A N 1
ATOM 3134 C CA . ASN A 1 374 ? -2.768 -2.811 -5.508 1.00 67.25 374 ASN A CA 1
ATOM 3135 C C . ASN A 1 374 ? -2.241 -1.428 -5.045 1.00 67.25 374 ASN A C 1
ATOM 3137 O O . ASN A 1 374 ? -1.755 -0.643 -5.851 1.00 67.25 374 ASN A O 1
ATOM 3141 N N . TYR A 1 375 ? -2.352 -1.104 -3.749 1.00 68.88 375 TYR A N 1
ATOM 3142 C CA . TYR A 1 375 ? -1.831 0.140 -3.143 1.00 68.88 375 TYR A CA 1
ATOM 3143 C C . TYR A 1 375 ? -2.487 1.435 -3.638 1.00 68.88 375 TYR A C 1
ATOM 3145 O O . TYR A 1 375 ? -1.901 2.519 -3.520 1.00 68.88 375 TYR A O 1
ATOM 3153 N N . GLY A 1 376 ? -3.685 1.336 -4.215 1.00 66.38 376 GLY A N 1
ATOM 3154 C CA . GLY A 1 376 ? -4.361 2.481 -4.817 1.00 66.38 376 GLY A CA 1
ATOM 3155 C C . GLY A 1 376 ? -3.649 3.018 -6.057 1.00 66.38 376 GLY A C 1
ATOM 3156 O O . GLY A 1 376 ? -3.817 4.192 -6.384 1.00 66.38 376 GLY A O 1
ATOM 3157 N N . VAL A 1 377 ? -2.844 2.182 -6.727 1.00 74.00 377 VAL A N 1
ATOM 3158 C CA . VAL A 1 377 ? -2.345 2.452 -8.079 1.00 74.00 377 VAL A CA 1
ATOM 3159 C C . VAL A 1 377 ? -2.939 1.474 -9.090 1.00 74.00 377 VAL A C 1
ATOM 3161 O O . VAL A 1 377 ? -3.209 0.323 -8.730 1.00 74.00 377 VAL A O 1
ATOM 3164 N N . PRO A 1 378 ? -3.116 1.907 -10.353 1.00 77.12 378 PRO A N 1
ATOM 3165 C CA . PRO A 1 378 ? -3.601 1.042 -11.418 1.00 77.12 378 PRO A CA 1
ATOM 3166 C C . PRO A 1 378 ? -2.789 -0.253 -11.527 1.00 77.12 378 PRO A C 1
ATOM 3168 O O . PRO A 1 378 ? -1.559 -0.231 -11.476 1.00 77.12 378 PRO A O 1
ATOM 3171 N N . LEU A 1 379 ? -3.458 -1.391 -11.684 1.00 80.44 379 LEU A N 1
ATOM 3172 C CA . LEU A 1 379 ? -2.802 -2.680 -11.859 1.00 80.44 379 LEU A CA 1
ATOM 3173 C C . LEU A 1 379 ? -2.356 -2.850 -13.311 1.00 80.44 379 LEU A C 1
ATOM 3175 O O . LEU A 1 379 ? -3.120 -3.276 -14.177 1.00 80.44 379 LEU A O 1
ATOM 3179 N N . ILE A 1 380 ? -1.092 -2.525 -13.560 1.00 86.56 380 ILE A N 1
ATOM 3180 C CA . ILE A 1 380 ? -0.456 -2.676 -14.868 1.00 86.56 380 ILE A CA 1
ATOM 3181 C C . ILE A 1 380 ? 0.373 -3.958 -14.882 1.00 86.56 380 ILE A C 1
ATOM 3183 O O . ILE A 1 380 ? 1.185 -4.192 -13.985 1.00 86.56 380 ILE A O 1
ATOM 3187 N N . VAL A 1 381 ? 0.187 -4.773 -15.919 1.00 89.06 381 VAL A N 1
ATOM 3188 C CA . VAL A 1 381 ? 0.949 -6.007 -16.137 1.00 89.06 381 VAL A CA 1
ATOM 3189 C C . VAL A 1 381 ? 1.586 -6.022 -17.521 1.00 89.06 381 VAL A C 1
ATOM 3191 O O . VAL A 1 381 ? 1.026 -5.503 -18.485 1.00 89.06 381 VAL A O 1
ATOM 3194 N N . ILE A 1 382 ? 2.746 -6.661 -17.651 1.00 90.25 382 ILE A N 1
ATOM 3195 C CA . ILE A 1 382 ? 3.350 -6.952 -18.954 1.00 90.25 382 ILE A CA 1
ATOM 3196 C C . ILE A 1 382 ? 2.656 -8.188 -19.505 1.00 90.25 382 ILE A C 1
ATOM 3198 O O . ILE A 1 382 ? 2.858 -9.293 -19.002 1.00 90.25 382 ILE A O 1
ATOM 3202 N N . ARG A 1 383 ? 1.838 -8.006 -20.543 1.00 88.56 383 ARG A N 1
ATOM 3203 C CA . ARG A 1 383 ? 1.070 -9.093 -21.157 1.00 88.56 383 ARG A CA 1
ATOM 3204 C C . ARG A 1 383 ? 1.946 -9.942 -22.067 1.00 88.56 383 ARG A C 1
ATOM 3206 O O . ARG A 1 383 ? 1.917 -11.164 -21.967 1.00 88.56 383 ARG A O 1
ATOM 3213 N N . ARG A 1 384 ? 2.700 -9.303 -22.969 1.00 85.94 384 ARG A N 1
ATOM 3214 C CA . ARG A 1 384 ? 3.619 -9.978 -23.899 1.00 85.94 384 ARG A CA 1
ATOM 3215 C C . ARG A 1 384 ? 4.619 -9.017 -24.532 1.00 85.94 384 ARG A C 1
ATOM 3217 O O . ARG A 1 384 ? 4.349 -7.827 -24.676 1.00 85.94 384 ARG A O 1
ATOM 3224 N N . ILE A 1 385 ? 5.734 -9.577 -24.979 1.00 85.25 385 ILE A N 1
ATOM 3225 C CA . ILE A 1 385 ? 6.684 -8.963 -25.900 1.00 85.25 385 ILE A CA 1
ATOM 3226 C C . ILE A 1 385 ? 6.512 -9.618 -27.266 1.00 85.25 385 ILE A C 1
ATOM 3228 O O . ILE A 1 385 ? 6.574 -10.846 -27.389 1.00 85.25 385 ILE A O 1
ATOM 3232 N N . ASP A 1 386 ? 6.311 -8.788 -28.281 1.00 80.06 386 ASP A N 1
ATOM 3233 C CA . ASP A 1 386 ? 6.226 -9.238 -29.666 1.00 80.06 386 ASP A CA 1
ATOM 3234 C C . ASP A 1 386 ? 7.592 -9.582 -30.247 1.00 80.06 386 ASP A C 1
ATOM 3236 O O . ASP A 1 386 ? 8.639 -9.177 -29.743 1.00 80.06 386 ASP A O 1
ATOM 3240 N N . ASP A 1 387 ? 7.587 -10.275 -31.383 1.00 73.25 387 ASP A N 1
ATOM 3241 C CA . ASP A 1 387 ? 8.816 -10.638 -32.090 1.00 73.25 387 ASP A CA 1
ATOM 3242 C C . ASP A 1 387 ? 9.592 -9.409 -32.606 1.00 73.25 387 ASP A C 1
ATOM 3244 O O . ASP A 1 387 ? 10.806 -9.478 -32.790 1.00 73.25 387 ASP A O 1
ATOM 3248 N N . SER A 1 388 ? 8.920 -8.262 -32.769 1.00 75.75 388 SER A N 1
ATOM 3249 C CA . SER A 1 388 ? 9.539 -6.958 -33.057 1.00 75.75 388 SER A CA 1
ATOM 3250 C C . SER A 1 388 ? 10.215 -6.313 -31.838 1.00 75.75 388 SER A C 1
ATOM 3252 O O . SER A 1 388 ? 10.935 -5.328 -31.979 1.00 75.75 388 SER A O 1
ATOM 3254 N N . GLY A 1 389 ? 9.989 -6.846 -30.634 1.00 79.94 389 GLY A N 1
ATOM 3255 C CA . GLY A 1 389 ? 10.464 -6.280 -29.375 1.00 79.94 389 GLY A CA 1
ATOM 3256 C C . GLY A 1 389 ? 9.547 -5.219 -28.754 1.00 79.94 389 GLY A C 1
ATOM 3257 O O . GLY A 1 389 ? 9.927 -4.656 -27.726 1.00 79.94 389 GLY A O 1
ATOM 3258 N N . LEU A 1 390 ? 8.363 -4.971 -29.330 1.00 86.00 390 LEU A N 1
ATOM 3259 C CA . LEU A 1 390 ? 7.306 -4.144 -28.733 1.00 86.00 390 LEU A CA 1
ATOM 3260 C C . LEU A 1 390 ? 6.828 -4.776 -27.418 1.00 86.00 390 LEU A C 1
ATOM 3262 O O . LEU A 1 390 ? 6.419 -5.940 -27.403 1.00 86.00 390 LEU A O 1
ATOM 3266 N N . MET A 1 391 ? 6.864 -4.009 -26.328 1.00 89.12 391 MET A N 1
ATOM 3267 C CA . MET A 1 391 ? 6.308 -4.423 -25.038 1.00 89.12 391 MET A CA 1
ATOM 3268 C C . MET A 1 391 ? 4.846 -3.993 -24.944 1.00 89.12 391 MET A C 1
ATOM 3270 O O . MET A 1 391 ? 4.551 -2.801 -25.011 1.00 89.12 391 MET A O 1
ATOM 3274 N N . ARG A 1 392 ? 3.942 -4.958 -24.741 1.00 89.75 392 ARG A N 1
ATOM 3275 C CA . ARG A 1 392 ? 2.536 -4.680 -24.441 1.00 89.75 392 ARG A CA 1
ATOM 3276 C C . ARG A 1 392 ? 2.258 -4.762 -22.950 1.00 89.75 392 ARG A C 1
ATOM 3278 O O . ARG A 1 392 ? 2.392 -5.826 -22.338 1.00 89.75 392 ARG A O 1
ATOM 3285 N N . LEU A 1 393 ? 1.824 -3.638 -22.409 1.00 90.50 393 LEU A N 1
ATOM 3286 C CA . LEU A 1 393 ? 1.271 -3.472 -21.080 1.00 90.50 393 LEU A CA 1
ATOM 3287 C C . LEU A 1 393 ? -0.254 -3.566 -21.155 1.00 90.50 393 LEU A C 1
ATOM 3289 O O . LEU A 1 393 ? -0.879 -3.078 -22.095 1.00 90.50 393 LEU A O 1
ATOM 3293 N N . GLU A 1 394 ? -0.859 -4.174 -20.149 1.00 88.06 394 GLU A N 1
ATOM 3294 C CA . GLU A 1 394 ? -2.307 -4.236 -19.989 1.00 88.06 394 GLU A CA 1
ATOM 3295 C C . GLU A 1 394 ? -2.668 -3.683 -18.614 1.00 88.06 394 GLU A C 1
ATOM 3297 O O . GLU A 1 394 ? -2.102 -4.092 -17.598 1.00 88.06 394 GLU A O 1
ATOM 3302 N N . HIS A 1 395 ? -3.597 -2.731 -18.588 1.00 85.62 395 HIS A N 1
ATOM 3303 C CA . HIS A 1 395 ? -4.262 -2.303 -17.366 1.00 85.62 395 HIS A CA 1
ATOM 3304 C C . HIS A 1 395 ? -5.431 -3.246 -17.100 1.00 85.62 395 HIS A C 1
ATOM 3306 O O . HIS A 1 395 ? -6.384 -3.308 -17.881 1.00 85.62 395 HIS A O 1
ATOM 3312 N N . LEU A 1 396 ? -5.337 -4.006 -16.011 1.00 76.00 396 LEU A N 1
ATOM 3313 C CA . LEU A 1 396 ? -6.387 -4.933 -15.610 1.00 76.00 396 LEU A CA 1
ATOM 3314 C C . LEU A 1 396 ? -7.532 -4.142 -14.964 1.00 76.00 396 LEU A C 1
ATOM 3316 O O . LEU A 1 396 ? -7.358 -3.526 -13.916 1.00 76.00 396 LEU A O 1
ATOM 3320 N N . ALA A 1 397 ? -8.709 -4.179 -15.594 1.00 59.28 397 ALA A N 1
ATOM 3321 C CA . ALA A 1 397 ? -9.887 -3.378 -15.237 1.00 59.28 397 ALA A CA 1
ATOM 3322 C C . ALA A 1 397 ? -10.510 -3.707 -13.860 1.00 59.28 397 ALA A C 1
ATOM 3324 O O . ALA A 1 397 ? -11.461 -3.045 -13.432 1.00 59.28 397 ALA A O 1
ATOM 3325 N N . ASP A 1 398 ? -9.983 -4.711 -13.157 1.00 57.50 398 ASP A N 1
ATOM 3326 C CA . ASP A 1 398 ? -10.483 -5.185 -11.863 1.00 57.50 398 ASP A CA 1
ATOM 3327 C C . ASP A 1 398 ? -10.328 -4.148 -10.736 1.00 57.50 398 ASP A C 1
ATOM 3329 O O . ASP A 1 398 ? -10.999 -4.241 -9.706 1.00 57.50 398 ASP A O 1
ATOM 3333 N N . ASP A 1 399 ? -9.479 -3.134 -10.916 1.00 54.12 399 ASP A N 1
ATOM 3334 C CA . ASP A 1 399 ? -9.215 -2.103 -9.908 1.00 54.12 399 ASP A CA 1
ATOM 3335 C C . ASP A 1 399 ? -10.212 -0.925 -9.923 1.00 54.12 399 ASP A C 1
ATOM 3337 O O . ASP A 1 399 ? -10.290 -0.185 -8.942 1.00 54.12 399 ASP A O 1
ATOM 3341 N N . LYS A 1 400 ? -11.016 -0.759 -10.989 1.00 57.19 400 LYS A N 1
ATOM 3342 C CA . LYS A 1 400 ? -11.914 0.400 -11.219 1.00 57.19 400 LYS A CA 1
ATOM 3343 C C . LYS A 1 400 ? -11.217 1.768 -11.099 1.00 57.19 400 LYS A C 1
ATOM 3345 O O . LYS A 1 400 ? -11.897 2.789 -10.945 1.00 57.19 400 LYS A O 1
ATOM 3350 N N . ILE A 1 401 ? -9.886 1.811 -11.166 1.00 61.91 401 ILE A N 1
ATOM 3351 C CA . ILE A 1 401 ? -9.115 3.052 -11.130 1.00 61.91 401 ILE A CA 1
ATOM 3352 C C . ILE A 1 401 ? -8.988 3.544 -12.566 1.00 61.91 401 ILE A C 1
ATOM 3354 O O . ILE A 1 401 ? -8.473 2.854 -13.440 1.00 61.91 401 ILE A O 1
ATOM 3358 N N . ASN A 1 402 ? -9.441 4.767 -12.828 1.00 65.81 402 ASN A N 1
ATOM 3359 C CA . ASN A 1 402 ? -9.214 5.367 -14.134 1.00 65.81 402 ASN A CA 1
ATOM 3360 C C . ASN A 1 402 ? -7.758 5.810 -14.255 1.00 65.81 402 ASN A C 1
ATOM 3362 O O . ASN A 1 402 ? -7.270 6.595 -13.443 1.00 65.81 402 ASN A O 1
ATOM 3366 N N . ILE A 1 403 ? -7.089 5.343 -15.306 1.00 72.44 403 ILE A N 1
ATOM 3367 C CA . ILE A 1 403 ? -5.789 5.871 -15.704 1.00 72.44 403 ILE A CA 1
ATOM 3368 C C . ILE A 1 403 ? -5.993 7.268 -16.292 1.00 72.44 403 ILE A C 1
ATOM 3370 O O . ILE A 1 403 ? -6.729 7.447 -17.268 1.00 72.44 403 ILE A O 1
ATOM 3374 N N . ASP A 1 404 ? -5.321 8.254 -15.703 1.00 76.06 404 ASP A N 1
ATOM 3375 C CA . ASP A 1 404 ? -5.166 9.574 -16.306 1.00 76.06 404 ASP A CA 1
ATOM 3376 C C . ASP A 1 404 ? -4.236 9.456 -17.521 1.00 76.06 404 ASP A C 1
ATOM 3378 O O . ASP A 1 404 ? -3.084 9.042 -17.397 1.00 76.06 404 ASP A O 1
ATOM 3382 N N . ILE A 1 405 ? -4.741 9.823 -18.700 1.00 78.38 405 ILE A N 1
ATOM 3383 C CA . ILE A 1 405 ? -4.015 9.719 -19.972 1.00 78.38 405 ILE A CA 1
ATOM 3384 C C . ILE A 1 405 ? -2.737 10.568 -19.954 1.00 78.38 405 ILE A C 1
ATOM 3386 O O . ILE A 1 405 ? -1.710 10.123 -20.460 1.00 78.38 405 ILE A O 1
ATOM 3390 N N . LYS A 1 406 ? -2.765 11.758 -19.338 1.00 79.44 406 LYS A N 1
ATOM 3391 C CA . LYS A 1 406 ? -1.575 12.619 -19.248 1.00 79.44 406 LYS A CA 1
ATOM 3392 C C . LYS A 1 406 ? -0.513 11.979 -18.370 1.00 79.44 406 LYS A C 1
ATOM 3394 O O . LYS A 1 406 ? 0.664 11.990 -18.705 1.00 79.44 406 LYS A O 1
ATOM 3399 N N . TYR A 1 407 ? -0.932 11.395 -17.252 1.00 81.00 407 TYR A N 1
ATOM 3400 C CA . TYR A 1 407 ? -0.014 10.679 -16.375 1.00 81.00 407 TYR A CA 1
ATOM 3401 C C . TYR A 1 407 ? 0.554 9.429 -17.064 1.00 81.00 407 TYR A C 1
ATOM 3403 O O . TYR A 1 407 ? 1.755 9.173 -16.987 1.00 81.00 407 TYR A O 1
ATOM 3411 N N . ALA A 1 408 ? -0.280 8.696 -17.807 1.00 81.06 408 ALA A N 1
ATOM 3412 C CA . ALA A 1 408 ? 0.136 7.526 -18.576 1.00 81.06 408 ALA A CA 1
ATOM 3413 C C . ALA A 1 408 ? 1.188 7.858 -19.639 1.00 81.06 408 ALA A C 1
ATOM 3415 O O . ALA A 1 408 ? 2.130 7.090 -19.806 1.00 81.06 408 ALA A O 1
ATOM 3416 N N . GLU A 1 409 ? 1.075 9.005 -20.316 1.00 85.31 409 GLU A N 1
ATOM 3417 C CA . GLU A 1 409 ? 2.090 9.478 -21.263 1.00 85.31 409 GLU A CA 1
ATOM 3418 C C . GLU A 1 409 ? 3.474 9.573 -20.598 1.00 85.31 409 GLU A C 1
ATOM 3420 O O . GLU A 1 409 ? 4.460 9.074 -21.141 1.00 85.31 409 GLU A O 1
ATOM 3425 N N . HIS A 1 410 ? 3.558 10.168 -19.404 1.00 84.69 410 HIS A N 1
ATOM 3426 C CA . HIS A 1 410 ? 4.820 10.279 -18.666 1.00 84.69 410 HIS A CA 1
ATOM 3427 C C . HIS A 1 410 ? 5.372 8.912 -18.247 1.00 84.69 410 HIS A C 1
ATOM 3429 O O . HIS A 1 410 ? 6.558 8.645 -18.439 1.00 84.69 410 HIS A O 1
ATOM 3435 N N . VAL A 1 411 ? 4.519 8.022 -17.734 1.00 82.94 411 VAL A N 1
ATOM 3436 C CA . VAL A 1 411 ? 4.936 6.668 -17.337 1.00 82.94 411 VAL A CA 1
ATOM 3437 C C . VAL A 1 411 ? 5.429 5.869 -18.546 1.00 82.94 411 VAL A C 1
ATOM 3439 O O . VAL A 1 411 ? 6.465 5.214 -18.469 1.00 82.94 411 VAL A O 1
ATOM 3442 N N . LEU A 1 412 ? 4.748 5.951 -19.691 1.00 87.50 412 LEU A N 1
ATOM 3443 C CA . LEU A 1 412 ? 5.153 5.236 -20.904 1.00 87.50 412 LEU A CA 1
ATOM 3444 C C . LEU A 1 412 ? 6.469 5.757 -21.479 1.00 87.50 412 LEU A C 1
ATOM 3446 O O . LEU A 1 412 ? 7.274 4.952 -21.947 1.00 87.50 412 LEU A O 1
ATOM 3450 N N . LYS A 1 413 ? 6.736 7.064 -21.375 1.00 88.94 413 LYS A N 1
ATOM 3451 C CA . LYS A 1 413 ? 8.055 7.632 -21.692 1.00 88.94 413 LYS A CA 1
ATOM 3452 C C . LYS A 1 413 ? 9.148 7.004 -20.830 1.00 88.94 413 LYS A C 1
ATOM 3454 O O . LYS A 1 413 ? 10.163 6.569 -21.368 1.00 88.94 413 LYS A O 1
ATOM 3459 N N . TYR A 1 414 ? 8.928 6.892 -19.521 1.00 88.75 414 TYR A N 1
ATOM 3460 C CA . TYR A 1 414 ? 9.884 6.267 -18.604 1.00 88.75 414 TYR A CA 1
ATOM 3461 C C . TYR A 1 414 ? 10.096 4.776 -18.883 1.00 88.75 414 TYR A C 1
ATOM 3463 O O . TYR A 1 414 ? 11.238 4.320 -18.963 1.00 88.75 414 TYR A O 1
ATOM 3471 N N . VAL A 1 415 ? 9.022 4.016 -19.112 1.00 89.00 415 VAL A N 1
ATOM 3472 C CA . VAL A 1 415 ? 9.131 2.585 -19.440 1.00 89.00 415 VAL A CA 1
ATOM 3473 C C . VAL A 1 415 ? 9.841 2.380 -20.779 1.00 89.00 415 VAL A C 1
ATOM 3475 O O . VAL A 1 415 ? 10.693 1.503 -20.880 1.00 89.00 415 VAL A O 1
ATOM 3478 N N . ASN A 1 416 ? 9.552 3.196 -21.796 1.00 91.56 416 ASN A N 1
ATOM 3479 C CA . ASN A 1 416 ? 10.250 3.137 -23.082 1.00 91.56 416 ASN A CA 1
ATOM 3480 C C . ASN A 1 416 ? 11.737 3.459 -22.952 1.00 91.56 416 ASN A C 1
ATOM 3482 O O . ASN A 1 416 ? 12.540 2.759 -23.562 1.00 91.56 416 ASN A O 1
ATOM 3486 N N . LYS A 1 417 ? 12.109 4.450 -22.132 1.00 88.31 417 LYS A N 1
ATOM 3487 C CA . LYS A 1 417 ? 13.517 4.758 -21.853 1.00 88.31 417 LYS A CA 1
ATOM 3488 C C . LYS A 1 417 ? 14.241 3.580 -21.208 1.00 88.31 417 LYS A C 1
ATOM 3490 O O . LYS A 1 417 ? 15.320 3.226 -21.662 1.00 88.31 417 LYS A O 1
ATOM 3495 N N . ALA A 1 418 ? 13.636 2.926 -20.216 1.00 88.31 418 ALA A N 1
ATOM 3496 C CA . ALA A 1 418 ? 14.231 1.737 -19.604 1.00 88.31 418 ALA A CA 1
ATOM 3497 C C . ALA A 1 418 ? 14.262 0.525 -20.553 1.00 88.31 418 ALA A C 1
ATOM 3499 O O . ALA A 1 418 ? 15.200 -0.267 -20.524 1.00 88.31 418 ALA A O 1
ATOM 3500 N N . TRP A 1 419 ? 13.232 0.354 -21.388 1.00 91.12 419 TRP A N 1
ATOM 3501 C CA . TRP A 1 419 ? 13.099 -0.785 -22.302 1.00 91.12 419 TRP A CA 1
ATOM 3502 C C . TRP A 1 419 ? 13.891 -0.622 -23.612 1.00 91.12 419 TRP A C 1
ATOM 3504 O O . TRP A 1 419 ? 14.208 -1.614 -24.272 1.00 91.12 419 TRP A O 1
ATOM 3514 N N . CYS A 1 420 ? 14.220 0.614 -23.995 1.00 86.19 420 CYS A N 1
ATOM 3515 C CA . CYS A 1 420 ? 14.883 1.002 -25.244 1.00 86.19 420 CYS A CA 1
ATOM 3516 C C . CYS A 1 420 ? 14.151 0.556 -26.526 1.00 86.19 420 CYS A C 1
ATOM 3518 O O . CYS A 1 420 ? 14.762 0.436 -27.590 1.00 86.19 420 CYS A O 1
ATOM 3520 N N . ARG A 1 421 ? 12.849 0.258 -26.443 1.00 88.44 421 ARG A N 1
ATOM 3521 C CA . ARG A 1 421 ? 12.006 -0.172 -27.572 1.00 88.44 421 ARG A CA 1
ATOM 3522 C C . ARG A 1 421 ? 10.576 0.342 -27.401 1.00 88.44 421 ARG A C 1
ATOM 3524 O O . ARG A 1 421 ? 10.195 0.670 -26.275 1.00 88.44 421 ARG A O 1
ATOM 3531 N N . PRO A 1 422 ? 9.768 0.379 -28.477 1.00 89.19 422 PRO A N 1
ATOM 3532 C CA . PRO A 1 422 ? 8.381 0.825 -28.404 1.00 89.19 422 PRO A CA 1
ATOM 3533 C C . PRO A 1 422 ? 7.580 0.112 -27.310 1.00 89.19 422 PRO A C 1
ATOM 3535 O O . PRO A 1 422 ? 7.789 -1.078 -27.037 1.00 89.19 422 PRO A O 1
ATOM 3538 N N . VAL A 1 423 ? 6.658 0.856 -26.704 1.00 91.75 423 VAL A N 1
ATOM 3539 C CA . VAL A 1 423 ? 5.752 0.381 -25.654 1.00 91.75 423 VAL A CA 1
AT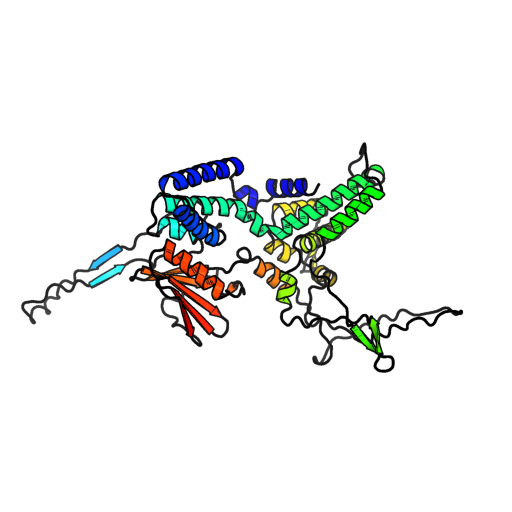OM 3540 C C . VAL A 1 423 ? 4.312 0.710 -26.028 1.00 91.75 423 VAL A C 1
ATOM 3542 O O . VAL A 1 423 ? 4.014 1.768 -26.582 1.00 91.75 423 VAL A O 1
ATOM 3545 N N . GLU A 1 424 ? 3.412 -0.211 -25.722 1.00 91.25 424 GLU A N 1
ATOM 3546 C CA . GLU A 1 424 ? 1.978 -0.060 -25.938 1.00 91.25 424 GLU A CA 1
ATOM 3547 C C . GLU A 1 424 ? 1.255 -0.429 -24.649 1.00 91.25 424 GLU A C 1
ATOM 3549 O O . GLU A 1 424 ? 1.550 -1.461 -24.054 1.00 91.25 424 GLU A O 1
ATOM 3554 N N . MET A 1 425 ? 0.319 0.403 -24.208 1.00 89.25 425 MET A N 1
ATOM 3555 C CA . MET A 1 425 ? -0.543 0.135 -23.067 1.00 89.25 425 MET A CA 1
ATOM 3556 C C . MET A 1 425 ? -1.987 0.044 -23.524 1.00 89.25 425 MET A C 1
ATOM 3558 O O . MET A 1 425 ? -2.529 0.961 -24.139 1.00 89.25 425 MET A O 1
ATOM 3562 N N . ILE A 1 426 ? -2.612 -1.065 -23.159 1.00 86.94 426 ILE A N 1
ATOM 3563 C CA . ILE A 1 426 ? -4.023 -1.319 -23.394 1.00 86.94 426 ILE A CA 1
ATOM 3564 C C . ILE A 1 426 ? -4.774 -1.016 -22.105 1.00 86.94 426 ILE A C 1
ATOM 3566 O O . ILE A 1 426 ? -4.475 -1.585 -21.054 1.00 86.94 426 ILE A O 1
ATOM 3570 N N . ARG A 1 427 ? -5.778 -0.147 -22.199 1.00 81.44 427 ARG A N 1
ATOM 3571 C CA . ARG A 1 427 ? -6.736 0.115 -21.125 1.00 81.44 427 ARG A CA 1
ATOM 3572 C C . ARG A 1 427 ? -8.127 -0.295 -21.587 1.00 81.44 427 ARG A C 1
ATOM 3574 O O . ARG A 1 427 ? -8.674 0.285 -22.525 1.00 81.44 427 ARG A O 1
ATOM 3581 N N . LYS A 1 428 ? -8.713 -1.268 -20.894 1.00 73.81 428 LYS A N 1
ATOM 3582 C CA . LYS A 1 428 ? -10.094 -1.706 -21.120 1.00 73.81 428 LYS A CA 1
ATOM 3583 C C . LYS A 1 428 ? -11.031 -0.906 -20.219 1.00 73.81 428 LYS A C 1
ATOM 3585 O O . LYS A 1 428 ? -10.902 -0.942 -19.000 1.00 73.81 428 LYS A O 1
ATOM 3590 N N . ASP A 1 429 ? -11.952 -0.170 -20.825 1.00 68.31 429 ASP A N 1
ATOM 3591 C CA . ASP A 1 429 ? -13.095 0.450 -20.156 1.00 68.31 429 ASP A CA 1
ATOM 3592 C C . ASP A 1 429 ? -14.376 -0.302 -20.557 1.00 68.31 429 ASP A C 1
ATOM 3594 O O . ASP A 1 429 ? -14.364 -1.061 -21.527 1.00 68.31 429 ASP A O 1
ATOM 3598 N N . LYS A 1 430 ? -15.489 -0.093 -19.845 1.00 64.56 430 LYS A N 1
ATOM 3599 C CA . LYS A 1 430 ? -16.737 -0.858 -20.059 1.00 64.56 430 LYS A CA 1
ATOM 3600 C C . LYS A 1 430 ? -17.251 -0.821 -21.501 1.00 64.56 430 LYS A C 1
ATOM 3602 O O . LYS A 1 430 ? -17.793 -1.813 -21.970 1.00 64.56 430 LYS A O 1
ATOM 3607 N N . ASP A 1 431 ? -17.058 0.307 -22.184 1.00 65.75 431 ASP A N 1
ATOM 3608 C CA . ASP A 1 431 ? -17.611 0.550 -23.521 1.00 65.75 431 ASP A CA 1
ATOM 3609 C C . ASP A 1 431 ? -16.534 0.742 -24.608 1.00 65.75 431 ASP A C 1
ATOM 3611 O O . ASP A 1 431 ? -16.867 0.911 -25.784 1.00 65.75 431 ASP A O 1
ATOM 3615 N N . ARG A 1 432 ? -15.247 0.830 -24.232 1.00 72.06 432 ARG A N 1
ATOM 3616 C CA . ARG A 1 432 ? -14.145 1.224 -25.133 1.00 72.06 432 ARG A CA 1
ATOM 3617 C C . ARG A 1 432 ? -12.819 0.610 -24.713 1.00 72.06 432 ARG A C 1
ATOM 3619 O O . ARG A 1 432 ? -12.495 0.573 -23.528 1.00 72.06 432 ARG A O 1
ATOM 3626 N N . THR A 1 433 ? -11.998 0.242 -25.688 1.00 79.38 433 THR A N 1
ATOM 3627 C CA . THR A 1 433 ? -10.588 -0.088 -25.457 1.00 79.38 433 THR A CA 1
ATOM 3628 C C . THR A 1 433 ? -9.727 1.072 -25.929 1.00 79.38 433 THR A C 1
ATOM 3630 O O . THR A 1 433 ? -9.812 1.484 -27.083 1.00 79.38 433 THR A O 1
ATOM 3633 N N . TRP A 1 434 ? -8.921 1.613 -25.021 1.00 82.12 434 TRP A N 1
ATOM 3634 C CA . TRP A 1 434 ? -7.939 2.648 -25.315 1.00 82.12 434 TRP A CA 1
ATOM 3635 C C . TRP A 1 434 ? -6.585 1.995 -25.551 1.00 82.12 434 TRP A C 1
ATOM 3637 O O . TRP A 1 434 ? -6.149 1.162 -24.751 1.00 82.12 434 TRP A O 1
ATOM 3647 N N . ILE A 1 435 ? -5.921 2.395 -26.628 1.00 86.94 435 ILE A N 1
ATOM 3648 C CA . ILE A 1 435 ? -4.582 1.943 -26.984 1.00 86.94 435 ILE A CA 1
ATOM 3649 C C . ILE A 1 435 ? -3.678 3.169 -26.926 1.00 86.94 435 ILE A C 1
ATOM 3651 O O . ILE A 1 435 ? -3.841 4.119 -27.687 1.00 86.94 435 ILE A O 1
ATOM 3655 N N . LEU A 1 436 ? -2.755 3.162 -25.970 1.00 89.19 436 LEU A N 1
ATOM 3656 C CA . LEU A 1 436 ? -1.770 4.217 -25.771 1.00 89.19 436 LEU A CA 1
ATOM 3657 C C . LEU A 1 436 ? -0.433 3.697 -26.282 1.00 89.19 436 LEU A C 1
ATOM 3659 O O . LEU A 1 436 ? 0.082 2.714 -25.747 1.00 89.19 436 LEU A O 1
ATOM 3663 N N . ARG A 1 437 ? 0.140 4.332 -27.301 1.00 90.25 437 ARG A N 1
ATOM 3664 C CA . ARG A 1 437 ? 1.410 3.900 -27.887 1.00 90.25 437 ARG A CA 1
ATOM 3665 C C . ARG A 1 437 ? 2.463 4.983 -27.740 1.00 90.25 437 ARG A C 1
ATOM 3667 O O . ARG A 1 437 ? 2.196 6.163 -27.944 1.00 90.25 437 ARG A O 1
ATOM 3674 N N . TYR A 1 438 ? 3.673 4.556 -27.403 1.00 91.06 438 TYR A N 1
ATOM 3675 C CA . TYR A 1 438 ? 4.847 5.412 -27.410 1.00 91.06 438 TYR A CA 1
ATOM 3676 C C . TYR A 1 438 ? 6.002 4.700 -28.114 1.00 91.06 438 TYR A C 1
ATOM 3678 O O . TYR A 1 438 ? 6.446 3.625 -27.700 1.00 91.06 438 TYR A O 1
ATOM 3686 N N . ASP A 1 439 ? 6.475 5.295 -29.205 1.00 86.38 439 ASP A N 1
ATOM 3687 C CA . ASP A 1 439 ? 7.522 4.740 -30.071 1.00 86.38 439 ASP A CA 1
ATOM 3688 C C . ASP A 1 439 ? 8.933 5.262 -29.740 1.00 86.38 439 ASP A C 1
ATOM 3690 O O . ASP A 1 439 ? 9.916 4.769 -30.293 1.00 86.38 439 ASP A O 1
ATOM 3694 N N . GLY A 1 440 ? 9.040 6.214 -28.808 1.00 84.38 440 GLY A N 1
ATOM 3695 C CA . GLY A 1 440 ? 10.279 6.907 -28.444 1.00 84.38 440 GLY A CA 1
ATOM 3696 C C . GLY A 1 440 ? 10.323 8.371 -28.890 1.00 84.38 440 GLY A C 1
ATOM 3697 O O . GLY A 1 440 ? 11.138 9.130 -28.368 1.00 84.38 440 GLY A O 1
ATOM 3698 N N . ILE A 1 441 ? 9.445 8.781 -29.811 1.00 85.50 441 ILE A N 1
ATOM 3699 C CA . ILE A 1 441 ? 9.404 10.134 -30.387 1.00 85.50 441 ILE A CA 1
ATOM 3700 C C . ILE A 1 441 ? 8.028 10.767 -30.177 1.00 85.50 441 ILE A C 1
ATOM 3702 O O . ILE A 1 441 ? 7.930 11.933 -29.792 1.00 85.50 441 ILE A O 1
ATOM 3706 N N . SER A 1 442 ? 6.966 10.007 -30.426 1.00 87.31 442 SER A N 1
ATOM 3707 C CA . SER A 1 442 ? 5.588 10.476 -30.412 1.00 87.31 442 SER A CA 1
ATOM 3708 C C . SER A 1 442 ? 4.710 9.610 -29.514 1.00 87.31 442 SER A C 1
ATOM 3710 O O . SER A 1 442 ? 4.955 8.421 -29.305 1.00 87.31 442 SER A O 1
ATOM 3712 N N . PHE A 1 443 ? 3.702 10.253 -28.927 1.00 88.94 443 PHE A N 1
ATOM 3713 C CA . PHE A 1 443 ? 2.679 9.600 -28.127 1.00 88.94 443 PHE A CA 1
ATOM 3714 C C . PHE A 1 443 ? 1.365 9.615 -28.901 1.00 88.94 443 PHE A C 1
ATOM 3716 O O . PHE A 1 443 ? 0.862 10.684 -29.251 1.00 88.94 443 PHE A O 1
ATOM 3723 N N . GLU A 1 444 ? 0.821 8.431 -29.158 1.00 88.88 444 GLU A N 1
ATOM 3724 C CA . GLU A 1 444 ? -0.412 8.233 -29.912 1.00 88.88 444 GLU A CA 1
ATOM 3725 C C . GLU A 1 444 ? -1.486 7.623 -29.007 1.00 88.88 444 GLU A C 1
ATOM 3727 O O . GLU A 1 444 ? -1.209 6.760 -28.167 1.00 88.88 444 GLU A O 1
ATOM 3732 N N . VAL A 1 445 ? -2.723 8.090 -29.180 1.00 85.56 445 VAL A N 1
ATOM 3733 C CA . VAL A 1 445 ? -3.892 7.612 -28.438 1.00 85.56 445 VAL A CA 1
ATOM 3734 C C . VAL A 1 445 ? -4.963 7.209 -29.434 1.00 85.56 445 VAL A C 1
ATOM 3736 O O . VAL A 1 445 ? -5.592 8.068 -30.050 1.00 85.56 445 VAL A O 1
ATOM 3739 N N . ASP A 1 446 ? -5.205 5.908 -29.517 1.00 83.38 446 ASP A N 1
ATOM 3740 C CA . ASP A 1 446 ? -6.276 5.325 -30.310 1.00 83.38 446 ASP A CA 1
ATOM 3741 C C . ASP A 1 446 ? -7.377 4.766 -29.405 1.00 83.38 446 ASP A C 1
ATOM 3743 O O . ASP A 1 446 ? -7.166 4.439 -28.230 1.00 83.38 446 ASP A O 1
ATOM 3747 N N . TYR A 1 447 ? -8.588 4.663 -29.951 1.00 76.94 447 TYR A N 1
ATOM 3748 C CA . TYR A 1 447 ? -9.708 4.018 -29.278 1.00 76.94 447 TYR A CA 1
ATOM 3749 C C . TYR A 1 447 ? -10.498 3.149 -30.252 1.00 76.94 447 TYR A C 1
ATOM 3751 O O . TYR A 1 447 ? -10.858 3.578 -31.347 1.00 76.94 447 TYR A O 1
ATOM 3759 N N . GLU A 1 448 ? -10.836 1.944 -29.809 1.00 72.56 448 GLU A N 1
ATOM 3760 C CA . GLU A 1 448 ? -11.699 1.023 -30.543 1.00 72.56 448 GLU A CA 1
ATOM 3761 C C . GLU A 1 448 ? -13.009 0.800 -29.770 1.00 72.56 448 GLU A C 1
ATOM 3763 O O . GLU A 1 448 ? -13.026 0.659 -28.541 1.00 72.56 448 GLU A O 1
ATOM 3768 N N . LYS A 1 449 ? -14.140 0.802 -30.491 1.00 52.22 449 LYS A N 1
ATOM 3769 C CA . LYS A 1 449 ? -15.475 0.488 -29.953 1.00 52.22 449 LYS A CA 1
ATOM 3770 C C . LYS A 1 449 ? -15.713 -1.035 -29.994 1.00 52.22 449 LYS A C 1
ATOM 3772 O O . LYS A 1 449 ? -16.557 -1.446 -30.773 1.00 52.22 449 LYS A O 1
ATOM 3777 N N . ILE A 1 450 ? -14.988 -1.797 -29.159 1.00 49.91 450 ILE A N 1
ATOM 3778 C CA . ILE A 1 450 ? -15.135 -3.249 -28.843 1.00 49.91 450 ILE A CA 1
ATOM 3779 C C . ILE A 1 450 ? -15.079 -4.188 -30.082 1.00 49.91 450 ILE A C 1
ATOM 3781 O O . ILE A 1 450 ? -15.728 -3.942 -31.085 1.00 49.91 450 ILE A O 1
ATOM 3785 N N . ASP A 1 451 ? -14.388 -5.320 -30.162 1.00 41.88 451 ASP A N 1
ATOM 3786 C CA . ASP A 1 451 ? -13.445 -6.078 -29.340 1.00 41.88 451 ASP A CA 1
ATOM 3787 C C . ASP A 1 451 ? -12.144 -6.148 -30.153 1.00 41.88 451 ASP A C 1
ATOM 3789 O O . ASP A 1 451 ? -12.186 -6.468 -31.346 1.00 41.88 451 ASP A O 1
ATOM 3793 N N . TYR A 1 452 ? -10.983 -5.911 -29.538 1.00 38.88 452 TYR A N 1
ATOM 3794 C CA . TYR A 1 452 ? -9.740 -6.364 -30.170 1.00 38.88 452 TYR A CA 1
ATOM 3795 C C . TYR A 1 452 ? -9.812 -7.894 -30.202 1.00 38.88 452 TYR A C 1
ATOM 3797 O O . TYR A 1 452 ? -10.154 -8.471 -29.168 1.00 38.88 452 TYR A O 1
ATOM 3805 N N . PRO A 1 453 ? -9.533 -8.563 -31.333 1.00 40.28 453 PRO A N 1
ATOM 3806 C CA . PRO A 1 453 ? -9.881 -9.962 -31.517 1.00 40.28 453 PRO A CA 1
ATOM 3807 C C . PRO A 1 453 ? -9.404 -10.826 -30.350 1.00 40.28 453 PRO A C 1
ATOM 3809 O O . PRO A 1 453 ? -8.206 -10.889 -30.049 1.00 40.28 453 PRO A O 1
ATOM 3812 N N . GLU A 1 454 ? -10.365 -11.511 -29.726 1.00 39.88 454 GLU A N 1
ATOM 3813 C CA . GLU A 1 454 ? -10.179 -12.725 -28.938 1.00 39.88 454 GLU A CA 1
ATOM 3814 C C . GLU A 1 454 ? -9.474 -13.779 -29.806 1.00 39.88 454 GLU A C 1
ATOM 3816 O O . GLU A 1 454 ? -10.067 -14.699 -30.357 1.00 39.88 454 GLU A O 1
ATOM 3821 N N . SER A 1 455 ? -8.173 -13.616 -30.010 1.00 35.62 455 SER A N 1
ATOM 3822 C CA . SER A 1 455 ? -7.323 -14.623 -30.626 1.00 35.62 455 SER A CA 1
ATOM 3823 C C . SER A 1 455 ? -5.876 -14.337 -30.247 1.00 35.62 455 SER A C 1
ATOM 3825 O O . SER A 1 455 ? -5.140 -13.651 -30.955 1.00 35.62 455 SER A O 1
ATOM 3827 N N . ILE A 1 456 ? -5.491 -14.807 -29.065 1.00 36.03 456 ILE A N 1
ATOM 3828 C CA . ILE A 1 456 ? -4.584 -15.952 -28.919 1.00 36.03 456 ILE A CA 1
ATOM 3829 C C . ILE A 1 456 ? -4.862 -16.516 -27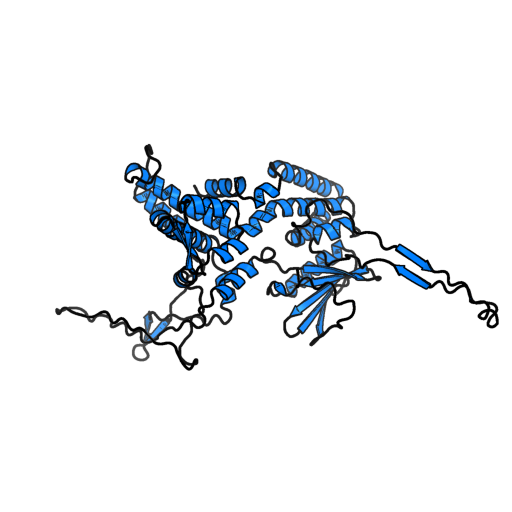.512 1.00 36.03 456 ILE A C 1
ATOM 3831 O O . ILE A 1 456 ? -4.423 -15.964 -26.507 1.00 36.03 456 ILE A O 1
ATOM 3835 N N . GLU A 1 457 ? -5.664 -17.584 -27.516 1.00 36.00 457 GLU A N 1
ATOM 3836 C CA . GLU A 1 457 ? -5.962 -18.555 -26.451 1.00 36.00 457 GLU A CA 1
ATOM 3837 C C . GLU A 1 457 ? -6.631 -18.038 -25.160 1.00 36.00 457 GLU A C 1
ATOM 3839 O O . GLU A 1 457 ? -5.997 -17.617 -24.188 1.00 36.00 457 GLU A O 1
ATOM 3844 N N . GLU A 1 458 ? -7.959 -18.196 -25.134 1.00 31.19 458 GLU A N 1
ATOM 3845 C CA . GLU A 1 458 ? -8.765 -18.410 -23.930 1.00 31.19 458 GLU A CA 1
ATOM 3846 C C . GLU A 1 458 ? -8.199 -19.586 -23.113 1.00 31.19 458 GLU A C 1
ATOM 3848 O O . GLU A 1 458 ? -8.560 -20.748 -23.275 1.00 31.19 458 GLU A O 1
ATOM 3853 N N . GLY A 1 459 ? -7.251 -19.282 -22.239 1.00 32.03 459 GLY A N 1
ATOM 3854 C CA . GLY A 1 459 ? -6.764 -20.211 -21.217 1.00 32.03 459 GLY A CA 1
ATOM 3855 C C . GLY A 1 459 ? -6.101 -19.522 -20.026 1.00 32.03 459 GLY A C 1
ATOM 3856 O O . GLY A 1 459 ? -5.750 -20.175 -19.050 1.00 32.03 459 GLY A O 1
ATOM 3857 N N . ALA A 1 460 ? -5.927 -18.199 -20.083 1.00 33.03 460 ALA A N 1
ATOM 3858 C CA . ALA A 1 460 ? -5.208 -17.434 -19.069 1.00 33.03 460 ALA A CA 1
ATOM 3859 C C . ALA A 1 460 ? -5.815 -16.035 -18.871 1.00 33.03 460 ALA A C 1
ATOM 3861 O O . ALA A 1 460 ? -5.114 -15.016 -18.950 1.00 33.03 460 ALA A O 1
ATOM 3862 N N . SER A 1 461 ? -7.132 -15.974 -18.640 1.00 29.92 461 SER A N 1
ATOM 3863 C CA . SER A 1 461 ? -7.696 -14.829 -17.922 1.00 29.92 461 SER A CA 1
ATOM 3864 C C . SER A 1 461 ? -7.303 -14.961 -16.443 1.00 29.92 461 SER A C 1
ATOM 3866 O O . SER A 1 461 ? -7.574 -16.005 -15.848 1.00 29.92 461 SER A O 1
ATOM 3868 N N . PRO A 1 462 ? -6.676 -13.947 -15.823 1.00 35.53 462 PRO A N 1
ATOM 3869 C CA . PRO A 1 462 ? -6.412 -13.937 -14.383 1.00 35.53 462 PRO A CA 1
ATOM 3870 C C . PRO A 1 462 ? -7.689 -13.907 -13.528 1.00 35.53 462 PRO A C 1
ATOM 3872 O O . PRO A 1 462 ? -7.612 -14.129 -12.328 1.00 35.53 462 PRO A O 1
ATOM 3875 N N . SER A 1 463 ? -8.861 -13.659 -14.125 1.00 27.41 463 SER A N 1
ATOM 3876 C CA . SER A 1 463 ? -10.138 -13.505 -13.418 1.00 27.41 463 SER A CA 1
ATOM 3877 C C . SER A 1 463 ? -10.785 -14.824 -12.954 1.00 27.41 463 SER A C 1
ATOM 3879 O O . SER A 1 463 ? -11.962 -14.825 -12.600 1.00 27.41 463 SER A O 1
ATOM 3881 N N . SER A 1 464 ? -10.061 -15.949 -12.986 1.00 25.25 464 SER A N 1
ATOM 3882 C CA . SER A 1 464 ? -10.545 -17.266 -12.537 1.00 25.25 464 SER A CA 1
ATOM 3883 C C . SER A 1 464 ? -9.624 -17.964 -11.523 1.00 25.25 464 SER A C 1
ATOM 3885 O O . SER A 1 464 ? -9.660 -19.192 -11.441 1.00 25.25 464 SER A O 1
ATOM 3887 N N . TRP A 1 465 ? -8.797 -17.220 -10.781 1.00 27.58 465 TRP A N 1
ATOM 3888 C CA . TRP A 1 465 ? -7.949 -17.762 -9.709 1.00 27.58 465 TRP A CA 1
ATOM 3889 C C . TRP A 1 465 ? -8.188 -17.061 -8.379 1.00 27.58 465 TRP A C 1
ATOM 3891 O O . TRP A 1 465 ? -8.197 -15.809 -8.369 1.00 27.58 465 TRP A O 1
#

Sequence (465 aa):
AHVLAHSDFFANNIMFKECGETNMISVAKRHAEVIDGYRRDYGDDEVDECLDIALSLERHIDVHRGRKRQKYPKRHVEYIERTPSEWEDIAVEDQKPLVKKVIKGLYLPPIPEKDLLWFLSVYANLEPWQQRIFEIVRRESYYFYPQFRTRVTNEGYASFYHAELMRQYSFGNENDYGVKDIEFPLTSEEHLDFAAMHEKVVQPGMKLHLKVDAEDPNTGKKIKMWNPIIQQHPHLFSAATRLNPYYVGFQMFRDIKERWDEYYEQGYYEDDFGREVPVTINGNQKIREVMMEEDDVSFFRKYLTDDLCEKLHLFDWGNTDKFNDNYEIQEESFGHAGKNDEEPSEQIITNRTIIVKTKETQKVINAMALSRNNYGVPLIVIRRIDDSGLMRLEHLADDKINIDIKYAEHVLKYVNKAWCRPVEMIRKDKDRTWILRYDGISFEVDYEKIDYPESIEEGASPSSW

Secondary structure (DSSP, 8-state):
-HHHHHHHHHHH-HHHHHT--TTHHHHHHHHHHHHHHHHHHH-HHHHHHHHHHHHHTTT---STT-S--PPPPPPEEEEEE-PPPTTGGGS-TT----EEEEEESPPBSSS-B--HHHHHHHHS---HHHHHHHHHHHHHHHHHHHHHHSHHHHHHHHHHHHHHHHHHHHHTTTSSSS-S--SSPPPHHHHHHHHHHHHHHTS-SS-----EEEE-TTT--EEEE--------S-HHHHHTTS-HHHHHHHHHHHHHHHHHHHHHHSEEE-TTSPEEE----HHHHHHHHHHH--HHHHHHHH--HHHHHHTT-SEEE-STT--S-----------------S-----------EEEE--HHHHHHHHHHTTGGGGS--EEEEEE-TT-PEEEEE-GGG-PPPPHHHHHHHHHHHHHHHTS-EEEEEE-SS-EEEEEE-SS-EEEEEESS-----S-TT--GGG-

pLDDT: mean 72.17, std 21.08, range [24.42, 96.62]

Foldseek 3Di:
DLVVLLVVLLVFAPLNVVLVCPCVVVLVVVVVVLLVVCCVVPNDVVSVLLLVLLLVCLLQADPVCHLDDDDADDWDFDFDFDDDDPPNVPDDPDDDTDTDGDTDDAFVVNFWARGLLVCLLPPFPDDPSSSVSSSSSNSVSSNCVQCLFAVLQSLQSSLQCLLVLLVLLQCVCPDPPHDHPNVDRDDPVNSVVSVVVSCVLQPQVDPQPQFDQDQDPVPRDGDTDRHRPPVVPVCLLVSLQSTRSNNLSNLLLVQLQVVQQVLVVVQFDQDPVRDTDGRPDHSVRVSSVCSHYDTPLRSLVPRVDLVSCVVVVSFRKDFPPDDDDDDDDDDDDDDDDDDDDDDDPPPNPDPTDTDGPDSDSVVSSCSNNLCSVSSNDFRKTFRGQDPQRETEIEGDCSSVDDDDPVVVVVSLLSSCVSRVAKYWYWYDDPQKIWIWIDGNPDIDIDIDRDDPDPPDDPPHDVVPD

Organism: NCBI:txid412755

Solvent-accessible surface area (backbone atoms only — not comparable to full-atom values): 27379 Å² total; per-residue (Å²): 97,40,69,57,36,42,53,51,43,57,73,56,15,51,63,49,60,71,49,72,64,93,55,55,69,65,50,53,52,52,50,50,56,50,52,57,49,45,30,72,76,68,34,57,70,62,46,50,53,53,46,51,43,38,59,76,38,43,77,32,59,50,72,88,73,44,90,80,68,82,80,78,81,77,69,46,78,45,76,47,74,56,76,79,56,98,77,58,80,85,66,71,101,78,72,74,77,67,68,49,77,45,77,50,62,72,57,48,47,77,55,66,38,44,32,50,38,62,47,46,44,73,71,29,86,56,54,76,69,56,26,47,51,26,51,50,46,46,56,50,34,58,60,50,42,46,58,57,46,24,43,33,50,47,41,3,48,13,47,41,48,28,53,51,52,52,49,28,43,49,41,9,84,80,44,98,78,43,63,68,84,60,91,76,53,50,50,75,65,58,48,50,54,48,48,62,54,49,49,67,63,45,36,52,77,62,77,83,68,54,64,41,88,41,62,42,92,88,72,71,47,77,42,84,45,90,37,79,60,64,68,79,56,94,48,63,60,64,54,64,58,63,47,31,43,36,21,56,23,26,52,43,54,49,51,49,27,55,54,28,41,54,24,35,74,70,39,33,45,69,46,103,84,73,44,79,42,80,38,91,50,41,16,73,56,46,53,50,52,48,54,28,72,52,37,34,51,56,42,38,68,75,58,63,43,63,69,55,36,57,78,67,63,67,56,45,65,39,78,66,92,80,70,86,88,90,78,87,82,85,83,84,79,89,76,91,87,82,93,79,89,86,76,88,73,82,79,81,80,78,93,68,77,75,44,74,70,45,94,52,54,68,58,50,38,49,38,44,32,34,52,46,43,67,65,54,44,76,51,54,23,39,49,35,47,47,97,89,52,38,37,33,34,35,41,53,62,90,50,78,61,81,80,54,67,72,60,47,53,55,51,48,52,40,53,23,64,56,49,75,37,34,35,34,39,39,38,58,51,101,75,37,37,37,40,39,38,34,68,87,86,57,80,46,82,48,75,46,78,71,72,83,77,96,73,84,71,100,82,73,71,78,92,79,116

InterPro domains:
  IPR007390 Sporulation stage V, protein R [PTHR30029] (1-204)
  IPR056174 SpoVR protein-like, N-terminal [PF04293] (1-331)

Nearest PDB structures (foldseek):
  2ddm-assembly1_B  TM=8.474E-01  e=6.118E-01  Escherichia coli
  7bjq-assembly2_B  TM=4.531E-01  e=2.989E+00  Methanothermobacter thermautotrophicus str. Delta H

Mean predicted aligned error: 14.74 Å

Radius of gyration: 30.64 Å; Cα contacts (8 Å, |Δi|>4): 586; chains: 1; bounding box: 78×78×101 Å